Protein AF-A0A9P7A088-F1 (afdb_monomer_lite)

Foldseek 3Di:
DVVVVLVVLLVVLVVLEDQLNVLSVLLVVLVCCVPVVVLVPPPLSVLVSVLSNQLSVLSNVQSVPDPDSYDDDPVSVVVSVVSSVCSSVVVVVVVVVVVPDDDDDDDDDDDDDDDDDDDDDDDDDDDDDDDDDDPPPDDDDDDDDDDDDPPPPPPPQAQKAWEWEADPLKIKIFIDRHPNFCLPVVQVSLVQLPPVCSLVLVRVVVVCVVVVVDDLPPQSDPPVPRPGGNIDDIDSDDPDLPGRWYWYQYSVQQFTDISLHTAFGSVDADDSVVSCVQGPRVDQDAFPLGDRYGDPPPDPNGGRDFADADDFDVVLLVQVVPAAAPAEADDLCVQVVHDPDADPVLVVLLVVLLVVLSVLCNDPVSVSLLNVLRNDRWPVSQDPVSQVSQCCNLLVLQAPDDDDPDPDPDDPPDDDDQWDPSAPQEIEGETADLVDPSSVSSLLSVQQVVCVVPPPDFDWHWYWYTSPQWIKIKIWGDDPPHIYIYMRRTWGQADPSNDPDSDTPRSSSSNVVSPDDGLVSVVVVLVPPVVSVVVVVVVVPPPPPDPDDDDDDPPDDDPDDPVVVVVVVSVVSDDDPDPPPPDDDDDDDDDDDDDDDDDDDDDDDDDDDDDDDDDDDDDDDDDDDDD

Radius of gyration: 34.63 Å; chains: 1; bounding box: 86×74×120 Å

Structure (mmCIF, N/CA/C/O backbone):
data_AF-A0A9P7A088-F1
#
_entry.id   AF-A0A9P7A088-F1
#
loop_
_atom_site.group_PDB
_atom_site.id
_atom_site.type_symbol
_atom_site.label_atom_id
_atom_site.label_alt_id
_atom_site.label_comp_id
_atom_site.label_asym_id
_atom_site.label_entity_id
_atom_site.label_seq_id
_atom_site.pdbx_PDB_ins_code
_atom_site.Cartn_x
_atom_site.Cartn_y
_atom_site.Cartn_z
_atom_site.occupancy
_atom_site.B_iso_or_equiv
_atom_site.auth_seq_id
_atom_site.auth_comp_id
_atom_site.auth_asym_id
_atom_site.auth_atom_id
_atom_site.pdbx_PDB_model_num
ATOM 1 N N . MET A 1 1 ? -45.443 -15.957 -30.577 1.00 56.78 1 MET A N 1
ATOM 2 C CA . MET A 1 1 ? -45.963 -14.846 -29.745 1.00 56.78 1 MET A CA 1
ATOM 3 C C . MET A 1 1 ? -45.220 -13.521 -29.961 1.00 56.78 1 MET A C 1
ATOM 5 O O . MET A 1 1 ? -45.896 -12.504 -29.949 1.00 56.78 1 MET A O 1
ATOM 9 N N . CYS A 1 2 ? -43.904 -13.484 -30.236 1.00 61.12 2 CYS A N 1
ATOM 10 C CA . CYS A 1 2 ? -43.149 -12.223 -30.411 1.00 61.12 2 CYS A CA 1
ATOM 11 C C . CYS A 1 2 ? -43.676 -11.272 -31.507 1.00 61.12 2 CYS A C 1
ATOM 13 O O . CYS A 1 2 ? -43.650 -10.061 -31.317 1.00 61.12 2 CYS A O 1
ATOM 15 N N . TRP A 1 3 ? -44.229 -11.786 -32.611 1.00 81.31 3 TRP A N 1
ATOM 16 C CA . TRP A 1 3 ? -44.709 -10.949 -33.724 1.00 81.31 3 TRP A CA 1
ATOM 17 C C . TRP A 1 3 ? -45.985 -10.147 -33.430 1.00 81.31 3 TRP A C 1
ATOM 19 O O . TRP A 1 3 ? -46.269 -9.184 -34.133 1.00 81.31 3 TRP A O 1
ATOM 29 N N . VAL A 1 4 ? -46.727 -10.489 -32.370 1.00 86.19 4 VAL A N 1
ATOM 30 C CA . VAL A 1 4 ? -47.922 -9.734 -31.946 1.00 86.19 4 VAL A CA 1
ATOM 31 C C . VAL A 1 4 ? -47.539 -8.425 -31.243 1.00 86.19 4 VAL A C 1
ATOM 33 O O . VAL A 1 4 ? -48.301 -7.465 -31.288 1.00 86.19 4 VAL A O 1
ATOM 36 N N . MET A 1 5 ? -46.341 -8.343 -30.653 1.00 85.38 5 MET A N 1
ATOM 37 C CA . MET A 1 5 ? -45.865 -7.116 -29.999 1.00 85.38 5 MET A CA 1
ATOM 38 C C . MET A 1 5 ? -45.452 -6.039 -31.002 1.00 85.38 5 MET A C 1
ATOM 40 O O . MET A 1 5 ? -45.592 -4.859 -30.709 1.00 85.38 5 MET A O 1
ATOM 44 N N . VAL A 1 6 ? -45.006 -6.417 -32.204 1.00 91.06 6 VAL A N 1
ATOM 45 C CA . VAL A 1 6 ? -44.578 -5.464 -33.241 1.00 91.06 6 VAL A CA 1
ATOM 46 C C . VAL A 1 6 ? -45.681 -4.457 -33.611 1.00 91.06 6 VAL A C 1
ATOM 48 O O . VAL A 1 6 ? -45.415 -3.260 -33.521 1.00 91.06 6 VAL A O 1
ATOM 51 N N . PRO A 1 7 ? -46.922 -4.860 -33.959 1.00 92.25 7 PRO A N 1
ATOM 52 C CA . PRO A 1 7 ? -47.980 -3.895 -34.257 1.00 92.25 7 PRO A CA 1
ATOM 53 C C . PRO A 1 7 ? -48.359 -3.034 -33.045 1.00 92.25 7 PRO A C 1
ATOM 55 O O . PRO A 1 7 ? -48.651 -1.856 -33.222 1.00 92.25 7 PRO A O 1
ATOM 58 N N . VAL A 1 8 ? -48.296 -3.568 -31.819 1.00 92.38 8 VAL A N 1
ATOM 59 C CA . VAL A 1 8 ? -48.551 -2.786 -30.594 1.00 92.38 8 VAL A CA 1
ATOM 60 C C . VAL A 1 8 ? -47.473 -1.717 -30.398 1.00 92.38 8 VAL A C 1
ATOM 62 O O . VAL A 1 8 ? -47.804 -0.554 -30.182 1.00 92.38 8 VAL A O 1
ATOM 65 N N . CYS A 1 9 ? -46.196 -2.077 -30.548 1.00 90.56 9 CYS A N 1
ATOM 66 C CA . CYS A 1 9 ? -45.081 -1.135 -30.473 1.00 90.56 9 CYS A CA 1
ATOM 67 C C . CYS A 1 9 ? -45.175 -0.061 -31.562 1.00 90.56 9 CYS A C 1
ATOM 69 O O . CYS A 1 9 ? -44.954 1.105 -31.269 1.00 90.56 9 CYS A O 1
ATOM 71 N N . LEU A 1 10 ? -45.561 -0.410 -32.794 1.00 94.94 10 LEU A N 1
ATOM 72 C CA . LEU A 1 10 ? -45.740 0.574 -33.867 1.00 94.94 10 LEU A CA 1
ATOM 73 C C . LEU A 1 10 ? -46.889 1.552 -33.578 1.00 94.94 10 LEU A C 1
ATOM 75 O O . LEU A 1 10 ? -46.742 2.747 -33.825 1.00 94.94 10 LEU A O 1
ATOM 79 N N . ILE A 1 11 ? -48.006 1.072 -33.021 1.00 95.00 11 ILE A N 1
ATOM 80 C CA . ILE A 1 11 ? -49.130 1.933 -32.616 1.00 95.00 11 ILE A CA 1
ATOM 81 C C . ILE A 1 11 ? -48.712 2.870 -31.476 1.00 95.00 11 ILE A C 1
ATOM 83 O O . ILE A 1 11 ? -49.025 4.058 -31.524 1.00 95.00 11 ILE A O 1
ATOM 87 N N . LEU A 1 12 ? -47.975 2.367 -30.481 1.00 91.19 12 LEU A N 1
ATOM 88 C CA . LEU A 1 12 ? -47.452 3.193 -29.390 1.00 91.19 12 LEU A CA 1
ATOM 89 C C . LEU A 1 12 ? -46.452 4.229 -29.909 1.00 91.19 12 LEU A C 1
ATOM 91 O O . LEU A 1 12 ? -46.572 5.407 -29.594 1.00 91.19 12 LEU A O 1
ATOM 95 N N . SER A 1 13 ? -45.518 3.837 -30.771 1.00 92.12 13 SER A N 1
ATOM 96 C CA . SER A 1 13 ? -44.541 4.759 -31.355 1.00 92.12 13 SER A CA 1
ATOM 97 C C . SER A 1 13 ? -45.186 5.825 -32.239 1.00 92.12 13 SER A C 1
ATOM 99 O O . SER A 1 13 ? -44.699 6.951 -32.274 1.00 92.12 13 SER A O 1
ATOM 101 N N . LEU A 1 14 ? -46.313 5.522 -32.894 1.00 93.31 14 LEU A N 1
ATOM 102 C CA . LEU A 1 14 ? -47.113 6.519 -33.608 1.00 93.31 14 LEU A CA 1
ATOM 103 C C . LEU A 1 14 ? -47.654 7.608 -32.660 1.00 93.31 14 LEU A C 1
ATOM 105 O O . LEU A 1 14 ? -47.726 8.767 -33.064 1.00 93.31 14 LEU A O 1
ATOM 109 N N . TRP A 1 15 ? -47.989 7.274 -31.408 1.00 92.69 15 TRP A N 1
ATOM 110 C CA . TRP A 1 15 ? -48.436 8.258 -30.407 1.00 92.69 15 TRP A CA 1
ATOM 111 C C . TRP A 1 15 ? -47.310 9.181 -29.928 1.00 92.69 15 TRP A C 1
ATOM 113 O O . TRP A 1 15 ? -47.574 10.329 -29.579 1.00 92.69 15 TRP A O 1
ATOM 123 N N . TYR A 1 16 ? -46.063 8.704 -29.949 1.00 87.75 16 TYR A N 1
ATOM 124 C CA . TYR A 1 16 ? -44.874 9.476 -29.568 1.00 87.75 16 TYR A CA 1
ATOM 125 C C . TYR A 1 16 ? -44.254 10.279 -30.725 1.00 87.75 16 TYR A C 1
ATOM 127 O O . TYR A 1 16 ? -43.236 10.939 -30.533 1.00 87.75 16 TYR A O 1
ATOM 135 N N . GLY A 1 17 ? -44.860 10.250 -31.917 1.00 92.06 17 GLY A N 1
ATOM 136 C CA . GLY A 1 17 ? -44.466 11.069 -33.064 1.00 92.06 17 GLY A CA 1
ATOM 137 C C . GLY A 1 17 ? -43.837 10.288 -34.223 1.00 92.06 17 GLY A C 1
ATOM 138 O O . GLY A 1 17 ? -43.480 9.113 -34.127 1.00 92.06 17 GLY A O 1
ATOM 139 N N . THR A 1 18 ? -43.691 10.958 -35.369 1.00 90.50 18 THR A N 1
ATOM 140 C CA . THR A 1 18 ? -43.230 10.334 -36.624 1.00 90.50 18 THR A CA 1
ATOM 141 C C . THR A 1 18 ? -41.802 9.795 -36.538 1.00 90.50 18 THR A C 1
ATOM 143 O O . THR A 1 18 ? -41.515 8.757 -37.129 1.00 90.50 18 THR A O 1
ATOM 146 N N . GLN A 1 19 ? -40.915 10.444 -35.775 1.00 90.19 19 GLN A N 1
ATOM 147 C CA . GLN A 1 19 ? -39.539 9.973 -35.578 1.00 90.19 19 GLN A CA 1
ATOM 148 C C . GLN A 1 19 ? -39.477 8.658 -34.785 1.00 90.19 19 GLN A C 1
ATOM 150 O O . GLN A 1 19 ? -38.784 7.732 -35.205 1.00 90.19 19 GLN A O 1
ATOM 155 N N . ALA A 1 20 ? -40.247 8.534 -33.696 1.00 90.94 20 ALA A N 1
ATOM 156 C CA . ALA A 1 20 ? -40.333 7.295 -32.919 1.00 90.94 20 ALA A CA 1
ATOM 157 C C . ALA A 1 20 ? -40.929 6.147 -33.749 1.00 90.94 20 ALA A C 1
ATOM 159 O O . ALA A 1 20 ? -40.441 5.012 -33.695 1.00 90.94 20 ALA A O 1
ATOM 160 N N . LEU A 1 21 ? -41.951 6.442 -34.562 1.00 93.88 21 LEU A N 1
ATOM 161 C CA . LEU A 1 21 ? -42.534 5.473 -35.487 1.00 93.88 21 LEU A CA 1
ATOM 162 C C . LEU A 1 21 ? -41.509 4.975 -36.511 1.00 93.88 21 LEU A C 1
ATOM 164 O O . LEU A 1 21 ? -41.361 3.766 -36.675 1.00 93.88 21 LEU A O 1
ATOM 168 N N . LEU A 1 22 ? -40.778 5.880 -37.169 1.00 92.94 22 LEU A N 1
ATOM 169 C CA . LEU A 1 22 ? -39.757 5.510 -38.154 1.00 92.94 22 LEU A CA 1
ATOM 170 C C . LEU A 1 22 ? -38.642 4.666 -37.526 1.00 92.94 22 LEU A C 1
ATOM 172 O O . LEU A 1 22 ? -38.292 3.627 -38.083 1.00 92.94 22 LEU A O 1
ATOM 176 N N . ALA A 1 23 ? -38.146 5.044 -36.345 1.00 92.44 23 ALA A N 1
ATOM 177 C CA . ALA A 1 23 ? -37.145 4.262 -35.618 1.00 92.44 23 ALA A CA 1
ATOM 178 C C . ALA A 1 23 ? -37.652 2.852 -35.274 1.00 92.44 23 ALA A C 1
ATOM 180 O O . ALA A 1 23 ? -36.925 1.871 -35.419 1.00 92.44 23 ALA A O 1
ATOM 181 N N . SER A 1 24 ? -38.926 2.732 -34.894 1.00 93.75 24 SER A N 1
ATOM 182 C CA . SER A 1 24 ? -39.553 1.444 -34.578 1.00 93.75 24 SER A CA 1
ATOM 183 C C . SER A 1 24 ? -39.764 0.572 -35.818 1.00 93.75 24 SER A C 1
ATOM 185 O O . SER A 1 24 ? -39.561 -0.639 -35.748 1.00 93.75 24 SER A O 1
ATOM 187 N N . ILE A 1 25 ? -40.117 1.168 -36.966 1.00 95.00 25 ILE A N 1
ATOM 188 C CA . ILE A 1 25 ? -40.217 0.462 -38.255 1.00 95.00 25 ILE A CA 1
ATOM 189 C C . ILE A 1 25 ? -38.846 -0.071 -38.673 1.00 95.00 25 ILE A C 1
ATOM 191 O O . ILE A 1 25 ? -38.732 -1.241 -39.036 1.00 95.00 25 ILE A O 1
ATOM 195 N N . VAL A 1 26 ? -37.804 0.764 -38.593 1.00 94.12 26 VAL A N 1
ATOM 196 C CA . VAL A 1 26 ? -36.430 0.359 -38.917 1.00 94.12 26 VAL A CA 1
ATOM 197 C C . VAL A 1 26 ? -35.975 -0.753 -37.974 1.00 94.12 26 VAL A C 1
ATOM 199 O O . VAL A 1 26 ? -35.528 -1.794 -38.444 1.00 94.12 26 VAL A O 1
ATOM 202 N N . CYS A 1 27 ? -36.177 -0.602 -36.664 1.00 93.81 27 CYS A N 1
ATOM 203 C CA . CYS A 1 27 ? -35.843 -1.628 -35.678 1.00 93.81 27 CYS A CA 1
ATOM 204 C C . CYS A 1 27 ? -36.554 -2.962 -35.966 1.00 93.81 27 CYS A C 1
ATOM 206 O O . CYS A 1 27 ? -35.915 -4.016 -35.978 1.00 93.81 27 CYS A O 1
ATOM 208 N N . ALA A 1 28 ? -37.853 -2.935 -36.285 1.00 94.19 28 ALA A N 1
ATOM 209 C CA . ALA A 1 28 ? -38.611 -4.132 -36.641 1.00 94.19 28 ALA A CA 1
ATOM 210 C C . ALA A 1 28 ? -38.090 -4.788 -37.932 1.00 94.19 28 ALA A C 1
ATOM 212 O O . ALA A 1 28 ? -37.883 -6.001 -37.959 1.00 94.19 28 ALA A O 1
ATOM 213 N N . ALA A 1 29 ? -37.822 -4.003 -38.981 1.00 93.75 29 ALA A N 1
ATOM 214 C CA . ALA A 1 29 ? -37.285 -4.506 -40.245 1.00 93.75 29 ALA A CA 1
ATOM 215 C C . ALA A 1 29 ? -35.893 -5.137 -40.070 1.00 93.75 29 ALA A C 1
ATOM 217 O O . ALA A 1 29 ? -35.637 -6.228 -40.580 1.00 93.75 29 ALA A O 1
ATOM 218 N N . LEU A 1 30 ? -35.014 -4.493 -39.298 1.00 91.94 30 LEU A N 1
ATOM 219 C CA . LEU A 1 30 ? -33.683 -5.007 -38.974 1.00 91.94 30 LEU A CA 1
ATOM 220 C C . LEU A 1 30 ? -33.750 -6.252 -38.089 1.00 91.94 30 LEU A C 1
ATOM 222 O O . LEU A 1 30 ? -32.954 -7.164 -38.276 1.00 91.94 30 LEU A O 1
ATOM 226 N N . THR A 1 31 ? -34.726 -6.340 -37.186 1.00 90.12 31 THR A N 1
ATOM 227 C CA . THR A 1 31 ? -34.960 -7.533 -36.360 1.00 90.12 31 THR A CA 1
ATOM 228 C C . THR A 1 31 ? -35.456 -8.714 -37.200 1.00 90.12 31 THR A C 1
ATOM 230 O O . THR A 1 31 ? -35.025 -9.845 -36.973 1.00 90.12 31 THR A O 1
ATOM 233 N N . ILE A 1 32 ? -36.319 -8.471 -38.196 1.00 92.06 32 ILE A N 1
ATOM 234 C CA . ILE A 1 32 ? -36.726 -9.486 -39.186 1.00 92.06 32 ILE A CA 1
ATOM 235 C C . ILE A 1 32 ? -35.512 -9.930 -40.005 1.00 92.06 32 ILE A C 1
ATOM 237 O O . ILE A 1 32 ? -35.291 -11.127 -40.175 1.00 92.06 32 ILE A O 1
ATOM 241 N N . TRP A 1 33 ? -34.697 -8.986 -40.486 1.00 91.56 33 TRP A N 1
ATOM 242 C CA . TRP A 1 33 ? -33.489 -9.320 -41.241 1.00 91.56 33 TRP A CA 1
ATOM 243 C C . TRP A 1 33 ? -32.503 -10.136 -40.394 1.00 91.56 33 TRP A C 1
ATOM 245 O O . TRP A 1 33 ? -32.005 -11.165 -40.849 1.00 91.56 33 TRP A O 1
ATOM 255 N N . TYR A 1 34 ? -32.272 -9.725 -39.148 1.00 89.56 34 TYR A N 1
ATOM 256 C CA . TYR A 1 34 ? -31.391 -10.425 -38.220 1.00 89.56 34 TYR A CA 1
ATOM 257 C C . TYR A 1 34 ? -31.869 -11.864 -37.981 1.00 89.56 34 TYR A C 1
ATOM 259 O O . TYR A 1 34 ? -31.115 -12.801 -38.223 1.00 89.56 34 TYR A O 1
ATOM 267 N N . ASN A 1 35 ? -33.127 -12.043 -37.562 1.00 88.12 35 ASN A N 1
ATOM 268 C CA . ASN A 1 35 ? -33.629 -13.334 -37.083 1.00 88.12 35 ASN A CA 1
ATOM 269 C C . ASN A 1 35 ? -34.122 -14.268 -38.197 1.00 88.12 35 ASN A C 1
ATOM 271 O O . ASN A 1 35 ? -33.809 -15.454 -38.184 1.00 88.12 35 ASN A O 1
ATOM 275 N N . GLU A 1 36 ? -34.901 -13.764 -39.155 1.00 91.38 36 GLU A N 1
ATOM 276 C CA . GLU A 1 36 ? -35.586 -14.610 -40.147 1.00 91.38 36 GLU A CA 1
ATOM 277 C C . GLU A 1 36 ? -34.729 -14.799 -41.404 1.00 91.38 36 GLU A C 1
ATOM 279 O O . GLU A 1 36 ? -34.629 -15.891 -41.964 1.00 91.38 36 GLU A O 1
ATOM 284 N N . LEU A 1 37 ? -34.035 -13.742 -41.830 1.00 89.62 37 LEU A N 1
ATOM 285 C CA . LEU A 1 37 ? -33.181 -13.769 -43.021 1.00 89.62 37 LEU A CA 1
ATOM 286 C C . LEU A 1 37 ? -31.713 -14.097 -42.707 1.00 89.62 37 LEU A C 1
ATOM 288 O O . LEU A 1 37 ? -30.884 -14.081 -43.615 1.00 89.62 37 LEU A O 1
ATOM 292 N N . HIS A 1 38 ? -31.401 -14.432 -41.449 1.00 89.94 38 HIS A N 1
ATOM 293 C CA . HIS A 1 38 ? -30.065 -14.833 -40.998 1.00 89.94 38 HIS A CA 1
ATOM 294 C C . HIS A 1 38 ? -28.992 -13.784 -41.337 1.00 89.94 38 HIS A C 1
ATOM 296 O O . HIS A 1 38 ? -27.886 -14.104 -41.791 1.00 89.94 38 HIS A O 1
ATOM 302 N N . GLY A 1 39 ? -29.340 -12.505 -41.160 1.00 84.44 39 GLY A N 1
ATOM 303 C CA . GLY A 1 39 ? -28.444 -11.374 -41.397 1.00 84.44 39 GLY A CA 1
ATOM 304 C C . GLY A 1 39 ? -27.209 -11.366 -40.490 1.00 84.44 39 GLY A C 1
ATOM 305 O O . GLY A 1 39 ? -26.284 -10.599 -40.733 1.00 84.44 39 GLY A O 1
ATOM 306 N N . ASP A 1 40 ? -27.162 -12.224 -39.474 1.00 83.00 40 ASP A N 1
ATOM 307 C CA . ASP A 1 40 ? -26.033 -12.450 -38.572 1.00 83.00 40 ASP A CA 1
ATOM 308 C C . ASP A 1 40 ? -24.896 -13.285 -39.195 1.00 83.00 40 ASP A C 1
ATOM 310 O O . ASP A 1 40 ? -23.766 -13.241 -38.709 1.00 83.00 40 ASP A O 1
ATOM 314 N N . LYS A 1 41 ? -25.154 -14.016 -40.290 1.00 85.56 41 LYS A N 1
ATOM 315 C CA . LYS A 1 41 ? -24.167 -14.917 -40.919 1.00 85.56 41 LYS A CA 1
ATOM 316 C C . LYS A 1 41 ? -23.074 -14.218 -41.731 1.00 85.56 41 LYS A C 1
ATOM 318 O O . LYS A 1 41 ? -22.067 -14.845 -42.056 1.00 85.56 41 LYS A O 1
ATOM 323 N N . LEU A 1 42 ? -23.243 -12.943 -42.076 1.00 77.81 42 LEU A N 1
ATOM 324 C CA . LEU A 1 42 ? -22.207 -12.144 -42.733 1.00 77.81 42 LEU A CA 1
ATOM 325 C C . LEU A 1 42 ? -21.452 -11.373 -41.632 1.00 77.81 42 LEU A C 1
ATOM 327 O O . LEU A 1 42 ? -22.007 -10.499 -40.980 1.00 77.81 42 LEU A O 1
ATOM 331 N N . GLY A 1 43 ? -20.181 -11.702 -41.375 1.00 74.12 43 GLY A N 1
ATOM 332 C CA . GLY A 1 43 ? -19.472 -11.230 -40.167 1.00 74.12 43 GLY A CA 1
ATOM 333 C C . GLY A 1 43 ? -19.467 -9.705 -39.957 1.00 74.12 43 GLY A C 1
ATOM 334 O O . GLY A 1 43 ? -19.572 -9.234 -38.828 1.00 74.12 43 GLY A O 1
ATOM 335 N N . VAL A 1 44 ? -19.428 -8.918 -41.038 1.00 72.06 44 VAL A N 1
ATOM 336 C CA . VAL A 1 44 ? -19.492 -7.445 -40.962 1.00 72.06 44 VAL A CA 1
ATOM 337 C C . VAL A 1 44 ? -20.918 -6.942 -40.699 1.00 72.06 44 VAL A C 1
ATOM 339 O O . VAL A 1 44 ? -21.091 -5.948 -39.993 1.00 72.06 44 VAL A O 1
ATOM 342 N N . SER A 1 45 ? -21.955 -7.620 -41.207 1.00 78.44 45 SER A N 1
ATOM 343 C CA . SER A 1 45 ? -23.337 -7.166 -41.015 1.00 78.44 45 SER A CA 1
ATOM 344 C C . SER A 1 45 ? -23.800 -7.348 -39.579 1.00 78.44 45 SER A C 1
ATOM 346 O O . SER A 1 45 ? -24.544 -6.501 -39.114 1.00 78.44 45 SER A O 1
ATOM 348 N N . LYS A 1 46 ? -23.334 -8.361 -38.838 1.00 81.81 46 LYS A N 1
ATOM 349 C CA . LYS A 1 46 ? -23.738 -8.574 -37.435 1.00 81.81 46 LYS A CA 1
ATOM 350 C C . LYS A 1 46 ? -23.448 -7.355 -36.549 1.00 81.81 46 LYS A C 1
ATOM 352 O O . LYS A 1 46 ? -24.335 -6.896 -35.827 1.00 81.81 46 LYS A O 1
ATOM 357 N N . ASN A 1 47 ? -22.239 -6.800 -36.630 1.00 81.44 47 ASN A N 1
ATOM 358 C CA . ASN A 1 47 ? -21.827 -5.664 -35.797 1.00 81.44 47 ASN A CA 1
ATOM 359 C C . ASN A 1 47 ? -22.515 -4.363 -36.218 1.00 81.44 47 ASN A C 1
ATOM 361 O O . ASN A 1 47 ? -22.999 -3.615 -35.370 1.00 81.44 47 ASN A O 1
ATOM 365 N N . VAL A 1 48 ? -22.632 -4.135 -37.527 1.00 83.56 48 VAL A N 1
ATOM 366 C CA . VAL A 1 48 ? -23.341 -2.973 -38.080 1.00 83.56 48 VAL A CA 1
ATOM 367 C C . VAL A 1 48 ? -24.828 -3.024 -37.720 1.00 83.56 48 VAL A C 1
ATOM 369 O O . VAL A 1 48 ? -25.388 -2.043 -37.245 1.00 83.56 48 VAL A O 1
ATOM 372 N N . LEU A 1 49 ? -25.461 -4.185 -37.874 1.00 86.31 49 LEU A N 1
ATOM 373 C CA . LEU A 1 49 ? -26.877 -4.401 -37.588 1.00 86.31 49 LEU A CA 1
ATOM 374 C C . LEU A 1 49 ? -27.179 -4.228 -36.097 1.00 86.31 49 LEU A C 1
ATOM 376 O O . LEU A 1 49 ? -28.164 -3.585 -35.744 1.00 86.31 49 LEU A O 1
ATOM 380 N N . THR A 1 50 ? -26.294 -4.721 -35.227 1.00 85.81 50 THR A N 1
ATOM 381 C CA . THR A 1 50 ? -26.413 -4.542 -33.774 1.00 85.81 50 THR A CA 1
ATOM 382 C C . THR A 1 50 ? -26.286 -3.068 -33.385 1.00 85.81 50 THR A C 1
ATOM 384 O O . THR A 1 50 ? -27.125 -2.563 -32.644 1.00 85.81 50 THR A O 1
ATOM 387 N N . ALA A 1 51 ? -25.300 -2.346 -33.926 1.00 88.50 51 ALA A N 1
ATOM 388 C CA . ALA A 1 51 ? -25.133 -0.919 -33.652 1.00 88.50 51 ALA A CA 1
ATOM 389 C C . ALA A 1 51 ? -26.346 -0.090 -34.105 1.00 88.50 51 ALA A C 1
ATOM 391 O O . ALA A 1 51 ? -26.813 0.771 -33.363 1.00 88.50 51 ALA A O 1
ATOM 392 N N . ILE A 1 52 ? -26.907 -0.386 -35.284 1.00 89.88 52 ILE A N 1
ATOM 393 C CA . ILE A 1 52 ? -28.102 0.311 -35.782 1.00 89.88 52 ILE A CA 1
ATOM 394 C C . ILE A 1 52 ? -29.331 -0.013 -34.918 1.00 89.88 52 ILE A C 1
ATOM 396 O O . ILE A 1 52 ? -30.128 0.884 -34.645 1.00 89.88 52 ILE A O 1
ATOM 400 N N . LEU A 1 53 ? -29.487 -1.257 -34.450 1.00 91.44 53 LEU A N 1
ATOM 401 C CA . LEU A 1 53 ? -30.578 -1.641 -33.545 1.00 91.44 53 LEU A CA 1
ATOM 402 C C . LEU A 1 53 ? -30.508 -0.883 -32.210 1.00 91.44 53 LEU A C 1
ATOM 404 O O . LEU A 1 53 ? -31.531 -0.365 -31.760 1.00 91.44 53 LEU A O 1
ATOM 408 N N . TYR A 1 54 ? -29.316 -0.754 -31.616 1.00 90.25 54 TYR A N 1
ATOM 409 C CA . TYR A 1 54 ? -29.118 0.059 -30.410 1.00 90.25 54 TYR A CA 1
ATOM 410 C C . TYR A 1 54 ? -29.397 1.541 -30.664 1.00 90.25 54 TYR A C 1
ATOM 412 O O . TYR A 1 54 ? -30.123 2.157 -29.887 1.00 90.25 54 TYR A O 1
ATOM 420 N N . GLY A 1 55 ? -28.924 2.090 -31.786 1.00 92.94 55 GLY A N 1
ATOM 421 C CA . GLY A 1 55 ? -29.231 3.468 -32.172 1.00 92.94 55 GLY A CA 1
ATOM 422 C C . GLY A 1 55 ? -30.735 3.717 -32.321 1.00 92.94 55 GLY A C 1
ATOM 423 O O . GLY A 1 55 ? -31.247 4.717 -31.829 1.00 92.94 55 GLY A O 1
ATOM 424 N N . CYS A 1 56 ? -31.483 2.782 -32.919 1.00 92.88 56 CYS A N 1
ATOM 425 C CA . CYS A 1 56 ? -32.943 2.888 -33.023 1.00 92.88 56 CYS A CA 1
ATOM 426 C C . CYS A 1 56 ? -33.635 2.851 -31.650 1.00 92.88 56 CYS A C 1
ATOM 428 O O . CYS A 1 56 ? -34.622 3.561 -31.447 1.00 92.88 56 CYS A O 1
ATOM 430 N N . LEU A 1 57 ? -33.130 2.037 -30.716 1.00 90.50 57 LEU A N 1
ATOM 431 C CA . LEU A 1 57 ? -33.655 1.956 -29.352 1.00 90.50 57 LEU A CA 1
ATOM 432 C C . LEU A 1 57 ? -33.425 3.267 -28.590 1.00 90.50 57 LEU A C 1
ATOM 434 O O . LEU A 1 57 ? -34.351 3.775 -27.959 1.00 90.50 57 LEU A O 1
ATOM 438 N N . GLU A 1 58 ? -32.222 3.834 -28.685 1.00 92.44 58 GLU A N 1
ATOM 439 C CA . GLU A 1 58 ? -31.901 5.112 -28.049 1.00 92.44 58 GLU A CA 1
ATOM 440 C C . GLU A 1 58 ? -32.711 6.262 -28.648 1.00 92.44 58 GLU A C 1
ATOM 442 O O . GLU A 1 58 ? -33.293 7.030 -27.892 1.00 92.44 58 GLU A O 1
ATOM 447 N N . ILE A 1 59 ? -32.864 6.324 -29.978 1.00 93.50 59 ILE A N 1
ATOM 448 C CA . ILE A 1 59 ? -33.752 7.293 -30.646 1.00 93.50 59 ILE A CA 1
ATOM 449 C C . ILE A 1 59 ? -35.168 7.214 -30.068 1.00 93.50 59 ILE A C 1
ATOM 451 O O . ILE A 1 59 ? -35.760 8.242 -29.741 1.00 93.50 59 ILE A O 1
ATOM 455 N N . GLY A 1 60 ? -35.707 6.001 -29.906 1.00 90.25 60 GLY A N 1
ATOM 456 C CA . GLY A 1 60 ? -37.023 5.794 -29.302 1.00 90.25 60 GLY A CA 1
ATOM 457 C C . GLY A 1 60 ? -37.100 6.303 -27.860 1.00 90.25 60 GLY A C 1
ATOM 458 O O . GLY A 1 60 ? -38.043 7.015 -27.513 1.00 90.25 60 GLY A O 1
ATOM 459 N N . GLY A 1 61 ? -36.096 5.989 -27.037 1.00 88.44 61 GLY A N 1
ATOM 460 C CA . GLY A 1 61 ? -36.012 6.440 -25.645 1.00 88.44 61 GLY A CA 1
ATOM 461 C C . GLY A 1 61 ? -35.882 7.959 -25.511 1.00 88.44 61 GLY A C 1
ATOM 462 O O . GLY A 1 61 ? -36.593 8.569 -24.713 1.00 88.44 61 GLY A O 1
ATOM 463 N N . THR A 1 62 ? -35.037 8.586 -26.330 1.00 90.44 62 THR A N 1
ATOM 464 C CA . THR A 1 62 ? -34.819 10.038 -26.334 1.00 90.44 62 THR A CA 1
ATOM 465 C C . THR A 1 62 ? -36.067 10.794 -26.786 1.00 90.44 62 THR A C 1
ATOM 467 O O . THR A 1 62 ? -36.428 11.789 -26.160 1.00 90.44 62 THR A O 1
ATOM 470 N N . VAL A 1 63 ? -36.779 10.311 -27.815 1.00 90.69 63 VAL A N 1
ATOM 471 C CA . VAL A 1 63 ? -38.057 10.916 -28.240 1.00 90.69 63 VAL A CA 1
ATOM 472 C C . VAL A 1 63 ? -39.123 10.771 -27.153 1.00 90.69 63 VAL A C 1
ATOM 474 O O . VAL A 1 63 ? -39.851 11.725 -26.894 1.00 90.69 63 VAL A O 1
ATOM 477 N N . ALA A 1 64 ? -39.205 9.610 -26.496 1.00 87.56 64 ALA A N 1
ATOM 478 C CA . ALA A 1 64 ? -40.189 9.366 -25.441 1.00 87.56 64 ALA A CA 1
ATOM 479 C C . ALA A 1 64 ? -39.931 10.191 -24.166 1.00 87.56 64 ALA A C 1
ATOM 481 O O . ALA A 1 64 ? -40.879 10.528 -23.459 1.00 87.56 64 ALA A O 1
ATOM 482 N N . ALA A 1 65 ? -38.668 10.514 -23.871 1.00 87.50 65 ALA A N 1
ATOM 483 C CA . ALA A 1 65 ? -38.274 11.320 -22.715 1.00 87.50 65 ALA A CA 1
ATOM 484 C C . ALA A 1 65 ? -38.324 12.842 -22.970 1.00 87.50 65 ALA A C 1
ATOM 486 O O . ALA A 1 65 ? -38.319 13.626 -22.019 1.00 87.50 65 ALA A O 1
ATOM 487 N N . GLY A 1 66 ? -38.349 13.275 -24.234 1.00 85.12 66 GLY A N 1
ATOM 488 C CA . GLY A 1 66 ? -38.343 14.686 -24.611 1.00 85.12 66 GLY A CA 1
ATOM 489 C C . GLY A 1 66 ? -39.652 15.409 -24.273 1.00 85.12 66 GLY A C 1
ATOM 490 O O . GLY A 1 66 ? -40.742 14.891 -24.479 1.00 85.12 66 GLY A O 1
ATOM 491 N N . SER A 1 67 ? -39.560 16.663 -23.818 1.00 74.81 67 SER A N 1
ATOM 492 C CA . SER A 1 67 ? -40.730 17.504 -23.492 1.00 74.81 67 SER A CA 1
ATOM 493 C C . SER A 1 67 ? -41.544 17.944 -24.719 1.00 74.81 67 SER A C 1
ATOM 495 O O . SER A 1 67 ? -42.670 18.427 -24.586 1.00 74.81 67 SER A O 1
ATOM 497 N N . ARG A 1 68 ? -40.982 17.784 -25.924 1.00 69.06 68 ARG A N 1
ATOM 498 C CA . ARG A 1 68 ? -41.643 18.001 -27.213 1.00 69.06 68 ARG A CA 1
ATOM 499 C C . ARG A 1 68 ? -41.654 16.675 -27.972 1.00 69.06 68 ARG A C 1
ATOM 501 O O . ARG A 1 68 ? -40.671 16.344 -28.624 1.00 69.06 68 ARG A O 1
ATOM 508 N N . ASN A 1 69 ? -42.776 15.957 -27.906 1.00 67.81 69 ASN A N 1
ATOM 509 C CA . ASN A 1 69 ? -43.032 14.617 -28.475 1.00 67.81 69 ASN A CA 1
ATOM 510 C C . ASN A 1 69 ? -42.924 14.515 -30.022 1.00 67.81 69 ASN A C 1
ATOM 512 O O . ASN A 1 69 ? -43.757 13.877 -30.661 1.00 67.81 69 ASN A O 1
ATOM 516 N N . SER A 1 70 ? -42.004 15.218 -30.687 1.00 73.44 70 SER A N 1
ATOM 517 C CA . SER A 1 70 ? -41.961 15.250 -32.158 1.00 73.44 70 SER A CA 1
ATOM 518 C C . SER A 1 70 ? -40.584 15.439 -32.789 1.00 73.44 70 SER A C 1
ATOM 520 O O . SER A 1 70 ? -40.447 15.134 -33.974 1.00 73.44 70 SER A O 1
ATOM 522 N N . CYS A 1 71 ? -39.562 15.878 -32.050 1.00 84.06 71 CYS A N 1
ATOM 523 C CA . CYS A 1 71 ? -38.212 15.994 -32.598 1.00 84.06 71 CYS A CA 1
ATOM 524 C C . CYS A 1 71 ? -37.132 15.752 -31.542 1.00 84.06 71 CYS A C 1
ATOM 526 O O . CYS A 1 71 ? -37.181 16.336 -30.460 1.00 84.06 71 CYS A O 1
ATOM 528 N N . ILE A 1 72 ? -36.134 14.945 -31.894 1.00 89.56 72 ILE A N 1
ATOM 529 C CA . ILE A 1 72 ? -34.848 14.924 -31.196 1.00 89.56 72 ILE A CA 1
ATOM 530 C C . ILE A 1 72 ? -34.145 16.260 -31.456 1.00 89.56 72 ILE A C 1
ATOM 532 O O . ILE A 1 72 ? -34.082 16.721 -32.598 1.00 89.56 72 ILE A O 1
ATOM 536 N N . ASP A 1 73 ? -33.654 16.896 -30.397 1.00 89.50 73 ASP A N 1
ATOM 537 C CA . ASP A 1 73 ? -32.818 18.086 -30.496 1.00 89.50 73 ASP A CA 1
ATOM 538 C C . ASP A 1 73 ? -31.385 17.726 -30.924 1.00 89.50 73 ASP A C 1
ATOM 540 O O . ASP A 1 73 ? -30.977 16.567 -30.946 1.00 89.50 73 ASP A O 1
ATOM 544 N N . GLU A 1 74 ? -30.591 18.726 -31.297 1.00 88.50 74 GLU A N 1
ATOM 545 C CA . GLU A 1 74 ? -29.225 18.501 -31.786 1.00 88.50 74 GLU A CA 1
ATOM 546 C C . GLU A 1 74 ? -28.350 17.760 -30.757 1.00 88.50 74 GLU A C 1
ATOM 548 O O . GLU A 1 74 ? -27.551 16.896 -31.122 1.00 88.50 74 GLU A O 1
ATOM 553 N N . ALA A 1 75 ? -28.567 18.024 -29.464 1.00 86.81 75 ALA A N 1
ATOM 554 C CA . ALA A 1 75 ? -27.878 17.347 -28.371 1.00 86.81 75 ALA A CA 1
ATOM 555 C C . ALA A 1 75 ? -28.254 15.859 -28.275 1.00 86.81 75 ALA A C 1
ATOM 557 O O . ALA A 1 75 ? -27.367 15.009 -28.190 1.00 86.81 75 ALA A O 1
ATOM 558 N N . GLY A 1 76 ? -29.546 15.523 -28.337 1.00 88.62 76 GLY A N 1
ATOM 559 C CA . GLY A 1 76 ? -30.006 14.138 -28.352 1.00 88.62 76 GLY A CA 1
ATOM 560 C C . GLY A 1 76 ? -29.535 13.378 -29.593 1.00 88.62 76 GLY A C 1
ATOM 561 O O . GLY A 1 76 ? -29.151 12.215 -29.490 1.00 88.62 76 GLY A O 1
ATOM 562 N N . ALA A 1 77 ? -29.477 14.038 -30.754 1.00 90.06 77 ALA A N 1
ATOM 563 C CA . ALA A 1 77 ? -28.974 13.431 -31.985 1.00 90.06 77 ALA A CA 1
ATOM 564 C C . ALA A 1 77 ? -27.474 13.110 -31.882 1.00 90.06 77 ALA A C 1
ATOM 566 O O . ALA A 1 77 ? -27.045 12.021 -32.272 1.00 90.06 77 ALA A O 1
ATOM 567 N N . LEU A 1 78 ? -26.687 14.027 -31.309 1.00 87.12 78 LEU A N 1
ATOM 568 C CA . LEU A 1 78 ? -25.264 13.813 -31.049 1.00 87.12 78 LEU A CA 1
ATOM 569 C C . LEU A 1 78 ? -25.040 12.672 -30.043 1.00 87.12 78 LEU A C 1
ATOM 571 O O . LEU A 1 78 ? -24.169 11.832 -30.261 1.00 87.12 78 LEU A O 1
ATOM 575 N N . ALA A 1 79 ? -25.839 12.613 -28.973 1.00 88.12 79 ALA A N 1
ATOM 576 C CA . ALA A 1 79 ? -25.744 11.570 -27.952 1.00 88.12 79 ALA A CA 1
ATOM 577 C C . ALA A 1 79 ? -25.983 10.171 -28.542 1.00 88.12 79 ALA A C 1
ATOM 579 O O . ALA A 1 79 ? -25.142 9.288 -28.382 1.00 88.12 79 ALA A O 1
ATOM 580 N N . VAL A 1 80 ? -27.064 10.003 -29.312 1.00 90.69 80 VAL A N 1
ATOM 581 C CA . VAL A 1 80 ? -27.376 8.750 -30.021 1.00 90.69 80 VAL A CA 1
ATOM 582 C C . VAL A 1 80 ? -26.245 8.352 -30.975 1.00 90.69 80 VAL A C 1
ATOM 584 O O . VAL A 1 80 ? -25.863 7.180 -31.051 1.00 90.69 80 VAL A O 1
ATOM 587 N N . ALA A 1 81 ? -25.693 9.313 -31.725 1.00 88.19 81 ALA A N 1
ATOM 588 C CA . ALA A 1 81 ? -24.619 9.050 -32.679 1.00 88.19 81 ALA A CA 1
ATOM 589 C C . ALA A 1 81 ? -23.330 8.580 -31.982 1.00 88.19 81 ALA A C 1
ATOM 591 O O . ALA A 1 81 ? -22.690 7.627 -32.441 1.00 88.19 81 ALA A O 1
ATOM 592 N N . LEU A 1 82 ? -22.967 9.206 -30.859 1.00 85.69 82 LEU A N 1
ATOM 593 C CA . LEU A 1 82 ? -21.802 8.826 -30.061 1.00 85.69 82 LEU A CA 1
ATOM 594 C C . LEU A 1 82 ? -21.975 7.435 -29.447 1.00 85.69 82 LEU A C 1
ATOM 596 O O . LEU A 1 82 ? -21.105 6.585 -29.642 1.00 85.69 82 LEU A O 1
ATOM 600 N N . SER A 1 83 ? -23.106 7.165 -28.793 1.00 86.38 83 SER A N 1
ATOM 601 C CA . SER A 1 83 ? -23.413 5.846 -28.229 1.00 86.38 83 SER A CA 1
ATOM 602 C C . SER A 1 83 ? -23.381 4.745 -29.290 1.00 86.38 83 SER A C 1
ATOM 604 O O . SER A 1 83 ? -22.697 3.734 -29.119 1.00 86.38 83 SER A O 1
ATOM 606 N N . SER A 1 84 ? -24.032 4.960 -30.437 1.00 86.62 84 SER A N 1
ATOM 607 C CA . SER A 1 84 ? -24.044 3.997 -31.549 1.00 86.62 84 SER A CA 1
ATOM 608 C C . SER A 1 84 ? -22.634 3.718 -32.086 1.00 86.62 84 SER A C 1
ATOM 610 O O . SER A 1 84 ? -22.296 2.572 -32.393 1.00 86.62 84 SER A O 1
ATOM 612 N N . THR A 1 85 ? -21.783 4.748 -32.158 1.00 81.94 85 THR A N 1
ATOM 613 C CA . THR A 1 85 ? -20.381 4.627 -32.595 1.00 81.94 85 THR A CA 1
ATOM 614 C C . THR A 1 85 ? -19.542 3.838 -31.588 1.00 81.94 85 THR A C 1
ATOM 616 O O . THR A 1 85 ? -18.744 2.980 -31.978 1.00 81.94 85 THR A O 1
ATOM 619 N N . VAL A 1 86 ? -19.743 4.074 -30.288 1.00 81.00 86 VAL A N 1
ATOM 620 C CA . VAL A 1 86 ? -19.091 3.299 -29.224 1.00 81.00 86 VAL A CA 1
ATOM 621 C C . VAL A 1 86 ? -19.497 1.830 -29.327 1.00 81.00 86 VAL A C 1
ATOM 623 O O . VAL A 1 86 ? -18.625 0.970 -29.407 1.00 81.00 86 VAL A O 1
ATOM 626 N N . PHE A 1 87 ? -20.789 1.515 -29.445 1.00 80.94 87 PHE A N 1
ATOM 627 C CA . PHE A 1 87 ? -21.228 0.123 -29.584 1.00 80.94 87 PHE A CA 1
ATOM 628 C C . PHE A 1 87 ? -20.676 -0.552 -30.845 1.00 80.94 87 PHE A C 1
ATOM 630 O O . PHE A 1 87 ? -20.189 -1.680 -30.760 1.00 80.94 87 PHE A O 1
ATOM 637 N N . ALA A 1 88 ? -20.674 0.131 -31.994 1.00 78.81 88 ALA A N 1
ATOM 638 C CA . ALA A 1 88 ? -20.110 -0.406 -33.234 1.00 78.81 88 ALA A CA 1
ATOM 639 C C . ALA A 1 88 ? -18.616 -0.751 -33.096 1.00 78.81 88 ALA A C 1
ATOM 641 O O . ALA A 1 88 ? -18.172 -1.822 -33.519 1.00 78.81 88 ALA A O 1
ATOM 642 N N . THR A 1 89 ? -17.837 0.144 -32.484 1.00 78.44 89 THR A N 1
ATOM 643 C CA . THR A 1 89 ? -16.381 -0.015 -32.349 1.00 78.44 89 THR A CA 1
ATOM 644 C C . THR A 1 89 ? -15.995 -1.006 -31.248 1.00 78.44 89 THR A C 1
ATOM 646 O O . THR A 1 89 ? -15.059 -1.790 -31.427 1.00 78.44 89 THR A O 1
ATOM 649 N N . THR A 1 90 ? -16.734 -1.036 -30.138 1.00 78.44 90 THR A N 1
ATOM 650 C CA . THR A 1 90 ? -16.503 -1.969 -29.030 1.00 78.44 90 THR A CA 1
ATOM 651 C C . THR A 1 90 ? -16.894 -3.397 -29.406 1.00 78.44 90 THR A C 1
ATOM 653 O O . THR A 1 90 ? -16.116 -4.315 -29.146 1.00 78.44 90 THR A O 1
ATOM 656 N N . LEU A 1 91 ? -18.030 -3.605 -30.084 1.00 75.75 91 LEU A N 1
ATOM 657 C CA . LEU A 1 91 ? -18.436 -4.939 -30.543 1.00 75.75 91 LEU A CA 1
ATOM 658 C C . LEU A 1 91 ? -17.466 -5.510 -31.578 1.00 75.75 91 LEU A C 1
ATOM 660 O O . LEU A 1 91 ? -17.117 -6.682 -31.488 1.00 75.75 91 LEU A O 1
ATOM 664 N N . HIS A 1 92 ? -16.950 -4.684 -32.495 1.00 69.50 92 HIS A N 1
ATOM 665 C CA . HIS A 1 92 ? -15.926 -5.122 -33.447 1.00 69.50 92 HIS A CA 1
ATOM 666 C C . HIS A 1 92 ? -14.662 -5.631 -32.738 1.00 69.50 92 HIS A C 1
ATOM 668 O O . HIS A 1 92 ? -14.093 -6.649 -33.131 1.00 69.50 92 HIS A O 1
ATOM 674 N N . LYS A 1 93 ? -14.222 -4.948 -31.672 1.00 65.31 93 LYS A N 1
ATOM 675 C CA . LYS A 1 93 ? -13.073 -5.400 -30.874 1.00 65.31 93 LYS A CA 1
ATOM 676 C C . LYS A 1 93 ? -13.381 -6.699 -30.126 1.00 65.31 93 LYS A C 1
ATOM 678 O O . LYS A 1 93 ? -12.548 -7.598 -30.136 1.00 65.31 93 LYS A O 1
ATOM 683 N N . ILE A 1 94 ? -14.569 -6.827 -29.532 1.00 69.62 94 ILE A N 1
ATOM 684 C CA . ILE A 1 94 ? -14.975 -8.031 -28.790 1.00 69.62 94 ILE A CA 1
ATOM 685 C C . ILE A 1 94 ? -15.114 -9.248 -29.717 1.00 69.62 94 ILE A C 1
ATOM 687 O O . ILE A 1 94 ? -14.603 -10.313 -29.378 1.00 69.62 94 ILE A O 1
ATOM 691 N N . ASP A 1 95 ? -15.739 -9.110 -30.892 1.00 59.03 95 ASP A N 1
ATOM 692 C CA . ASP A 1 95 ? -15.862 -10.221 -31.847 1.00 59.03 95 ASP A CA 1
ATOM 693 C C . ASP A 1 95 ? -14.472 -10.641 -32.369 1.00 59.03 95 ASP A C 1
ATOM 695 O O . ASP A 1 95 ? -14.200 -11.839 -32.434 1.00 59.03 95 ASP A O 1
ATOM 699 N N . ALA A 1 96 ? -13.555 -9.692 -32.618 1.00 57.62 96 ALA A N 1
ATOM 700 C CA . ALA A 1 96 ? -12.167 -9.992 -32.995 1.00 57.62 96 ALA A CA 1
ATOM 701 C C . ALA A 1 96 ? -11.408 -10.774 -31.903 1.00 57.62 96 ALA A C 1
ATOM 703 O O . ALA A 1 96 ? -10.676 -11.713 -32.219 1.00 57.62 96 ALA A O 1
ATOM 704 N N . LEU A 1 97 ? -11.638 -10.436 -30.629 1.00 51.19 97 LEU A N 1
ATOM 705 C CA . LEU A 1 97 ? -11.125 -11.157 -29.456 1.00 51.19 97 LEU A CA 1
ATOM 706 C C . LEU A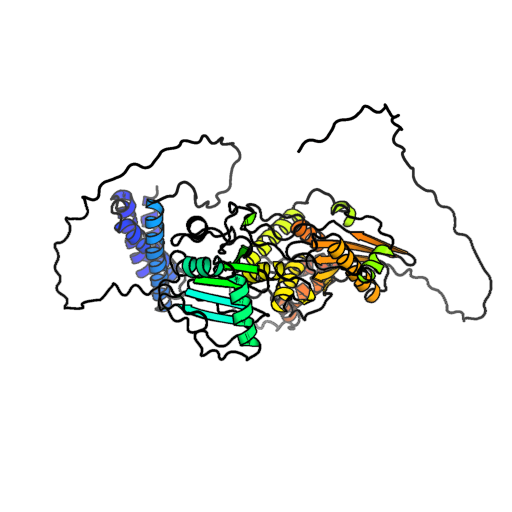 1 97 ? -11.776 -12.547 -29.279 1.00 51.19 97 LEU A C 1
ATOM 708 O O . LEU A 1 97 ? -11.120 -13.491 -28.843 1.00 51.19 97 LEU A O 1
ATOM 712 N N . SER A 1 98 ? -13.053 -12.704 -29.647 1.00 49.44 98 SER A N 1
ATOM 713 C CA . SER A 1 98 ? -13.801 -13.961 -29.481 1.00 49.44 98 SER A CA 1
ATOM 714 C C . SER A 1 98 ? -13.368 -15.073 -30.444 1.00 49.44 98 SER A C 1
ATOM 716 O O . SER A 1 98 ? -13.450 -16.253 -30.102 1.00 49.44 98 SER A O 1
ATOM 718 N N . THR A 1 99 ? -12.853 -14.716 -31.626 1.00 46.31 99 THR A N 1
ATOM 719 C CA . THR A 1 99 ? -12.349 -15.682 -32.617 1.00 46.31 99 THR A CA 1
ATOM 720 C C . THR A 1 99 ? -11.046 -16.373 -32.211 1.00 46.31 99 THR A C 1
ATOM 722 O O . THR A 1 99 ? -10.700 -17.383 -32.822 1.00 46.31 99 THR A O 1
ATOM 725 N N . THR A 1 100 ? -10.328 -15.878 -31.197 1.00 40.56 100 THR A N 1
ATOM 726 C CA . THR A 1 100 ? -9.003 -16.403 -30.825 1.00 40.56 100 THR A CA 1
ATOM 727 C C . THR A 1 100 ? -8.916 -17.075 -29.459 1.00 40.56 100 THR A C 1
ATOM 729 O O . THR A 1 100 ? -8.054 -17.933 -29.313 1.00 40.56 100 THR A O 1
ATOM 732 N N . ALA A 1 101 ? -9.801 -16.812 -28.494 1.00 41.06 101 ALA A N 1
ATOM 733 C CA . ALA A 1 101 ? -9.968 -17.651 -27.299 1.00 41.06 101 ALA A CA 1
ATOM 734 C C . ALA A 1 101 ? -11.055 -17.068 -26.397 1.00 41.06 101 ALA A C 1
ATOM 736 O O . ALA A 1 101 ? -10.822 -16.031 -25.787 1.00 41.06 101 ALA A O 1
ATOM 737 N N . PHE A 1 102 ? -12.193 -17.750 -26.218 1.00 31.27 102 PHE A N 1
ATOM 738 C CA . PHE A 1 102 ? -12.985 -17.567 -24.997 1.00 31.27 102 PHE A CA 1
ATOM 739 C C . PHE A 1 102 ? -13.960 -18.726 -24.743 1.00 31.27 102 PHE A C 1
ATOM 741 O O . PHE A 1 102 ? -15.079 -18.769 -25.252 1.00 31.27 102 PHE A O 1
ATOM 748 N N . VAL A 1 103 ? -13.546 -19.669 -23.893 1.00 35.25 103 VAL A N 1
ATOM 749 C CA . VAL A 1 103 ? -14.481 -20.492 -23.121 1.00 35.25 103 VAL A CA 1
ATOM 750 C C . VAL A 1 103 ? -14.661 -19.801 -21.774 1.00 35.25 103 VAL A C 1
ATOM 752 O O . VAL A 1 103 ? -13.771 -19.837 -20.934 1.00 35.25 103 VAL A O 1
ATOM 755 N N . GLY A 1 104 ? -15.843 -19.221 -21.563 1.00 32.34 104 GLY A N 1
ATOM 756 C CA . GLY A 1 104 ? -16.408 -19.057 -20.224 1.00 32.34 104 GLY A CA 1
ATOM 757 C C . GLY A 1 104 ? -16.263 -17.690 -19.558 1.00 32.34 104 GLY A C 1
ATOM 758 O O . GLY A 1 104 ? -15.614 -17.571 -18.527 1.00 32.34 104 GLY A O 1
ATOM 759 N N . THR A 1 105 ? -17.031 -16.697 -20.004 1.00 26.23 105 THR A N 1
ATOM 760 C CA . THR A 1 105 ? -17.665 -15.755 -19.063 1.00 26.23 105 THR A CA 1
ATOM 761 C C . THR A 1 105 ? -19.032 -15.365 -19.620 1.00 26.23 105 THR A C 1
ATOM 763 O O . THR A 1 105 ? -19.148 -14.603 -20.574 1.00 26.23 105 THR A O 1
ATOM 766 N N . ARG A 1 106 ? -20.088 -15.978 -19.071 1.00 27.38 106 ARG A N 1
ATOM 767 C CA . ARG A 1 106 ? -21.475 -15.562 -19.302 1.00 27.38 106 ARG A CA 1
ATOM 768 C C . ARG A 1 106 ? -21.708 -14.259 -18.540 1.00 27.38 106 ARG A C 1
ATOM 770 O O . ARG A 1 106 ? -21.466 -14.220 -17.338 1.00 27.38 106 ARG A O 1
ATOM 777 N N . PHE A 1 107 ? -22.248 -13.249 -19.217 1.00 24.25 107 PHE A N 1
ATOM 778 C CA . PHE A 1 107 ? -22.991 -12.176 -18.562 1.00 24.25 107 PHE A CA 1
ATOM 779 C C . PHE A 1 107 ? -24.160 -12.806 -17.791 1.00 24.25 107 PHE A C 1
ATOM 781 O O . PHE A 1 107 ? -25.056 -13.402 -18.389 1.00 24.25 107 PHE A O 1
ATOM 788 N N . VAL A 1 108 ? -24.121 -12.726 -16.462 1.00 25.53 108 VAL A N 1
ATOM 789 C CA . VAL A 1 108 ? -25.243 -13.083 -15.590 1.00 25.53 108 VAL A CA 1
ATOM 790 C C . VAL A 1 108 ? -26.062 -11.812 -15.383 1.00 25.53 108 VAL A C 1
ATOM 792 O O . VAL A 1 108 ? -25.701 -10.961 -14.577 1.00 25.53 108 VAL A O 1
ATOM 795 N N . MET A 1 109 ? -27.162 -11.675 -16.128 1.00 23.88 109 MET A N 1
ATOM 796 C CA . MET A 1 109 ? -28.321 -10.942 -15.620 1.00 23.88 109 MET A CA 1
ATOM 797 C C . MET A 1 109 ? -28.942 -11.816 -14.530 1.00 23.88 109 MET A C 1
ATOM 799 O O . MET A 1 109 ? -29.217 -12.993 -14.770 1.00 23.88 109 MET A O 1
ATOM 803 N N . TYR A 1 110 ? -29.115 -11.264 -13.331 1.00 24.83 110 TYR A N 1
ATOM 804 C CA . TYR A 1 110 ? -29.862 -11.932 -12.276 1.00 24.83 110 TYR A CA 1
ATOM 805 C C . TYR A 1 110 ? -31.314 -12.087 -12.719 1.00 24.83 110 TYR A C 1
ATOM 807 O O . TYR A 1 110 ? -32.015 -11.093 -12.888 1.00 24.83 110 TYR A O 1
ATOM 815 N N . ASP A 1 111 ? -31.754 -13.333 -12.845 1.00 23.56 111 ASP A N 1
ATOM 816 C CA . ASP A 1 111 ? -33.142 -13.685 -12.601 1.00 23.56 111 ASP A CA 1
ATOM 817 C C . ASP A 1 111 ? -33.156 -14.602 -11.377 1.00 23.56 111 ASP A C 1
ATOM 819 O O . ASP A 1 111 ? -32.385 -15.563 -11.264 1.00 23.56 111 ASP A O 1
ATOM 823 N N . THR A 1 112 ? -33.952 -14.222 -10.390 1.00 31.48 112 THR A N 1
ATOM 824 C CA . THR A 1 112 ? -34.120 -14.954 -9.138 1.00 31.48 112 THR A CA 1
ATOM 825 C C . THR A 1 112 ? -34.837 -16.277 -9.395 1.00 31.48 112 THR A C 1
ATOM 827 O O . THR A 1 112 ? -35.853 -16.269 -10.079 1.00 31.48 112 THR A O 1
ATOM 830 N N . VAL A 1 113 ? -34.333 -17.365 -8.787 1.00 29.22 113 VAL A N 1
ATOM 831 C CA . VAL A 1 113 ? -35.016 -18.601 -8.318 1.00 29.22 113 VAL A CA 1
ATOM 832 C C . VAL A 1 113 ? -34.131 -19.845 -8.544 1.00 29.22 113 VAL A C 1
ATOM 834 O O . VAL A 1 113 ? -33.838 -20.219 -9.673 1.00 29.22 113 VAL A O 1
ATOM 837 N N . GLY A 1 114 ? -33.811 -20.557 -7.451 1.00 28.27 114 GLY A N 1
ATOM 838 C CA . GLY A 1 114 ? -33.773 -22.031 -7.450 1.00 28.27 114 GLY A CA 1
ATOM 839 C C . GLY A 1 114 ? -32.417 -22.759 -7.444 1.00 28.27 114 GLY A C 1
ATOM 840 O O . GLY A 1 114 ? -31.858 -23.057 -8.489 1.00 28.27 114 GLY A O 1
ATOM 841 N N . ALA A 1 115 ? -31.982 -23.108 -6.229 1.00 31.92 115 ALA A N 1
ATOM 842 C CA . ALA A 1 115 ? -31.195 -24.259 -5.744 1.00 31.92 115 ALA A CA 1
ATOM 843 C C . ALA A 1 115 ? -30.520 -25.299 -6.689 1.00 31.92 115 ALA A C 1
ATOM 845 O O . ALA A 1 115 ? -31.125 -25.860 -7.596 1.00 31.92 115 ALA A O 1
ATOM 846 N N . ASP A 1 116 ? -29.309 -25.683 -6.249 1.00 32.84 116 ASP A N 1
ATOM 847 C CA . ASP A 1 116 ? -28.607 -26.979 -6.353 1.00 32.84 116 ASP A CA 1
ATOM 848 C C . ASP A 1 116 ? -28.253 -27.592 -7.725 1.00 32.84 116 ASP A C 1
ATOM 850 O O . ASP A 1 116 ? -29.094 -28.154 -8.425 1.00 32.84 116 ASP A O 1
ATOM 854 N N . LYS A 1 117 ? -26.936 -27.685 -8.005 1.00 30.56 117 LYS A N 1
ATOM 855 C CA . LYS A 1 117 ? -26.194 -28.966 -8.152 1.00 30.56 117 LYS A CA 1
ATOM 856 C C . LYS A 1 117 ? -24.717 -28.768 -8.536 1.00 30.56 117 LYS A C 1
ATOM 858 O O . LYS A 1 117 ? -24.369 -27.977 -9.407 1.00 30.56 117 LYS A O 1
ATOM 863 N N . GLN A 1 118 ? -23.863 -29.577 -7.904 1.00 33.22 118 GLN A N 1
ATOM 864 C CA . GLN A 1 118 ? -22.421 -29.733 -8.136 1.00 33.22 118 GLN A CA 1
ATOM 865 C C . GLN A 1 118 ? -22.046 -30.024 -9.606 1.00 33.22 118 GLN A C 1
ATOM 867 O O . GLN A 1 118 ? -22.732 -30.791 -10.284 1.00 33.22 118 GLN A O 1
ATOM 872 N N . ARG A 1 119 ? -20.874 -29.545 -10.061 1.00 26.83 119 ARG A N 1
ATOM 873 C CA . ARG A 1 119 ? -20.173 -30.080 -11.247 1.00 26.83 119 ARG A CA 1
ATOM 874 C C . ARG A 1 119 ? -18.698 -30.372 -10.955 1.00 26.83 119 ARG A C 1
ATOM 876 O O . ARG A 1 119 ? -17.936 -29.479 -10.605 1.00 26.83 119 ARG A O 1
ATOM 883 N N . LYS A 1 120 ? -18.320 -31.642 -11.147 1.00 26.00 120 LYS A N 1
ATOM 884 C CA . LYS A 1 120 ? -16.939 -32.127 -11.295 1.00 26.00 120 LYS A CA 1
ATOM 885 C C . LYS A 1 120 ? -16.394 -31.710 -12.667 1.00 26.00 120 LYS A C 1
ATOM 887 O O . LYS A 1 120 ? -17.114 -31.820 -13.657 1.00 26.00 120 LYS A O 1
ATOM 892 N N . PHE A 1 121 ? -15.130 -31.297 -12.724 1.00 24.03 121 PHE A N 1
ATOM 893 C CA . PHE A 1 121 ? -14.394 -31.056 -13.968 1.00 24.03 121 PHE A CA 1
ATOM 894 C C . PHE A 1 121 ? -13.570 -32.294 -14.354 1.00 24.03 121 PHE A C 1
ATOM 896 O O . PHE A 1 121 ? -12.863 -32.847 -13.515 1.00 24.03 121 PHE A O 1
ATOM 903 N N . TYR A 1 122 ? -13.638 -32.690 -15.627 1.00 23.09 122 TYR A N 1
ATOM 904 C CA . TYR A 1 122 ? -12.626 -33.517 -16.288 1.00 23.09 122 TYR A CA 1
ATOM 905 C C . TYR A 1 122 ? -11.902 -32.642 -17.314 1.00 23.09 122 TYR A C 1
ATOM 907 O O . TYR A 1 122 ? -12.547 -31.908 -18.064 1.00 23.09 122 TYR A O 1
ATOM 915 N N . SER A 1 123 ? -10.572 -32.704 -17.324 1.00 21.56 123 SER A N 1
ATOM 916 C CA . SER A 1 123 ? -9.708 -32.041 -18.299 1.00 21.56 123 SER A CA 1
ATOM 917 C C . SER A 1 123 ? -9.611 -32.871 -19.583 1.00 21.56 123 SER A C 1
ATOM 919 O O . SER A 1 123 ? -9.443 -34.088 -19.534 1.00 21.56 123 SER A O 1
ATOM 921 N N . LEU A 1 124 ? -9.688 -32.211 -20.740 1.00 22.05 124 LEU A N 1
ATOM 922 C CA . LEU A 1 124 ? -9.335 -32.800 -22.031 1.00 22.05 124 LEU A CA 1
ATOM 923 C C . LEU A 1 124 ? -8.371 -31.846 -22.750 1.00 22.05 124 LEU A C 1
ATOM 925 O O . LEU A 1 124 ? -8.726 -30.707 -23.040 1.00 22.05 124 LEU A O 1
ATOM 929 N N . ASN A 1 125 ? -7.146 -32.315 -22.997 1.00 25.77 125 ASN A N 1
ATOM 930 C CA . ASN A 1 125 ? -6.118 -31.621 -23.775 1.00 25.77 125 ASN A CA 1
ATOM 931 C C . ASN A 1 125 ? -6.356 -31.842 -25.272 1.00 25.77 125 ASN A C 1
ATOM 933 O O . ASN A 1 125 ? -6.463 -32.992 -25.696 1.00 25.77 125 ASN A O 1
ATOM 937 N N . ILE A 1 126 ? -6.343 -30.775 -26.077 1.00 25.16 126 ILE A N 1
ATOM 938 C CA . ILE A 1 126 ? -6.187 -30.870 -27.536 1.00 25.16 126 ILE A CA 1
ATOM 939 C C . ILE A 1 126 ? -5.211 -29.779 -28.008 1.00 25.16 126 ILE A C 1
ATOM 941 O O . ILE A 1 126 ? -5.376 -28.605 -27.689 1.00 25.16 126 ILE A O 1
ATOM 945 N N . ALA A 1 127 ? -4.182 -30.203 -28.748 1.00 27.20 127 ALA A N 1
ATOM 946 C CA . ALA A 1 127 ? -3.130 -29.381 -29.352 1.00 27.20 127 ALA A CA 1
ATOM 947 C C . ALA A 1 127 ? -3.603 -28.671 -30.645 1.00 27.20 127 ALA A C 1
ATOM 949 O O . ALA A 1 127 ? -4.537 -29.156 -31.289 1.00 27.20 127 ALA A O 1
ATOM 950 N N . PRO A 1 128 ? -2.967 -27.563 -31.080 1.00 31.72 128 PRO A N 1
ATOM 951 C CA . PRO A 1 128 ? -3.451 -26.793 -32.220 1.00 31.72 128 PRO A CA 1
ATOM 952 C C . PRO A 1 128 ? -2.991 -27.363 -33.570 1.00 31.72 128 PRO A C 1
ATOM 954 O O . PRO A 1 128 ? -1.819 -27.673 -33.788 1.00 31.72 128 PRO A O 1
ATOM 957 N N . HIS A 1 129 ? -3.945 -27.445 -34.499 1.00 27.64 129 HIS A N 1
ATOM 958 C CA . HIS A 1 129 ? -3.758 -27.821 -35.898 1.00 27.64 129 HIS A CA 1
ATOM 959 C C . HIS A 1 129 ? -3.508 -26.564 -36.752 1.00 27.64 129 HIS A C 1
ATOM 961 O O . HIS A 1 129 ? -4.269 -25.602 -36.689 1.00 27.64 129 HIS A O 1
ATOM 967 N N . LYS A 1 130 ? -2.453 -26.580 -37.579 1.00 38.78 130 LYS A N 1
ATOM 968 C CA . LYS A 1 130 ? -2.142 -25.545 -38.585 1.00 38.78 130 LYS A CA 1
ATOM 969 C C . LYS A 1 130 ? -3.242 -25.461 -39.652 1.00 38.78 130 LYS A C 1
ATOM 971 O O . LYS A 1 130 ? -3.651 -26.499 -40.177 1.00 38.78 130 LYS A O 1
ATOM 976 N N . THR A 1 131 ? -3.613 -24.248 -40.068 1.00 31.81 131 THR A N 1
ATOM 977 C CA . THR A 1 131 ? -4.396 -24.004 -41.296 1.00 31.81 131 THR A CA 1
ATOM 978 C C . THR A 1 131 ? -3.738 -22.975 -42.213 1.00 31.81 131 THR A C 1
ATOM 980 O O . THR A 1 131 ? -3.163 -21.985 -41.773 1.00 31.81 131 THR A O 1
ATOM 983 N N . ASN A 1 132 ? -3.809 -23.289 -43.510 1.00 30.28 132 ASN A N 1
ATOM 984 C CA . ASN A 1 132 ? -3.094 -22.705 -44.643 1.00 30.28 132 ASN A CA 1
ATOM 985 C C . ASN A 1 132 ? -3.664 -21.360 -45.137 1.00 30.28 132 ASN A C 1
ATOM 987 O O . ASN A 1 132 ? -4.871 -21.194 -45.302 1.00 30.28 132 ASN A O 1
ATOM 991 N N . SER A 1 133 ? -2.757 -20.458 -45.513 1.00 33.56 133 SER A N 1
ATOM 992 C CA . SER A 1 133 ? -2.970 -19.108 -46.051 1.00 33.56 133 SER A CA 1
ATOM 993 C C . SER A 1 133 ? -3.205 -19.070 -47.574 1.00 33.56 133 SER A C 1
ATOM 995 O O . SER A 1 133 ? -2.369 -18.588 -48.338 1.00 33.56 133 SER A O 1
ATOM 997 N N . LYS A 1 134 ? -4.354 -19.556 -48.065 1.00 31.84 134 LYS A N 1
ATOM 998 C CA . LYS A 1 134 ? -4.659 -19.496 -49.518 1.00 31.84 134 LYS A CA 1
ATOM 999 C C . LYS A 1 134 ? -5.997 -18.883 -49.938 1.00 31.84 134 LYS A C 1
ATOM 1001 O O . LYS A 1 134 ? -6.301 -18.911 -51.125 1.00 31.84 134 LYS A O 1
ATOM 1006 N N . LEU A 1 135 ? -6.748 -18.245 -49.038 1.00 30.80 135 LEU A N 1
ATOM 1007 C CA . LEU A 1 135 ? -8.096 -17.744 -49.358 1.00 30.80 135 LEU A CA 1
ATOM 1008 C C . LEU A 1 135 ? -8.321 -16.234 -49.137 1.00 30.80 135 LEU A C 1
ATOM 1010 O O . LEU A 1 135 ? -9.422 -15.822 -48.805 1.00 30.80 135 LEU A O 1
ATOM 1014 N N . VAL A 1 136 ? -7.295 -15.398 -49.351 1.00 30.20 136 VAL A N 1
ATOM 1015 C CA . VAL A 1 136 ? -7.415 -13.917 -49.266 1.00 30.20 136 VAL A CA 1
ATOM 1016 C C . VAL A 1 136 ? -7.090 -13.213 -50.602 1.00 30.20 136 VAL A C 1
ATOM 1018 O O . VAL A 1 136 ? -6.996 -11.998 -50.675 1.00 30.20 136 VAL A O 1
ATOM 1021 N N . LYS A 1 137 ? -6.956 -13.946 -51.718 1.00 30.88 137 LYS A N 1
ATOM 1022 C CA . LYS A 1 137 ? -6.508 -13.373 -53.009 1.00 30.88 137 LYS A CA 1
ATOM 1023 C C . LYS A 1 137 ? -7.577 -13.136 -54.088 1.00 30.88 137 LYS A C 1
ATOM 1025 O O . LYS A 1 137 ? -7.199 -12.904 -55.230 1.00 30.88 137 LYS A O 1
ATOM 1030 N N . GLN A 1 138 ? -8.878 -13.145 -53.787 1.00 32.09 138 GLN A N 1
ATOM 1031 C CA . GLN A 1 138 ? -9.899 -12.901 -54.825 1.00 32.09 138 GLN A CA 1
ATOM 1032 C C . GLN A 1 138 ? -11.108 -12.068 -54.382 1.00 32.09 138 GLN A C 1
ATOM 1034 O O . GLN A 1 138 ? -12.236 -12.533 -54.455 1.00 32.09 138 GLN A O 1
ATOM 1039 N N . LEU A 1 139 ? -10.895 -10.808 -54.002 1.00 29.58 139 LEU A N 1
ATOM 1040 C CA . LEU A 1 139 ? -11.951 -9.788 -54.068 1.00 29.58 139 LEU A CA 1
ATOM 1041 C C . LEU A 1 139 ? -11.311 -8.402 -54.200 1.00 29.58 139 LEU A C 1
ATOM 1043 O O . LEU A 1 139 ? -11.151 -7.653 -53.243 1.00 29.58 139 LEU A O 1
ATOM 1047 N N . THR A 1 140 ? -10.897 -8.080 -55.423 1.00 31.00 140 THR A N 1
ATOM 1048 C CA . THR A 1 140 ? -10.529 -6.717 -55.820 1.00 31.00 140 THR A CA 1
ATOM 1049 C C . THR A 1 140 ? -11.089 -6.478 -57.215 1.00 31.00 140 THR A C 1
ATOM 1051 O O . THR A 1 140 ? -10.445 -6.793 -58.208 1.00 31.00 140 THR A O 1
ATOM 1054 N N . LEU A 1 141 ? -12.318 -5.966 -57.300 1.00 31.12 141 LEU A N 1
ATOM 1055 C CA . LEU A 1 141 ? -12.804 -5.292 -58.501 1.00 31.12 141 LEU A CA 1
ATOM 1056 C C . LEU A 1 141 ? -13.838 -4.240 -58.086 1.00 31.12 141 LEU A C 1
ATOM 1058 O O . LEU A 1 141 ? -14.926 -4.571 -57.625 1.00 31.12 141 LEU A O 1
ATOM 1062 N N . GLY A 1 142 ? -13.451 -2.972 -58.203 1.00 25.80 142 GLY A N 1
ATOM 1063 C CA . GLY A 1 142 ? -14.251 -1.820 -57.793 1.00 25.80 142 GLY A CA 1
ATOM 1064 C C . GLY A 1 142 ? -13.382 -0.577 -57.634 1.00 25.80 142 GLY A C 1
ATOM 1065 O O . GLY A 1 142 ? -13.271 -0.026 -56.546 1.00 25.80 142 GLY A O 1
ATOM 1066 N N . THR A 1 143 ? -12.693 -0.192 -58.705 1.00 27.66 143 THR A N 1
ATOM 1067 C CA . THR A 1 143 ? -11.801 0.968 -58.763 1.00 27.66 143 THR A CA 1
ATOM 1068 C C . THR A 1 143 ? -12.632 2.252 -58.759 1.00 27.66 143 THR A C 1
ATOM 1070 O O . THR A 1 143 ? -13.255 2.585 -59.765 1.00 27.66 143 THR A O 1
ATOM 1073 N N . LEU A 1 144 ? -12.629 2.987 -57.645 1.00 24.45 144 LEU A N 1
ATOM 1074 C CA . LEU A 1 144 ? -12.985 4.405 -57.619 1.00 24.45 144 LEU A CA 1
ATOM 1075 C C . LEU A 1 144 ? -11.680 5.187 -57.454 1.00 24.45 144 LEU A C 1
ATOM 1077 O O . LEU A 1 144 ? -11.058 5.183 -56.395 1.00 24.45 144 LEU A O 1
ATOM 1081 N N . THR A 1 145 ? -11.216 5.791 -58.543 1.00 31.47 145 THR A N 1
ATOM 1082 C CA . THR A 1 145 ? -10.042 6.665 -58.572 1.00 31.47 145 THR A CA 1
ATOM 1083 C C . THR A 1 145 ? -10.344 7.966 -57.834 1.00 31.47 145 THR A C 1
ATOM 1085 O O . THR A 1 145 ? -11.016 8.842 -58.375 1.00 31.47 145 THR A O 1
ATOM 1088 N N . VAL A 1 146 ? -9.805 8.104 -56.623 1.00 30.55 146 VAL A N 1
ATOM 1089 C CA . VAL A 1 146 ? -9.544 9.395 -55.973 1.00 30.55 146 VAL A CA 1
ATOM 1090 C C . VAL A 1 146 ? -8.031 9.491 -55.784 1.00 30.55 146 VAL A C 1
ATOM 1092 O O . VAL A 1 146 ? -7.382 8.521 -55.397 1.00 30.55 146 VAL A O 1
ATOM 1095 N N . GLY A 1 147 ? -7.470 10.626 -56.195 1.00 29.20 147 GLY A N 1
ATOM 1096 C CA . GLY A 1 147 ? -6.053 10.801 -56.489 1.00 29.20 147 GLY A CA 1
ATOM 1097 C C . GLY A 1 147 ? -5.095 10.514 -55.333 1.00 29.20 147 GLY A C 1
ATOM 1098 O O . GLY A 1 147 ? -5.331 10.892 -54.194 1.00 29.20 147 GLY A O 1
ATOM 1099 N N . GLN A 1 148 ? -3.985 9.867 -55.691 1.00 35.44 148 GLN A N 1
ATOM 1100 C CA . GLN A 1 148 ? -2.611 10.222 -55.319 1.00 35.44 148 GLN A CA 1
ATOM 1101 C C . GLN A 1 148 ? -2.415 10.923 -53.958 1.00 35.44 148 GLN A C 1
ATOM 1103 O O . GLN A 1 148 ? -1.886 12.026 -53.869 1.00 35.44 148 GLN A O 1
ATOM 1108 N N . LEU A 1 149 ? -2.778 10.226 -52.886 1.00 29.27 149 LEU A N 1
ATOM 1109 C CA . LEU A 1 149 ? -2.187 10.391 -51.563 1.00 29.27 149 LEU A CA 1
ATOM 1110 C C . LEU A 1 149 ? -1.368 9.128 -51.309 1.00 29.27 149 LEU A C 1
ATOM 1112 O O . LEU A 1 149 ? -1.906 8.084 -50.947 1.00 29.27 149 LEU A O 1
ATOM 1116 N N . SER A 1 150 ? -0.061 9.214 -51.557 1.00 32.59 150 SER A N 1
ATOM 1117 C CA . SER A 1 150 ? 0.890 8.250 -51.010 1.00 32.59 150 SER A CA 1
ATOM 1118 C C . SER A 1 150 ? 0.947 8.515 -49.507 1.00 32.59 150 SER A C 1
ATOM 1120 O O . SER A 1 150 ? 1.742 9.322 -49.039 1.00 32.59 150 SER A O 1
ATOM 1122 N N . LEU A 1 151 ? 0.009 7.934 -48.760 1.00 34.78 151 LEU A N 1
ATOM 1123 C CA . LEU A 1 151 ? 0.113 7.840 -47.313 1.00 34.78 151 LEU A CA 1
ATOM 1124 C C . LEU A 1 151 ? 1.247 6.855 -47.026 1.00 34.78 151 LEU A C 1
ATOM 1126 O O . LEU A 1 151 ? 1.067 5.646 -47.179 1.00 34.78 151 LEU A O 1
ATOM 1130 N N . ASP A 1 152 ? 2.404 7.379 -46.620 1.00 35.06 152 ASP A N 1
ATOM 1131 C CA . ASP A 1 152 ? 3.412 6.630 -45.867 1.00 35.06 152 ASP A CA 1
ATOM 1132 C C . ASP A 1 152 ? 2.768 6.149 -44.555 1.00 35.06 152 ASP A C 1
ATOM 1134 O O . ASP A 1 152 ? 2.873 6.764 -43.497 1.00 35.06 152 ASP A O 1
ATOM 1138 N N . LEU A 1 153 ? 2.028 5.044 -44.635 1.00 38.94 153 LEU A N 1
ATOM 1139 C CA . LEU A 1 153 ? 1.315 4.403 -43.526 1.00 38.94 153 LEU A CA 1
ATOM 1140 C C . LEU A 1 153 ? 2.225 3.482 -42.693 1.00 38.94 153 LEU A C 1
ATOM 1142 O O . LEU A 1 153 ? 1.737 2.661 -41.922 1.00 38.94 153 LEU A O 1
ATOM 1146 N N . THR A 1 154 ? 3.548 3.620 -42.820 1.00 41.91 154 THR A N 1
ATOM 1147 C CA . THR A 1 154 ? 4.543 2.869 -42.036 1.00 41.91 154 THR A CA 1
ATOM 1148 C C . THR A 1 154 ? 5.492 3.766 -41.250 1.00 41.91 154 THR A C 1
ATOM 1150 O O . THR A 1 154 ? 6.556 3.313 -40.837 1.00 41.91 154 THR A O 1
ATOM 1153 N N . ALA A 1 155 ? 5.110 5.012 -40.960 1.00 44.56 155 ALA A N 1
ATOM 1154 C CA . ALA A 1 155 ? 5.601 5.647 -39.743 1.00 44.56 155 ALA A CA 1
ATOM 1155 C C . ALA A 1 155 ? 4.903 4.952 -38.564 1.00 44.56 155 ALA A C 1
ATOM 1157 O O . ALA A 1 155 ? 3.921 5.452 -38.018 1.00 44.56 155 ALA A O 1
ATOM 1158 N N . SER A 1 156 ? 5.365 3.741 -38.232 1.00 48.69 156 SER A N 1
ATOM 1159 C CA . SER A 1 156 ? 5.101 3.130 -36.934 1.00 48.69 156 SER A CA 1
ATOM 1160 C C . SER A 1 156 ? 5.555 4.156 -35.910 1.00 48.69 156 SER A C 1
ATOM 1162 O O . SER A 1 156 ? 6.757 4.331 -35.722 1.00 48.69 156 SER A O 1
ATOM 1164 N N . MET A 1 157 ? 4.614 4.904 -35.330 1.00 59.12 157 MET A N 1
ATOM 1165 C CA . MET A 1 157 ? 4.900 5.777 -34.201 1.00 59.12 157 MET A CA 1
ATOM 1166 C C . MET A 1 157 ? 5.491 4.870 -33.132 1.00 59.12 157 MET A C 1
ATOM 1168 O O . MET A 1 157 ? 4.771 4.063 -32.546 1.00 59.12 157 MET A O 1
ATOM 1172 N N . GLY A 1 158 ? 6.816 4.913 -32.993 1.00 76.69 158 GLY A N 1
ATOM 1173 C CA . GLY A 1 158 ? 7.528 4.059 -32.062 1.00 76.69 158 GLY A CA 1
ATOM 1174 C C . GLY A 1 158 ? 6.919 4.236 -30.681 1.00 76.69 158 GLY A C 1
ATOM 1175 O O . GLY A 1 158 ? 6.585 5.350 -30.278 1.00 76.69 158 GLY A O 1
ATOM 1176 N N . THR A 1 159 ? 6.723 3.135 -29.966 1.00 89.56 159 THR A N 1
ATOM 1177 C CA . THR A 1 159 ? 6.289 3.223 -28.576 1.00 89.56 159 THR A CA 1
ATOM 1178 C C . THR A 1 159 ? 7.381 3.933 -27.790 1.00 89.56 159 THR A C 1
ATOM 1180 O O . THR A 1 159 ? 8.531 3.508 -27.814 1.00 89.56 159 THR A O 1
ATOM 1183 N N . TYR A 1 160 ? 7.037 5.030 -27.125 1.00 92.31 160 TYR A N 1
ATOM 1184 C CA . TYR A 1 160 ? 7.983 5.785 -26.308 1.00 92.31 160 TYR A CA 1
ATOM 1185 C C . TYR A 1 160 ? 8.395 4.984 -25.072 1.00 92.31 160 TYR A C 1
ATOM 1187 O O . TYR A 1 160 ? 7.567 4.301 -24.458 1.00 92.31 160 TYR A O 1
ATOM 1195 N N . GLY A 1 161 ? 9.663 5.108 -24.691 1.00 93.94 161 GLY A N 1
ATOM 1196 C CA . GLY A 1 161 ? 10.231 4.447 -23.524 1.00 93.94 161 GLY A CA 1
ATOM 1197 C C . GLY A 1 161 ? 11.095 5.390 -22.691 1.00 93.94 161 GLY A C 1
ATOM 1198 O O . GLY A 1 161 ? 11.692 6.326 -23.217 1.00 93.94 161 GLY A O 1
ATOM 1199 N N . TYR A 1 162 ? 11.171 5.143 -21.388 1.00 94.75 162 TYR A N 1
ATOM 1200 C CA . TYR A 1 162 ? 12.042 5.863 -20.467 1.00 94.75 162 TYR A CA 1
ATOM 1201 C C . TYR A 1 162 ? 13.010 4.896 -19.807 1.00 94.75 162 TYR A C 1
ATOM 1203 O O . TYR A 1 162 ? 12.610 3.840 -19.315 1.00 94.75 162 TYR A O 1
ATOM 1211 N N . HIS A 1 163 ? 14.271 5.307 -19.754 1.00 95.25 163 HIS A N 1
ATOM 1212 C CA . HIS A 1 163 ? 15.261 4.749 -18.851 1.00 95.25 163 HIS A CA 1
ATOM 1213 C C . HIS A 1 163 ? 15.414 5.717 -17.681 1.00 95.25 163 HIS A C 1
ATOM 1215 O O . HIS A 1 163 ? 15.746 6.889 -17.870 1.00 95.25 163 HIS A O 1
ATOM 1221 N N . VAL A 1 164 ? 15.125 5.239 -16.477 1.00 96.12 164 VAL A N 1
ATOM 1222 C CA . VAL A 1 164 ? 15.163 6.042 -15.257 1.00 96.12 164 VAL A CA 1
ATOM 1223 C C . VAL A 1 164 ? 16.150 5.415 -14.287 1.00 96.12 164 VAL A C 1
ATOM 1225 O O . VAL A 1 164 ? 16.160 4.205 -14.094 1.00 96.12 164 VAL A O 1
ATOM 1228 N N . VAL A 1 165 ? 16.964 6.234 -13.638 1.00 96.75 165 VAL A N 1
ATOM 1229 C CA . VAL A 1 165 ? 17.807 5.804 -12.523 1.00 96.75 165 VAL A CA 1
ATOM 1230 C C . VAL A 1 165 ? 17.440 6.630 -11.308 1.00 96.75 165 VAL A C 1
ATOM 1232 O O . VAL A 1 165 ? 17.429 7.859 -11.379 1.00 96.75 165 VAL A O 1
ATOM 1235 N N . ARG A 1 166 ? 17.144 5.971 -10.189 1.00 97.00 166 ARG A N 1
ATOM 1236 C CA . ARG A 1 166 ? 16.932 6.626 -8.900 1.00 97.00 166 ARG A CA 1
ATOM 1237 C C . ARG A 1 166 ? 18.153 6.403 -8.016 1.00 97.00 166 ARG A C 1
ATOM 1239 O O . ARG A 1 166 ? 18.555 5.264 -7.795 1.00 97.00 166 ARG A O 1
ATOM 1246 N N . TYR A 1 167 ? 18.746 7.492 -7.533 1.00 96.81 167 TYR A N 1
ATOM 1247 C CA . TYR A 1 167 ? 19.900 7.461 -6.637 1.00 96.81 167 TYR A CA 1
ATOM 1248 C C . TYR A 1 167 ? 19.920 8.676 -5.705 1.00 96.81 167 TYR A C 1
ATOM 1250 O O . TYR A 1 167 ? 19.764 9.813 -6.155 1.00 96.81 167 TYR A O 1
ATOM 1258 N N . ARG A 1 168 ? 20.125 8.445 -4.405 1.00 95.25 168 ARG A N 1
ATOM 1259 C CA . ARG A 1 168 ? 20.061 9.446 -3.327 1.00 95.25 168 ARG A CA 1
ATOM 1260 C C . ARG A 1 168 ? 18.787 10.298 -3.402 1.00 95.25 168 ARG A C 1
ATOM 1262 O O . ARG A 1 168 ? 18.835 11.520 -3.248 1.00 95.25 168 ARG A O 1
ATOM 1269 N N . ASN A 1 169 ? 17.644 9.652 -3.647 1.00 93.69 169 ASN A N 1
ATOM 1270 C CA . ASN A 1 169 ? 16.329 10.281 -3.800 1.00 93.69 169 ASN A CA 1
ATOM 1271 C C . ASN A 1 169 ? 16.241 11.325 -4.939 1.00 93.69 169 ASN A C 1
ATOM 1273 O O . ASN A 1 169 ? 15.426 12.251 -4.894 1.00 93.69 169 ASN A O 1
ATOM 1277 N N . MET A 1 170 ? 17.090 11.182 -5.957 1.00 95.12 170 MET A N 1
ATOM 1278 C CA . MET A 1 170 ? 17.054 11.945 -7.203 1.00 95.12 170 MET A CA 1
ATOM 1279 C C . MET A 1 170 ? 16.804 10.990 -8.370 1.00 95.12 170 MET A C 1
ATOM 1281 O O . MET A 1 170 ? 17.323 9.877 -8.382 1.00 95.12 170 MET A O 1
ATOM 1285 N N . TYR A 1 171 ? 16.029 11.438 -9.351 1.00 95.69 171 TYR A N 1
ATOM 1286 C CA . TYR A 1 171 ? 15.715 10.720 -10.579 1.00 95.69 171 TYR A CA 1
ATOM 1287 C C . TYR A 1 171 ? 16.507 11.316 -11.738 1.00 95.69 171 TYR A C 1
ATOM 1289 O O . TYR A 1 171 ? 16.479 12.529 -11.958 1.00 95.69 171 TYR A O 1
ATOM 1297 N N . PHE A 1 172 ? 17.180 10.448 -12.482 1.00 94.69 172 PHE A N 1
ATOM 1298 C CA . PHE A 1 172 ? 17.860 10.742 -13.734 1.00 94.69 172 PHE A CA 1
ATOM 1299 C C . PHE A 1 172 ? 17.079 10.049 -14.838 1.00 94.69 172 PHE A C 1
ATOM 1301 O O . PHE A 1 172 ? 16.933 8.830 -14.810 1.00 94.69 172 PHE A O 1
ATOM 1308 N N . GLU A 1 173 ? 16.540 10.815 -15.777 1.00 93.88 173 GLU A N 1
ATOM 1309 C CA . GLU A 1 173 ? 15.701 10.282 -16.847 1.00 93.88 173 GLU A CA 1
ATOM 1310 C C . GLU A 1 173 ? 16.381 10.456 -18.202 1.00 93.88 173 GLU A C 1
ATOM 1312 O O . GLU A 1 173 ? 17.012 11.477 -18.480 1.00 93.88 173 GLU A O 1
ATOM 1317 N N . SER A 1 174 ? 16.221 9.452 -19.055 1.00 92.31 174 SER A N 1
ATOM 1318 C CA . SER A 1 174 ? 16.540 9.536 -20.469 1.00 92.31 174 SER A CA 1
ATOM 1319 C C . SER A 1 174 ? 15.371 9.009 -21.290 1.00 92.31 174 SER A C 1
ATOM 1321 O O . SER A 1 174 ? 14.764 7.983 -20.967 1.00 92.31 174 SER A O 1
ATOM 1323 N N . HIS A 1 175 ? 15.033 9.759 -22.334 1.00 91.88 175 HIS A N 1
ATOM 1324 C CA . HIS A 1 175 ? 13.867 9.516 -23.166 1.00 91.88 175 HIS A CA 1
ATOM 1325 C C . HIS A 1 175 ? 14.256 8.814 -24.469 1.00 91.88 175 HIS A C 1
ATOM 1327 O O . HIS A 1 175 ? 15.102 9.301 -25.218 1.00 91.88 175 HIS A O 1
ATOM 1333 N N . HIS A 1 176 ? 13.555 7.726 -24.783 1.00 91.19 176 HIS A N 1
ATOM 1334 C CA . HIS A 1 176 ? 13.659 7.003 -26.044 1.00 91.19 176 HIS A CA 1
ATOM 1335 C C . HIS A 1 176 ? 12.417 7.250 -26.886 1.00 91.19 176 HIS A C 1
ATOM 1337 O O . HIS A 1 176 ? 11.302 6.865 -26.530 1.00 91.19 176 HIS A O 1
ATOM 1343 N N . SER A 1 177 ? 12.629 7.887 -28.036 1.00 89.69 177 SER A N 1
ATOM 1344 C CA . SER A 1 177 ? 11.570 8.206 -28.994 1.00 89.69 177 SER A CA 1
ATOM 1345 C C . SER A 1 177 ? 11.066 7.000 -29.787 1.00 89.69 177 SER A C 1
ATOM 1347 O O . SER A 1 177 ? 10.021 7.100 -30.425 1.00 89.69 177 SER A O 1
ATOM 1349 N N . HIS A 1 178 ? 11.782 5.874 -29.753 1.00 88.81 178 HIS A N 1
ATOM 1350 C CA . HIS A 1 178 ? 11.463 4.684 -30.533 1.00 88.81 178 HIS A CA 1
ATOM 1351 C C . HIS A 1 178 ? 11.701 3.414 -29.709 1.00 88.81 178 HIS A C 1
ATOM 1353 O O . HIS A 1 178 ? 12.606 3.374 -28.878 1.00 88.81 178 HIS A O 1
ATOM 1359 N N . ASP A 1 179 ? 10.882 2.399 -29.981 1.00 90.44 179 ASP A N 1
ATOM 1360 C CA . ASP A 1 179 ? 11.024 1.018 -29.504 1.00 90.44 179 ASP A CA 1
ATOM 1361 C C . ASP A 1 179 ? 11.157 0.826 -27.979 1.00 90.44 179 ASP A C 1
ATOM 1363 O O . ASP A 1 179 ? 11.952 0.044 -27.474 1.00 90.44 179 ASP A O 1
ATOM 1367 N N . GLY A 1 180 ? 10.332 1.517 -27.194 1.00 92.88 180 GLY A N 1
ATOM 1368 C CA . GLY A 1 180 ? 10.289 1.379 -25.734 1.00 92.88 180 GLY A CA 1
ATOM 1369 C C . GLY A 1 180 ? 9.868 -0.005 -25.216 1.00 92.88 180 GLY A C 1
ATOM 1370 O O . GLY A 1 180 ? 9.747 -0.181 -24.006 1.00 92.88 180 GLY A O 1
ATOM 1371 N N . TYR A 1 181 ? 9.609 -0.981 -26.084 1.00 94.75 181 TYR A N 1
ATOM 1372 C CA . TYR A 1 181 ? 9.137 -2.306 -25.697 1.00 94.75 181 TYR A CA 1
ATOM 1373 C C . TYR A 1 181 ? 10.173 -3.102 -24.878 1.00 94.75 181 TYR A C 1
ATOM 1375 O O . TYR A 1 181 ? 11.375 -2.813 -24.934 1.00 94.75 181 TYR A O 1
ATOM 1383 N N . PRO A 1 182 ? 9.723 -4.108 -24.105 1.00 95.62 182 PRO A N 1
ATOM 1384 C CA . PRO A 1 182 ? 10.602 -4.984 -23.336 1.00 95.62 182 PRO A CA 1
ATOM 1385 C C . PRO A 1 182 ? 11.681 -5.666 -24.174 1.00 95.62 182 PRO A C 1
ATOM 1387 O O . PRO A 1 182 ? 12.825 -5.728 -23.727 1.00 95.62 182 PRO A O 1
ATOM 1390 N N . THR A 1 183 ? 11.348 -6.125 -25.386 1.00 95.38 183 THR A N 1
ATOM 1391 C CA . THR A 1 183 ? 12.296 -6.776 -26.312 1.00 95.38 183 THR A CA 1
ATOM 1392 C C . THR A 1 183 ? 13.468 -5.911 -26.740 1.00 95.38 183 THR A C 1
ATOM 1394 O O . THR A 1 183 ? 14.509 -6.466 -27.087 1.00 95.38 183 THR A O 1
ATOM 1397 N N . TRP A 1 184 ? 13.338 -4.585 -26.700 1.00 94.62 184 TRP A N 1
ATOM 1398 C CA . TRP A 1 184 ? 14.416 -3.685 -27.087 1.00 94.62 184 TRP A CA 1
ATOM 1399 C C . TRP A 1 184 ? 14.920 -2.868 -25.906 1.00 94.62 184 TRP A C 1
ATOM 1401 O O . TRP A 1 184 ? 15.963 -3.196 -25.337 1.00 94.62 184 TRP A O 1
ATOM 1411 N N . LEU A 1 185 ? 14.186 -1.829 -25.495 1.00 94.94 185 LEU A N 1
ATOM 1412 C CA . LEU A 1 185 ? 14.648 -0.944 -24.428 1.00 94.94 185 LEU A CA 1
ATOM 1413 C C . LEU A 1 185 ? 14.776 -1.701 -23.103 1.00 94.94 185 LEU A C 1
ATOM 1415 O O . LEU A 1 185 ? 15.774 -1.530 -22.407 1.00 94.94 185 LEU A O 1
ATOM 1419 N N . GLY A 1 186 ? 13.808 -2.561 -22.773 1.00 96.00 186 GLY A N 1
ATOM 1420 C CA . GLY A 1 186 ? 13.825 -3.333 -21.528 1.00 96.00 186 GLY A CA 1
ATOM 1421 C C . GLY A 1 186 ? 15.058 -4.228 -21.405 1.00 96.00 186 GLY A C 1
ATOM 1422 O O . GLY A 1 186 ? 15.785 -4.128 -20.416 1.00 96.00 186 GLY A O 1
ATOM 1423 N N . LEU A 1 187 ? 15.340 -5.040 -22.431 1.00 96.56 187 LEU A N 1
ATOM 1424 C CA . LEU A 1 187 ? 16.549 -5.867 -22.493 1.00 96.56 187 LEU A CA 1
ATOM 1425 C C . LEU A 1 187 ? 17.825 -5.034 -22.488 1.00 96.56 187 LEU A C 1
ATOM 1427 O O . LEU A 1 187 ? 18.768 -5.383 -21.783 1.00 96.56 187 LEU A O 1
ATOM 1431 N N . LYS A 1 188 ? 17.851 -3.912 -23.211 1.00 95.31 188 LYS A N 1
ATOM 1432 C CA . LYS A 1 188 ? 19.007 -3.014 -23.229 1.00 95.31 188 LYS A CA 1
ATOM 1433 C C . LYS A 1 188 ? 19.323 -2.500 -21.824 1.00 95.31 188 LYS A C 1
ATOM 1435 O O . LYS A 1 188 ? 20.464 -2.607 -21.382 1.00 95.31 188 LYS A O 1
ATOM 1440 N N . VAL A 1 189 ? 18.322 -2.004 -21.090 1.00 95.81 189 VAL A N 1
ATOM 1441 C CA . VAL A 1 189 ? 18.506 -1.550 -19.700 1.00 95.81 189 VAL A CA 1
ATOM 1442 C C . VAL A 1 189 ? 18.910 -2.718 -18.790 1.00 95.81 189 VAL A C 1
ATOM 1444 O O . VAL A 1 189 ? 19.844 -2.580 -18.003 1.00 95.81 189 VAL A O 1
ATOM 1447 N N . LEU A 1 190 ? 18.272 -3.885 -18.920 1.00 96.94 190 LEU A N 1
ATOM 1448 C CA . LEU A 1 190 ? 18.597 -5.078 -18.132 1.00 96.94 190 LEU A CA 1
ATOM 1449 C C . LEU A 1 190 ? 20.059 -5.521 -18.328 1.00 96.94 190 LEU A C 1
ATOM 1451 O O . LEU A 1 190 ? 20.785 -5.727 -17.354 1.00 96.94 190 LEU A O 1
ATOM 1455 N N . GLN A 1 191 ? 20.505 -5.645 -19.579 1.00 95.94 191 GLN A N 1
ATOM 1456 C CA . GLN A 1 191 ? 21.851 -6.094 -19.939 1.00 95.94 191 GLN A CA 1
ATOM 1457 C C . GLN A 1 191 ? 22.931 -5.142 -19.423 1.00 95.94 191 GLN A C 1
ATOM 1459 O O . GLN A 1 191 ? 23.963 -5.612 -18.947 1.00 95.94 191 GLN A O 1
ATOM 1464 N N . LEU A 1 192 ? 22.690 -3.824 -19.451 1.00 92.56 192 LEU A N 1
ATOM 1465 C CA . LEU A 1 192 ? 23.620 -2.831 -18.899 1.00 92.56 192 LEU A CA 1
ATOM 1466 C C . LEU A 1 192 ? 23.913 -3.074 -17.418 1.00 92.56 192 LEU A C 1
ATOM 1468 O O . LEU A 1 192 ? 25.056 -2.945 -16.983 1.00 92.56 192 LEU A O 1
ATOM 1472 N N . ILE A 1 193 ? 22.891 -3.433 -16.643 1.00 95.44 193 ILE A N 1
ATOM 1473 C CA . ILE A 1 193 ? 23.024 -3.635 -15.196 1.00 95.44 193 ILE A CA 1
ATOM 1474 C C . ILE A 1 193 ? 23.653 -4.994 -14.887 1.00 95.44 193 ILE A C 1
ATOM 1476 O O . ILE A 1 193 ? 24.413 -5.110 -13.927 1.00 95.44 193 ILE A O 1
ATOM 1480 N N . ARG A 1 194 ? 23.359 -6.012 -15.708 1.00 95.75 194 ARG A N 1
ATOM 1481 C CA . ARG A 1 194 ? 23.897 -7.376 -15.566 1.00 95.75 194 ARG A CA 1
ATOM 1482 C C . ARG A 1 194 ? 25.395 -7.481 -15.860 1.00 95.75 194 ARG A C 1
ATOM 1484 O O . ARG A 1 194 ? 25.995 -8.498 -15.511 1.00 95.75 194 ARG A O 1
ATOM 1491 N N . GLN A 1 195 ? 26.007 -6.471 -16.483 1.00 94.56 195 GLN A N 1
ATOM 1492 C CA . GLN A 1 195 ? 27.456 -6.449 -16.690 1.00 94.56 195 GLN A CA 1
ATOM 1493 C C . GLN A 1 195 ? 28.210 -6.565 -15.354 1.00 94.56 195 GLN A C 1
ATOM 1495 O O . GLN A 1 195 ? 27.752 -6.036 -14.335 1.00 94.56 195 GLN A O 1
ATOM 1500 N N . PRO A 1 196 ? 29.395 -7.204 -15.325 1.00 93.31 196 PRO A N 1
ATOM 1501 C CA . PRO A 1 196 ? 30.233 -7.223 -14.134 1.00 93.31 196 PRO A CA 1
ATOM 1502 C C . PRO A 1 196 ? 30.487 -5.799 -13.623 1.00 93.31 196 PRO A C 1
ATOM 1504 O O . PRO A 1 196 ? 30.991 -4.951 -14.355 1.00 93.31 196 PRO A O 1
ATOM 1507 N N . ASN A 1 197 ? 30.153 -5.546 -12.357 1.00 93.56 197 ASN A N 1
ATOM 1508 C CA . ASN A 1 197 ? 30.208 -4.228 -11.710 1.00 93.56 197 ASN A CA 1
ATOM 1509 C C . ASN A 1 197 ? 29.211 -3.176 -12.230 1.00 93.56 197 ASN A C 1
ATOM 1511 O O . ASN A 1 197 ? 29.304 -2.034 -11.789 1.00 93.56 197 ASN A O 1
ATOM 1515 N N . GLY A 1 198 ? 28.231 -3.526 -13.072 1.00 92.44 198 GLY A N 1
ATOM 1516 C CA . GLY A 1 198 ? 27.271 -2.575 -13.651 1.00 92.44 198 GLY A CA 1
ATOM 1517 C C . GLY A 1 198 ? 26.601 -1.683 -12.601 1.00 92.44 198 GLY A C 1
ATOM 1518 O O . GLY A 1 198 ? 26.678 -0.460 -12.678 1.00 92.44 198 GLY A O 1
ATOM 1519 N N . ILE A 1 199 ? 26.054 -2.277 -11.536 1.00 95.19 199 ILE A N 1
ATOM 1520 C CA . ILE A 1 199 ? 25.428 -1.538 -10.421 1.00 95.19 199 ILE A CA 1
ATOM 1521 C C . ILE A 1 199 ? 26.426 -0.602 -9.716 1.00 95.19 199 ILE A C 1
ATOM 1523 O O . ILE A 1 199 ? 26.097 0.544 -9.404 1.00 95.19 199 ILE A O 1
ATOM 1527 N N . ALA A 1 200 ? 27.652 -1.069 -9.461 1.00 95.69 200 ALA A N 1
ATOM 1528 C CA . ALA A 1 200 ? 28.687 -0.269 -8.805 1.00 95.69 200 ALA A CA 1
ATOM 1529 C C . ALA A 1 200 ? 29.125 0.910 -9.688 1.00 95.69 200 ALA A C 1
ATOM 1531 O O . ALA A 1 200 ? 29.262 2.029 -9.193 1.00 95.69 200 ALA A O 1
ATOM 1532 N N . THR A 1 201 ? 29.265 0.682 -10.996 1.00 93.56 201 THR A N 1
ATOM 1533 C CA . THR A 1 201 ? 29.543 1.718 -11.992 1.00 93.56 201 THR A CA 1
ATOM 1534 C C . THR A 1 201 ? 28.424 2.752 -12.032 1.00 93.56 201 THR A C 1
ATOM 1536 O O . THR A 1 201 ? 28.715 3.943 -11.977 1.00 93.56 201 THR A O 1
ATOM 1539 N N . TYR A 1 202 ? 27.155 2.332 -12.044 1.00 93.50 202 TYR A N 1
ATOM 1540 C CA . TYR A 1 202 ? 26.016 3.252 -11.982 1.00 93.50 202 TYR A CA 1
ATOM 1541 C C . TYR A 1 202 ? 26.067 4.118 -10.716 1.00 93.50 202 TYR A C 1
ATOM 1543 O O . TYR A 1 202 ? 26.038 5.345 -10.805 1.00 93.50 202 TYR A O 1
ATOM 1551 N N . ARG A 1 203 ? 26.232 3.507 -9.535 1.00 96.12 203 ARG A N 1
ATOM 1552 C CA . ARG A 1 203 ? 26.365 4.243 -8.264 1.00 96.12 203 ARG A CA 1
ATOM 1553 C C . ARG A 1 203 ? 27.515 5.248 -8.288 1.00 96.12 203 ARG A C 1
ATOM 1555 O O . ARG A 1 203 ? 27.340 6.375 -7.834 1.00 96.12 203 ARG A O 1
ATOM 1562 N N . GLN A 1 204 ? 28.671 4.860 -8.825 1.00 93.88 204 GLN A N 1
ATOM 1563 C CA . GLN A 1 204 ? 29.821 5.751 -8.959 1.00 93.88 204 GLN A CA 1
ATOM 1564 C C . GLN A 1 204 ? 29.512 6.929 -9.891 1.00 93.88 204 GLN A C 1
ATOM 1566 O O . GLN A 1 204 ? 29.720 8.077 -9.508 1.00 93.88 204 GLN A O 1
ATOM 1571 N N . VAL A 1 205 ? 28.987 6.659 -11.089 1.00 91.00 205 VAL A N 1
ATOM 1572 C CA . VAL A 1 205 ? 28.682 7.681 -12.101 1.00 91.00 205 VAL A CA 1
ATOM 1573 C C . VAL A 1 205 ? 27.678 8.699 -11.567 1.00 91.00 205 VAL A C 1
ATOM 1575 O O . VAL A 1 205 ? 27.943 9.901 -11.612 1.00 91.00 205 VAL A O 1
ATOM 1578 N N . PHE A 1 206 ? 26.552 8.239 -11.018 1.00 92.00 206 PHE A N 1
ATOM 1579 C CA . PHE A 1 206 ? 25.525 9.138 -10.492 1.00 92.00 206 PHE A CA 1
ATOM 1580 C C . PHE A 1 206 ? 25.959 9.822 -9.188 1.00 92.00 206 PHE A C 1
ATOM 1582 O O . PHE A 1 206 ? 25.564 10.961 -8.943 1.00 92.00 206 PHE A O 1
ATOM 1589 N N . GLY A 1 207 ? 26.827 9.195 -8.387 1.00 94.19 207 GLY A N 1
ATOM 1590 C CA . GLY A 1 207 ? 27.491 9.842 -7.252 1.00 94.19 207 GLY A CA 1
ATOM 1591 C C . GLY A 1 207 ? 28.364 11.015 -7.682 1.00 94.19 207 GLY A C 1
ATOM 1592 O O . GLY A 1 207 ? 28.170 12.127 -7.202 1.00 94.19 207 GLY A O 1
ATOM 1593 N N . GLU A 1 208 ? 29.248 10.807 -8.656 1.00 91.94 208 GLU A N 1
ATOM 1594 C CA . GLU A 1 208 ? 30.122 11.860 -9.181 1.00 91.94 208 GLU A CA 1
ATOM 1595 C C . GLU A 1 208 ? 29.333 12.998 -9.862 1.00 91.94 208 GLU A C 1
ATOM 1597 O O . GLU A 1 208 ? 29.745 14.158 -9.789 1.00 91.94 208 GLU A O 1
ATOM 1602 N N . MET A 1 209 ? 28.186 12.699 -10.489 1.00 89.50 209 MET A N 1
ATOM 1603 C CA . MET A 1 209 ? 27.269 13.719 -11.020 1.00 89.50 209 MET A CA 1
ATOM 1604 C C . MET A 1 209 ? 26.632 14.563 -9.906 1.00 89.50 209 MET A C 1
ATOM 1606 O O . MET A 1 209 ? 26.597 15.788 -10.016 1.00 89.50 209 MET A O 1
ATOM 1610 N N . LEU A 1 210 ? 26.142 13.937 -8.828 1.00 91.12 210 LEU A N 1
ATOM 1611 C CA . LEU A 1 210 ? 25.539 14.655 -7.695 1.00 91.12 210 LEU A CA 1
ATOM 1612 C C . LEU A 1 210 ? 26.561 15.468 -6.900 1.00 91.12 210 LEU A C 1
ATOM 1614 O O . LEU A 1 210 ? 26.238 16.555 -6.426 1.00 91.12 210 LEU A O 1
ATOM 1618 N N . ASP A 1 211 ? 27.791 14.971 -6.795 1.00 92.19 211 ASP A N 1
ATOM 1619 C CA . ASP A 1 211 ? 28.886 15.657 -6.111 1.00 92.19 211 ASP A CA 1
ATOM 1620 C C . ASP A 1 211 ? 29.467 16.813 -6.964 1.00 92.19 211 ASP A C 1
ATOM 1622 O O . ASP A 1 211 ? 30.395 17.504 -6.542 1.00 92.19 211 ASP A O 1
ATOM 1626 N N . GLY A 1 212 ? 28.923 17.052 -8.168 1.00 86.44 212 GLY A N 1
ATOM 1627 C CA . GLY A 1 212 ? 29.335 18.129 -9.075 1.00 86.44 212 GLY A CA 1
ATOM 1628 C C . GLY A 1 212 ? 30.700 17.904 -9.730 1.00 86.44 212 GLY A C 1
ATOM 1629 O O . GLY A 1 212 ? 31.255 18.819 -10.338 1.00 86.44 212 GLY A O 1
ATOM 1630 N N . LEU A 1 213 ? 31.250 16.693 -9.614 1.00 66.19 213 LEU A N 1
ATOM 1631 C CA . LEU A 1 213 ? 32.560 16.319 -10.148 1.00 66.19 213 LEU A CA 1
ATOM 1632 C C . LEU A 1 213 ? 32.515 16.044 -11.655 1.00 66.19 213 LEU A C 1
ATOM 1634 O O . LEU A 1 213 ? 33.545 16.097 -12.327 1.00 66.19 213 LEU A O 1
ATOM 1638 N N . LYS A 1 214 ? 31.324 15.776 -12.198 1.00 73.44 214 LYS A N 1
ATOM 1639 C CA . LYS A 1 214 ? 31.083 15.550 -13.624 1.00 73.44 214 LYS A CA 1
ATOM 1640 C C . LYS A 1 214 ? 29.952 16.439 -14.121 1.00 73.44 214 LYS A C 1
ATOM 1642 O O . LYS A 1 214 ? 28.872 16.478 -13.539 1.00 73.44 214 LYS A O 1
ATOM 1647 N N . SER A 1 215 ? 30.208 17.156 -15.217 1.00 70.44 215 SER A N 1
ATOM 1648 C CA . SER A 1 215 ? 29.155 17.906 -15.903 1.00 70.44 215 SER A CA 1
ATOM 1649 C C . SER A 1 215 ? 28.193 16.939 -16.605 1.00 70.44 215 SER A C 1
ATOM 1651 O O . SER A 1 215 ? 28.670 15.982 -17.220 1.00 70.44 215 SER A O 1
ATOM 1653 N N . PRO A 1 216 ? 26.872 17.211 -16.594 1.00 66.06 216 PRO A N 1
ATOM 1654 C CA . PRO A 1 216 ? 25.867 16.395 -17.288 1.00 66.06 216 PRO A CA 1
ATOM 1655 C C . PRO A 1 216 ? 26.150 16.203 -18.786 1.00 66.06 216 PRO A C 1
ATOM 1657 O O . PRO A 1 216 ? 25.697 15.242 -19.392 1.00 66.06 216 PRO A O 1
ATOM 1660 N N . SER A 1 217 ? 26.913 17.122 -19.382 1.00 60.84 217 SER A N 1
ATOM 1661 C CA . SER A 1 217 ? 27.246 17.183 -20.805 1.00 60.84 217 SER A CA 1
ATOM 1662 C C . SER A 1 217 ? 28.388 16.260 -21.250 1.00 60.84 217 SER A C 1
ATOM 1664 O O . SER A 1 217 ? 28.646 16.170 -22.449 1.00 60.84 217 SER A O 1
ATOM 1666 N N . HIS A 1 218 ? 29.071 15.561 -20.338 1.00 55.44 218 HIS A N 1
ATOM 1667 C CA . HIS A 1 218 ? 29.998 14.495 -20.723 1.00 55.44 218 HIS A CA 1
ATOM 1668 C C . HIS A 1 218 ? 29.259 13.155 -20.733 1.00 55.44 218 HIS A C 1
ATOM 1670 O O . HIS A 1 218 ? 29.043 12.571 -19.677 1.00 55.44 218 HIS A O 1
ATOM 1676 N N . SER A 1 219 ? 28.878 12.692 -21.930 1.00 54.16 219 SER A N 1
ATOM 1677 C CA . SER A 1 219 ? 28.235 11.403 -22.230 1.00 54.16 219 SER A CA 1
ATOM 1678 C C . SER A 1 219 ? 28.863 10.247 -21.445 1.00 54.16 219 SER A C 1
ATOM 1680 O O . SER A 1 219 ? 29.888 9.694 -21.837 1.00 54.16 219 SER A O 1
ATOM 1682 N N . LEU A 1 220 ? 28.282 9.921 -20.291 1.00 53.31 220 LEU A N 1
ATOM 1683 C CA . LEU A 1 220 ? 28.944 9.095 -19.276 1.00 53.31 220 LEU A CA 1
ATOM 1684 C C . LEU A 1 220 ? 28.629 7.607 -19.367 1.00 53.31 220 LEU A C 1
ATOM 1686 O O . LEU A 1 220 ? 29.278 6.802 -18.707 1.00 53.31 220 LEU A O 1
ATOM 1690 N N . LEU A 1 221 ? 27.707 7.242 -20.248 1.00 56.47 221 LEU A N 1
ATOM 1691 C CA . LEU A 1 221 ? 27.481 5.877 -20.685 1.00 56.47 221 LEU A CA 1
ATOM 1692 C C . LEU A 1 221 ? 27.219 5.940 -22.187 1.00 56.47 221 LEU A C 1
ATOM 1694 O O . LEU A 1 221 ? 26.074 5.939 -22.631 1.00 56.47 221 LEU A O 1
ATOM 1698 N N . VAL A 1 222 ? 28.291 6.050 -22.977 1.00 51.53 222 VAL A N 1
ATOM 1699 C CA . VAL A 1 222 ? 28.211 5.608 -24.370 1.00 51.53 222 VAL A CA 1
ATOM 1700 C C . VAL A 1 222 ? 27.937 4.115 -24.274 1.00 51.53 222 VAL A C 1
ATOM 1702 O O . VAL A 1 222 ? 28.847 3.329 -24.026 1.00 51.53 222 VAL A O 1
ATOM 1705 N N . ILE A 1 223 ? 26.668 3.724 -24.388 1.00 55.34 223 ILE A N 1
ATOM 1706 C CA . ILE A 1 223 ? 26.383 2.369 -24.834 1.00 55.34 223 ILE A CA 1
ATOM 1707 C C . ILE A 1 223 ? 27.072 2.281 -26.188 1.00 55.34 223 ILE A C 1
ATOM 1709 O O . ILE A 1 223 ? 26.843 3.143 -27.039 1.00 55.34 223 ILE A O 1
ATOM 1713 N N . GLU A 1 224 ? 27.976 1.316 -26.340 1.00 54.34 224 GLU A N 1
ATOM 1714 C CA . GLU A 1 224 ? 28.901 1.216 -27.478 1.00 54.34 224 GLU A CA 1
ATOM 1715 C C . GLU A 1 224 ? 28.196 1.263 -28.853 1.00 54.34 224 GLU A C 1
ATOM 1717 O O . GLU A 1 224 ? 28.830 1.582 -29.855 1.00 54.34 224 GLU A O 1
ATOM 1722 N N . ASP A 1 225 ? 26.874 1.071 -28.889 1.00 59.72 225 ASP A N 1
ATOM 1723 C CA . ASP A 1 225 ? 26.009 1.113 -30.071 1.00 59.72 225 ASP A CA 1
ATOM 1724 C C . ASP A 1 225 ? 25.567 2.512 -30.557 1.00 59.72 225 ASP A C 1
ATOM 1726 O O . ASP A 1 225 ? 24.717 2.617 -31.437 1.00 59.72 225 ASP A O 1
ATOM 1730 N N . GLY A 1 226 ? 26.123 3.611 -30.038 1.00 65.25 226 GLY A N 1
ATOM 1731 C CA . GLY A 1 226 ? 25.925 4.948 -30.630 1.00 65.25 226 GLY A CA 1
ATOM 1732 C C . GLY A 1 226 ? 24.577 5.625 -30.341 1.00 65.25 226 GLY A C 1
ATOM 1733 O O . GLY A 1 226 ? 24.352 6.751 -30.789 1.00 65.25 226 GLY A O 1
ATOM 1734 N N . ASP A 1 227 ? 23.715 5.002 -29.537 1.00 68.62 227 ASP A N 1
ATOM 1735 C CA . ASP A 1 227 ? 22.533 5.655 -28.973 1.00 68.62 227 ASP A CA 1
ATOM 1736 C C . ASP A 1 227 ? 22.952 6.529 -27.786 1.00 68.62 227 ASP A C 1
ATOM 1738 O O . ASP A 1 227 ? 23.230 6.035 -26.690 1.00 68.62 227 ASP A O 1
ATOM 1742 N N . ASN A 1 228 ? 23.011 7.841 -28.003 1.00 67.69 228 ASN A N 1
ATOM 1743 C CA . ASN A 1 228 ? 23.314 8.794 -26.943 1.00 67.69 228 ASN A CA 1
ATOM 1744 C C . ASN A 1 228 ? 22.063 8.994 -26.070 1.00 67.69 228 ASN A C 1
ATOM 1746 O O . ASN A 1 228 ? 21.032 9.469 -26.546 1.00 67.69 228 ASN A O 1
ATOM 1750 N N . PHE A 1 229 ? 22.149 8.616 -24.794 1.00 75.12 229 PHE A N 1
ATOM 1751 C CA . PHE A 1 229 ? 21.100 8.873 -23.809 1.00 75.12 229 PHE A CA 1
ATOM 1752 C C . PHE A 1 229 ? 21.187 10.342 -23.411 1.00 75.12 229 PHE A C 1
ATOM 1754 O O . PHE A 1 229 ? 22.044 10.720 -22.610 1.00 75.12 229 PHE A O 1
ATOM 1761 N N . ASP A 1 230 ? 20.304 11.172 -23.962 1.00 80.75 230 ASP A N 1
ATOM 1762 C CA . ASP A 1 230 ? 20.162 12.551 -23.502 1.00 80.75 230 ASP A CA 1
ATOM 1763 C C . ASP A 1 230 ? 19.555 12.520 -22.094 1.00 80.75 230 ASP A C 1
ATOM 1765 O O . ASP A 1 230 ? 18.347 12.339 -21.910 1.00 80.75 230 ASP A O 1
ATOM 1769 N N . LEU A 1 231 ? 20.428 12.609 -21.089 1.00 85.50 231 LEU A N 1
ATOM 1770 C CA . LEU A 1 231 ? 20.050 12.672 -19.684 1.00 85.50 231 LEU A CA 1
ATOM 1771 C C . LEU A 1 231 ? 19.476 14.053 -19.375 1.00 85.50 231 LEU A C 1
ATOM 1773 O O . LEU A 1 231 ? 20.136 15.078 -19.562 1.00 85.50 231 LEU A O 1
ATOM 1777 N N . GLN A 1 232 ? 18.253 14.078 -18.859 1.00 88.19 232 GLN A N 1
ATOM 1778 C CA . GLN A 1 232 ? 17.672 15.298 -18.316 1.00 88.19 232 GLN A CA 1
ATOM 1779 C C . GLN A 1 232 ? 18.336 15.661 -16.978 1.00 88.19 232 GLN A C 1
ATOM 1781 O O . GLN A 1 232 ? 18.894 14.793 -16.294 1.00 88.19 232 GLN A O 1
ATOM 1786 N N . PRO A 1 233 ? 18.273 16.941 -16.564 1.00 88.00 233 PRO A N 1
ATOM 1787 C CA . PRO A 1 233 ? 18.728 17.352 -15.244 1.00 88.00 233 PRO A CA 1
ATOM 1788 C C . PRO A 1 233 ? 18.064 16.525 -14.133 1.00 88.00 233 PRO A C 1
ATOM 1790 O O . PRO A 1 233 ? 16.873 16.219 -14.228 1.00 88.00 233 PRO A O 1
ATOM 1793 N N . PRO A 1 234 ? 18.795 16.198 -13.054 1.00 92.50 234 PRO A N 1
ATOM 1794 C CA . PRO A 1 234 ? 18.256 15.367 -11.993 1.00 92.50 234 PRO A CA 1
ATOM 1795 C C . PRO A 1 234 ? 17.055 16.041 -11.322 1.00 92.50 234 PRO A C 1
ATOM 1797 O O . PRO A 1 234 ? 17.089 17.222 -10.967 1.00 92.50 234 PRO A O 1
ATOM 1800 N N . SER A 1 235 ? 15.997 15.267 -11.105 1.00 93.31 235 SER A N 1
ATOM 1801 C CA . SER A 1 235 ? 14.728 15.730 -10.544 1.00 93.31 235 SER A CA 1
ATOM 1802 C C . SER A 1 235 ? 14.424 15.020 -9.230 1.00 93.31 235 SER A C 1
ATOM 1804 O O . SER A 1 235 ? 14.711 13.843 -9.062 1.00 93.31 235 SER A O 1
ATOM 1806 N N . ARG A 1 236 ? 13.779 15.707 -8.281 1.00 92.25 236 ARG A N 1
ATOM 1807 C CA . ARG A 1 236 ? 13.195 15.050 -7.090 1.00 92.25 236 ARG A CA 1
ATOM 1808 C C . ARG A 1 236 ? 11.845 14.397 -7.371 1.00 92.25 236 ARG A C 1
ATOM 1810 O O . ARG A 1 236 ? 11.314 13.683 -6.527 1.00 92.25 236 ARG A O 1
ATOM 1817 N N . ARG A 1 237 ? 11.245 14.707 -8.518 1.00 90.94 237 ARG A N 1
ATOM 1818 C CA . ARG A 1 237 ? 9.968 14.144 -8.946 1.00 90.94 237 ARG A CA 1
ATOM 1819 C C . ARG A 1 237 ? 10.240 12.985 -9.882 1.00 90.94 237 ARG A C 1
ATOM 1821 O O . ARG A 1 237 ? 11.009 13.146 -10.829 1.00 90.94 237 ARG A O 1
ATOM 1828 N N . ARG A 1 238 ? 9.567 11.868 -9.619 1.00 90.75 238 ARG A N 1
ATOM 1829 C CA . ARG A 1 238 ? 9.527 10.731 -10.532 1.00 90.75 238 ARG A CA 1
ATOM 1830 C C . ARG A 1 238 ? 8.945 11.182 -11.882 1.00 90.75 238 ARG A C 1
ATOM 1832 O O . ARG A 1 238 ? 8.027 12.014 -11.872 1.00 90.75 238 ARG A O 1
ATOM 1839 N N . PRO A 1 239 ? 9.455 10.671 -13.013 1.00 88.75 239 PRO A N 1
ATOM 1840 C CA . PRO A 1 239 ? 8.896 10.968 -14.326 1.00 88.75 239 PRO A CA 1
ATOM 1841 C C . PRO A 1 239 ? 7.403 10.608 -14.391 1.00 88.75 239 PRO A C 1
ATOM 1843 O O . PRO A 1 239 ? 6.967 9.680 -13.708 1.00 88.75 239 PRO A O 1
ATOM 1846 N N . PRO A 1 240 ? 6.588 11.341 -15.165 1.00 86.25 240 PRO A N 1
ATOM 1847 C CA . PRO A 1 240 ? 5.158 11.079 -15.243 1.00 86.25 240 PRO A CA 1
ATOM 1848 C C . PRO A 1 240 ? 4.854 9.745 -15.943 1.00 86.25 240 PRO A C 1
ATOM 1850 O O . PRO A 1 240 ? 5.315 9.489 -17.051 1.00 86.25 240 PRO A O 1
ATOM 1853 N N . SER A 1 241 ? 3.961 8.955 -15.341 1.00 81.44 241 SER A N 1
ATOM 1854 C CA . SER A 1 241 ? 3.482 7.656 -15.852 1.00 81.44 241 SER A CA 1
ATOM 1855 C C . SER A 1 241 ? 2.751 7.655 -17.200 1.00 81.44 241 SER A C 1
ATOM 1857 O O . SER A 1 241 ? 2.268 6.613 -17.633 1.00 81.44 241 SER A O 1
ATOM 1859 N N . SER A 1 242 ? 2.592 8.808 -17.851 1.00 79.38 242 SER A N 1
ATOM 1860 C CA . SER A 1 242 ? 1.828 8.943 -19.101 1.00 79.38 242 SER A CA 1
ATOM 1861 C C . SER A 1 242 ? 2.500 8.291 -20.313 1.00 79.38 242 SER A C 1
ATOM 1863 O O . SER A 1 242 ? 1.942 8.313 -21.409 1.00 79.38 242 SER A O 1
ATOM 1865 N N . CYS A 1 243 ? 3.702 7.756 -20.134 1.00 70.12 243 CYS A N 1
ATOM 1866 C CA . CYS A 1 243 ? 4.560 7.275 -21.200 1.00 70.12 243 CYS A CA 1
ATOM 1867 C C . CYS A 1 243 ? 4.504 5.748 -21.305 1.00 70.12 243 CYS A C 1
ATOM 1869 O O . CYS A 1 243 ? 4.302 5.072 -20.302 1.00 70.12 243 CYS A O 1
ATOM 1871 N N . GLY A 1 244 ? 4.655 5.216 -22.524 1.00 88.75 244 GLY A N 1
ATOM 1872 C CA . GLY A 1 244 ? 4.399 3.805 -22.839 1.00 88.75 244 GLY A CA 1
ATOM 1873 C C . GLY A 1 244 ? 5.101 2.828 -21.895 1.00 88.75 244 GLY A C 1
ATOM 1874 O O . GLY A 1 244 ? 4.429 2.065 -21.204 1.00 88.75 244 GLY A O 1
ATOM 1875 N N . TRP A 1 245 ? 6.433 2.887 -21.842 1.00 94.12 245 TRP A N 1
ATOM 1876 C CA . TRP A 1 245 ? 7.239 2.023 -20.980 1.00 94.12 245 TRP A CA 1
ATOM 1877 C C . TRP A 1 245 ? 8.235 2.809 -20.137 1.00 94.12 245 TRP A C 1
ATOM 1879 O O . TRP A 1 245 ? 8.889 3.725 -20.630 1.00 94.12 245 TRP A O 1
ATOM 1889 N N . ILE A 1 246 ? 8.378 2.431 -18.871 1.00 95.56 246 ILE A N 1
ATOM 1890 C CA . ILE A 1 246 ? 9.355 3.011 -17.946 1.00 95.56 246 ILE A CA 1
ATOM 1891 C C . ILE A 1 246 ? 10.150 1.867 -17.323 1.00 95.56 246 ILE A C 1
ATOM 1893 O O . ILE A 1 246 ? 9.581 1.055 -16.593 1.00 95.56 246 ILE A O 1
ATOM 1897 N N . TYR A 1 247 ? 11.453 1.823 -17.587 1.00 97.19 247 TYR A N 1
ATOM 1898 C CA . TYR A 1 247 ? 12.393 0.916 -16.931 1.00 97.19 247 TYR A CA 1
ATOM 1899 C C . TYR A 1 247 ? 13.211 1.729 -15.944 1.00 97.19 247 TYR A C 1
ATOM 1901 O O . TYR A 1 247 ? 13.967 2.618 -16.340 1.00 97.19 247 TYR A O 1
ATOM 1909 N N . GLU A 1 248 ? 13.019 1.457 -14.660 1.00 97.56 248 GLU A N 1
ATOM 1910 C CA . GLU A 1 248 ? 13.658 2.217 -13.595 1.00 97.56 248 GLU A CA 1
ATOM 1911 C C . GLU A 1 248 ? 14.614 1.346 -12.780 1.00 97.56 248 GLU A C 1
ATOM 1913 O O . GLU A 1 248 ? 14.255 0.272 -12.302 1.00 97.56 248 GLU A O 1
ATOM 1918 N N . ILE A 1 249 ? 15.834 1.843 -12.602 1.00 97.81 249 ILE A N 1
ATOM 1919 C CA . ILE A 1 249 ? 16.874 1.261 -11.761 1.00 97.81 249 ILE A CA 1
ATOM 1920 C C . ILE A 1 249 ? 16.873 2.029 -10.442 1.00 97.81 249 ILE A C 1
ATOM 1922 O O . ILE A 1 249 ? 17.430 3.125 -10.354 1.00 97.81 249 ILE A O 1
ATOM 1926 N N . ASP A 1 250 ? 16.239 1.469 -9.418 1.00 97.75 250 ASP A N 1
ATOM 1927 C CA . ASP A 1 250 ? 16.228 2.041 -8.076 1.00 97.75 250 ASP A CA 1
ATOM 1928 C C . ASP A 1 250 ? 17.458 1.553 -7.301 1.00 97.75 250 ASP A C 1
ATOM 1930 O O . ASP A 1 250 ? 17.466 0.473 -6.706 1.00 97.75 250 ASP A O 1
ATOM 1934 N N . LEU A 1 251 ? 18.528 2.353 -7.341 1.00 97.19 251 LEU A N 1
ATOM 1935 C CA . LEU A 1 251 ? 19.796 2.065 -6.663 1.00 97.19 251 LEU A CA 1
ATOM 1936 C C . LEU A 1 251 ? 19.736 2.328 -5.153 1.00 97.19 251 LEU A C 1
ATOM 1938 O O . LEU A 1 251 ? 20.664 1.920 -4.445 1.00 97.19 251 LEU A O 1
ATOM 1942 N N . ASP A 1 252 ? 18.696 3.022 -4.682 1.00 95.75 252 ASP A N 1
ATOM 1943 C CA . ASP A 1 252 ? 18.471 3.294 -3.261 1.00 95.75 252 ASP A CA 1
ATOM 1944 C C . ASP A 1 252 ? 17.882 2.060 -2.563 1.00 95.75 252 ASP A C 1
ATOM 1946 O O . ASP A 1 252 ? 18.231 1.786 -1.416 1.00 95.75 252 ASP A O 1
ATOM 1950 N N . HIS A 1 253 ? 17.045 1.291 -3.270 1.00 95.62 253 HIS A N 1
ATOM 1951 C CA . HIS A 1 253 ? 16.395 0.084 -2.739 1.00 95.62 253 HIS A CA 1
ATOM 1952 C C . HIS A 1 253 ? 16.919 -1.232 -3.335 1.00 95.62 253 HIS A C 1
ATOM 1954 O O . HIS A 1 253 ? 16.471 -2.301 -2.926 1.00 95.62 253 HIS A O 1
ATOM 1960 N N . ASP A 1 254 ? 17.841 -1.172 -4.300 1.00 97.19 254 ASP A N 1
ATOM 1961 C CA . ASP A 1 254 ? 18.313 -2.325 -5.077 1.00 97.19 254 ASP A CA 1
ATOM 1962 C C . ASP A 1 254 ? 17.173 -3.053 -5.821 1.00 97.19 254 ASP A C 1
ATOM 1964 O O . ASP A 1 254 ? 17.073 -4.288 -5.818 1.00 97.19 254 ASP A O 1
ATOM 1968 N N . ILE A 1 255 ? 16.312 -2.278 -6.498 1.00 97.75 255 ILE A N 1
ATOM 1969 C CA . ILE A 1 255 ? 15.133 -2.782 -7.223 1.00 97.75 255 ILE A CA 1
ATOM 1970 C C . ILE A 1 255 ? 15.132 -2.348 -8.693 1.00 97.75 255 ILE A C 1
ATOM 1972 O O . ILE A 1 255 ? 15.377 -1.194 -9.029 1.00 97.75 255 ILE A O 1
ATOM 1976 N N . PHE A 1 256 ? 14.781 -3.277 -9.579 1.00 97.81 256 PHE A N 1
ATOM 1977 C CA . PHE A 1 256 ? 14.406 -3.000 -10.960 1.00 97.81 256 PHE A CA 1
ATOM 1978 C C . PHE A 1 256 ? 12.887 -2.849 -11.069 1.00 97.81 256 PHE A C 1
ATOM 1980 O O . PHE A 1 256 ? 12.127 -3.778 -10.763 1.00 97.81 256 PHE A O 1
ATOM 1987 N N . HIS A 1 257 ? 12.446 -1.683 -11.518 1.00 97.19 257 HIS A N 1
ATOM 1988 C CA . HIS A 1 257 ? 11.050 -1.318 -11.696 1.00 97.19 257 HIS A CA 1
ATOM 1989 C C . HIS A 1 257 ? 10.651 -1.345 -13.173 1.00 97.19 257 HIS A C 1
ATOM 1991 O O . HIS A 1 257 ? 11.419 -0.953 -14.051 1.00 97.19 257 HIS A O 1
ATOM 1997 N N . VAL A 1 258 ? 9.404 -1.739 -13.430 1.00 95.75 258 VAL A N 1
ATOM 1998 C CA . VAL A 1 258 ? 8.773 -1.681 -14.754 1.00 95.75 258 VAL A CA 1
ATOM 1999 C C . VAL A 1 258 ? 7.429 -0.990 -14.619 1.00 95.75 258 VAL A C 1
ATOM 2001 O O . VAL A 1 258 ? 6.583 -1.414 -13.832 1.00 95.75 258 VAL A O 1
ATOM 2004 N N . ASN A 1 259 ? 7.236 0.093 -15.369 1.00 94.31 259 ASN A N 1
ATOM 2005 C CA . ASN A 1 259 ? 6.046 0.944 -15.304 1.00 94.31 259 ASN A CA 1
ATOM 2006 C C . ASN A 1 259 ? 5.714 1.354 -13.866 1.00 94.31 259 ASN A C 1
ATOM 2008 O O . ASN A 1 259 ? 4.572 1.257 -13.423 1.00 94.31 259 ASN A O 1
ATOM 2012 N N . GLU A 1 260 ? 6.752 1.793 -13.149 1.00 94.06 260 GLU A N 1
ATOM 2013 C CA . GLU A 1 260 ? 6.723 2.273 -11.762 1.00 94.06 260 GLU A CA 1
ATOM 2014 C C . GLU A 1 260 ? 6.532 1.201 -10.679 1.00 94.06 260 GLU A C 1
ATOM 2016 O O . GLU A 1 260 ? 6.647 1.494 -9.483 1.00 94.06 260 GLU A O 1
ATOM 2021 N N . MET A 1 261 ? 6.315 -0.046 -11.087 1.00 94.94 261 MET A N 1
ATOM 2022 C CA . MET A 1 261 ? 6.025 -1.177 -10.212 1.00 94.94 261 MET A CA 1
ATOM 2023 C C . MET A 1 261 ? 7.308 -1.974 -9.948 1.00 94.94 261 MET A C 1
ATOM 2025 O O . MET A 1 261 ? 8.098 -2.147 -10.875 1.00 94.94 261 MET A O 1
ATOM 2029 N N . PRO A 1 262 ? 7.567 -2.436 -8.714 1.00 96.00 262 PRO A N 1
ATOM 2030 C CA . PRO A 1 262 ? 8.780 -3.187 -8.397 1.00 96.00 262 PRO A CA 1
ATOM 2031 C C . PRO A 1 262 ? 8.698 -4.615 -8.958 1.00 96.00 262 PRO A C 1
ATOM 2033 O O . PRO A 1 262 ? 7.727 -5.333 -8.708 1.00 96.00 262 PRO A O 1
ATOM 2036 N N . PHE A 1 263 ? 9.712 -5.041 -9.717 1.00 95.75 263 PHE A N 1
ATOM 2037 C CA . PHE A 1 263 ? 9.752 -6.372 -10.335 1.00 95.75 263 PHE A CA 1
ATOM 2038 C C . PHE A 1 263 ? 10.870 -7.231 -9.756 1.00 95.75 263 PHE A C 1
ATOM 2040 O O . PHE A 1 263 ? 10.584 -8.255 -9.123 1.00 95.75 263 PHE A O 1
ATOM 2047 N N . PHE A 1 264 ? 12.122 -6.811 -9.955 1.00 97.12 264 PHE A N 1
ATOM 2048 C CA . PHE A 1 264 ? 13.285 -7.652 -9.682 1.00 97.12 264 PHE A CA 1
ATOM 2049 C C . PHE A 1 264 ? 14.226 -7.042 -8.650 1.00 97.12 264 PHE A C 1
ATOM 2051 O O . PHE A 1 264 ? 14.324 -5.825 -8.541 1.00 97.12 264 PHE A O 1
ATOM 2058 N N . SER A 1 265 ? 14.935 -7.881 -7.899 1.00 97.00 265 SER A N 1
ATOM 2059 C CA . SER A 1 265 ? 16.086 -7.432 -7.114 1.00 97.00 265 SER A CA 1
ATOM 2060 C C . SER A 1 265 ? 17.278 -7.203 -8.043 1.00 97.00 265 SER A C 1
ATOM 2062 O O . SER A 1 265 ? 17.565 -8.052 -8.889 1.00 97.00 265 SER A O 1
ATOM 2064 N N . LEU A 1 266 ? 18.002 -6.094 -7.867 1.00 97.12 266 LEU A N 1
ATOM 2065 C CA . LEU A 1 266 ? 19.234 -5.849 -8.625 1.00 97.12 266 LEU A CA 1
ATOM 2066 C C . LEU A 1 266 ? 20.331 -6.881 -8.298 1.00 97.12 266 LEU A C 1
ATOM 2068 O O . LEU A 1 266 ? 21.178 -7.147 -9.145 1.00 97.12 266 LEU A O 1
ATOM 2072 N N . ASP A 1 267 ? 20.268 -7.537 -7.133 1.00 96.00 267 ASP A N 1
ATOM 2073 C CA . ASP A 1 267 ? 21.187 -8.621 -6.752 1.00 96.00 267 ASP A CA 1
ATOM 2074 C C . ASP A 1 267 ? 21.052 -9.872 -7.637 1.00 96.00 267 ASP A C 1
ATOM 2076 O O . ASP A 1 267 ? 21.981 -10.674 -7.733 1.00 96.00 267 ASP A O 1
ATOM 2080 N N . CYS A 1 268 ? 19.872 -10.094 -8.222 1.00 96.50 268 CYS A N 1
ATOM 2081 C CA . CYS A 1 268 ? 19.541 -11.326 -8.932 1.00 96.50 268 CYS A CA 1
ATOM 2082 C C . CYS A 1 268 ? 18.584 -11.039 -10.093 1.00 96.50 268 CYS A C 1
ATOM 2084 O O . CYS A 1 268 ? 17.424 -11.452 -10.100 1.00 96.50 268 CYS A O 1
ATOM 2086 N N . LEU A 1 269 ? 19.075 -10.309 -11.091 1.00 97.06 269 LEU A N 1
ATOM 2087 C CA . LEU A 1 269 ? 18.315 -10.033 -12.307 1.00 97.06 269 LEU A CA 1
ATOM 2088 C C . LEU A 1 269 ? 18.096 -11.316 -13.135 1.00 97.06 269 LEU A C 1
ATOM 2090 O O . LEU A 1 269 ? 19.005 -12.152 -13.206 1.00 97.06 269 LEU A O 1
ATOM 2094 N N . PRO A 1 270 ? 16.921 -11.483 -13.771 1.00 97.12 270 PRO A N 1
ATOM 2095 C CA . PRO A 1 270 ? 16.679 -12.589 -14.695 1.00 97.12 270 PRO A CA 1
ATOM 2096 C C . PRO A 1 270 ? 17.596 -12.505 -15.925 1.00 97.12 270 PRO A C 1
ATOM 2098 O O . PRO A 1 270 ? 18.148 -11.446 -16.234 1.00 97.12 270 PRO A O 1
ATOM 2101 N N . ASP A 1 271 ? 17.755 -13.625 -16.634 1.00 97.38 271 ASP A N 1
ATOM 2102 C CA . ASP A 1 271 ? 18.320 -13.594 -17.982 1.00 97.38 271 ASP A CA 1
ATOM 2103 C C . ASP A 1 271 ? 17.333 -13.009 -19.007 1.00 97.38 271 ASP A C 1
ATOM 2105 O O . ASP A 1 271 ? 16.200 -12.665 -18.670 1.00 97.38 271 ASP A O 1
ATOM 2109 N N . ASP A 1 272 ? 17.790 -12.831 -20.245 1.00 97.31 272 ASP A N 1
ATOM 2110 C CA . ASP A 1 272 ? 17.039 -12.114 -21.277 1.00 97.31 272 ASP A CA 1
ATOM 2111 C C . ASP A 1 272 ? 15.741 -12.856 -21.642 1.00 97.31 272 ASP A C 1
ATOM 2113 O O . ASP A 1 272 ? 14.672 -12.248 -21.715 1.00 97.31 272 ASP A O 1
ATOM 2117 N N . ASP A 1 273 ? 15.811 -14.183 -21.788 1.00 96.19 273 ASP A N 1
ATOM 2118 C CA . ASP A 1 273 ? 14.652 -15.024 -22.100 1.00 96.19 273 ASP A CA 1
ATOM 2119 C C . ASP A 1 273 ? 13.638 -15.023 -20.947 1.00 96.19 273 ASP A C 1
ATOM 2121 O O . ASP A 1 273 ? 12.434 -14.871 -21.171 1.00 96.19 273 ASP A O 1
ATOM 2125 N N . ALA A 1 274 ? 14.107 -15.143 -19.700 1.00 95.06 274 ALA A N 1
ATOM 2126 C CA . ALA A 1 274 ? 13.252 -15.083 -18.521 1.00 95.06 274 ALA A CA 1
ATOM 2127 C C . ALA A 1 274 ? 12.623 -13.691 -18.351 1.00 95.06 274 ALA A C 1
ATOM 2129 O O . ALA A 1 274 ? 11.4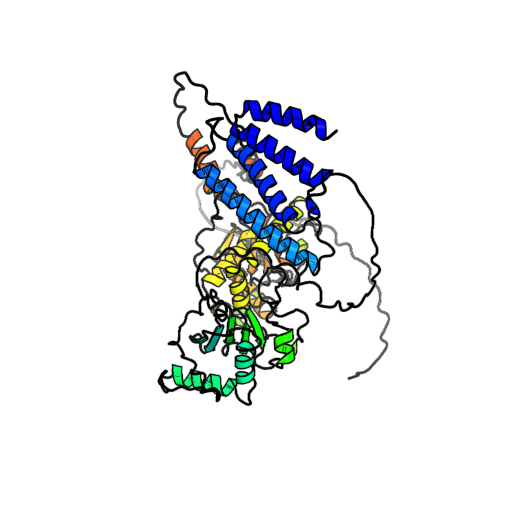34 -13.588 -18.055 1.00 95.06 274 ALA A O 1
ATOM 2130 N N . PHE A 1 275 ? 13.375 -12.611 -18.587 1.00 96.12 275 PHE A N 1
ATOM 2131 C CA . PHE A 1 275 ? 12.850 -11.246 -18.549 1.00 96.12 275 PHE A CA 1
ATOM 2132 C C . PHE A 1 275 ? 11.688 -11.061 -19.530 1.00 96.12 275 PHE A C 1
ATOM 2134 O O . PHE A 1 275 ? 10.619 -10.599 -19.126 1.00 96.12 275 PHE A O 1
ATOM 2141 N N . LEU A 1 276 ? 11.860 -11.489 -20.785 1.00 95.06 276 LEU A N 1
ATOM 2142 C CA . LEU A 1 276 ? 10.809 -11.416 -21.803 1.00 95.06 276 LEU A CA 1
ATOM 2143 C C . LEU A 1 276 ? 9.644 -12.364 -21.530 1.00 95.06 276 LEU A C 1
ATOM 2145 O O . LEU A 1 276 ? 8.504 -12.049 -21.865 1.00 95.06 276 LEU A O 1
ATOM 2149 N N . GLN A 1 277 ? 9.893 -13.501 -20.883 1.00 93.19 277 GLN A N 1
ATOM 2150 C CA . GLN A 1 277 ? 8.819 -14.371 -20.419 1.00 93.19 277 GLN A CA 1
ATOM 2151 C C . GLN A 1 277 ? 7.970 -13.690 -19.337 1.00 93.19 277 GLN A C 1
ATOM 2153 O O . GLN A 1 277 ? 6.751 -13.868 -19.308 1.00 93.19 277 GLN A O 1
ATOM 2158 N N . TYR A 1 278 ? 8.594 -12.926 -18.441 1.00 92.31 278 TYR A N 1
ATOM 2159 C CA . TYR A 1 278 ? 7.898 -12.235 -17.357 1.00 92.31 278 TYR A CA 1
ATOM 2160 C C . TYR A 1 278 ? 7.230 -10.935 -17.808 1.00 92.31 278 TYR A C 1
ATOM 2162 O O . TYR A 1 278 ? 6.243 -10.518 -17.197 1.00 92.31 278 TYR A O 1
ATOM 2170 N N . ILE A 1 279 ? 7.757 -10.294 -18.853 1.00 92.62 279 ILE A N 1
ATOM 2171 C CA . ILE A 1 279 ? 7.287 -9.011 -19.380 1.00 92.62 279 ILE A CA 1
ATOM 2172 C C . ILE A 1 279 ? 7.243 -9.087 -20.921 1.00 92.62 279 ILE A C 1
ATOM 2174 O O . ILE A 1 279 ? 8.080 -8.482 -21.589 1.00 92.62 279 ILE A O 1
ATOM 2178 N N . PRO A 1 280 ? 6.302 -9.842 -21.516 1.00 89.94 280 PRO A N 1
ATOM 2179 C CA . PRO A 1 280 ? 6.240 -9.976 -22.968 1.00 89.94 280 PRO A CA 1
ATOM 2180 C C . PRO A 1 280 ? 5.630 -8.723 -23.613 1.00 89.94 280 PRO A C 1
ATOM 2182 O O . PRO A 1 280 ? 4.698 -8.129 -23.065 1.00 89.94 280 PRO A O 1
ATOM 2185 N N . ASP A 1 281 ? 6.099 -8.360 -24.812 1.00 84.69 281 ASP A N 1
ATOM 2186 C CA . ASP A 1 281 ? 5.655 -7.152 -25.531 1.00 84.69 281 ASP A CA 1
ATOM 2187 C C . ASP A 1 281 ? 4.140 -7.107 -25.774 1.00 84.69 281 ASP A C 1
ATOM 2189 O O . ASP A 1 281 ? 3.520 -6.044 -25.708 1.00 84.69 281 ASP A O 1
ATOM 2193 N N . GLU A 1 282 ? 3.540 -8.265 -26.064 1.00 82.81 282 GLU A N 1
ATOM 2194 C CA . GLU A 1 282 ? 2.130 -8.373 -26.450 1.00 82.81 282 GLU A CA 1
ATOM 2195 C C . GLU A 1 282 ? 1.172 -8.391 -25.248 1.00 82.81 282 GLU A C 1
ATOM 2197 O O . GLU A 1 282 ? -0.008 -8.059 -25.397 1.00 82.81 282 GLU A O 1
ATOM 2202 N N . TYR A 1 283 ? 1.643 -8.788 -24.057 1.00 81.62 283 TYR A N 1
ATOM 2203 C CA . TYR A 1 283 ? 0.773 -8.999 -22.898 1.00 81.62 283 TYR A CA 1
ATOM 2204 C C . TYR A 1 283 ? 1.474 -8.724 -21.566 1.00 81.62 283 TYR A C 1
ATOM 2206 O O . TYR A 1 283 ? 1.967 -9.627 -20.891 1.00 81.62 283 TYR A O 1
ATOM 2214 N N . ILE A 1 284 ? 1.439 -7.467 -21.125 1.00 83.88 284 ILE A N 1
ATOM 2215 C CA . ILE A 1 284 ? 1.866 -7.127 -19.767 1.00 83.88 284 ILE A CA 1
ATOM 2216 C C . ILE A 1 284 ? 1.002 -7.893 -18.770 1.00 83.88 284 ILE A C 1
ATOM 2218 O O . ILE A 1 284 ? -0.219 -7.714 -18.719 1.00 83.88 284 ILE A O 1
ATOM 2222 N N . HIS A 1 285 ? 1.649 -8.713 -17.944 1.00 90.00 285 HIS A N 1
ATOM 2223 C CA . HIS A 1 285 ? 0.980 -9.371 -16.840 1.00 90.00 285 HIS A CA 1
ATOM 2224 C C . HIS A 1 285 ? 0.389 -8.328 -15.894 1.00 90.00 285 HIS A C 1
ATOM 2226 O O . HIS A 1 285 ? 1.094 -7.502 -15.310 1.00 90.00 285 HIS A O 1
ATOM 2232 N N . LYS A 1 286 ? -0.936 -8.386 -15.757 1.00 94.00 286 LYS A N 1
ATOM 2233 C CA . LYS A 1 286 ? -1.681 -7.590 -14.793 1.00 94.00 286 LYS A CA 1
ATOM 2234 C C . LYS A 1 286 ? -2.016 -8.425 -13.569 1.00 94.00 286 LYS A C 1
ATOM 2236 O O . LYS A 1 286 ? -2.329 -9.612 -13.687 1.00 94.00 286 LYS A O 1
ATOM 2241 N N . ASP A 1 287 ? -1.950 -7.806 -12.401 1.00 94.50 287 ASP A N 1
ATOM 2242 C CA . ASP A 1 287 ? -2.506 -8.373 -11.180 1.00 94.50 287 ASP A CA 1
ATOM 2243 C C . ASP A 1 287 ? -4.051 -8.379 -11.210 1.00 94.50 287 ASP A C 1
ATOM 2245 O O . ASP A 1 287 ? -4.679 -7.972 -12.193 1.00 94.50 287 ASP A O 1
ATOM 2249 N N . HIS A 1 288 ? -4.695 -8.858 -10.141 1.00 95.56 288 HIS A N 1
ATOM 2250 C CA . HIS A 1 288 ? -6.163 -8.907 -10.078 1.00 95.56 288 HIS A CA 1
ATOM 2251 C C . HIS A 1 288 ? -6.824 -7.523 -9.947 1.00 95.56 288 HIS A C 1
ATOM 2253 O O . HIS A 1 288 ? -8.049 -7.431 -10.012 1.00 95.56 288 HIS A O 1
ATOM 2259 N N . TYR A 1 289 ? -6.035 -6.460 -9.789 1.00 95.50 289 TYR A N 1
ATOM 2260 C CA . TYR A 1 289 ? -6.485 -5.074 -9.673 1.00 95.50 289 TYR A CA 1
ATOM 2261 C C . TYR A 1 289 ? -6.138 -4.237 -10.915 1.00 95.50 289 TYR A C 1
ATOM 2263 O O . TYR A 1 289 ? -6.502 -3.065 -10.987 1.00 95.50 289 TYR A O 1
ATOM 2271 N N . GLY A 1 290 ? -5.514 -4.847 -11.928 1.00 94.31 290 GLY A N 1
ATOM 2272 C CA . GLY A 1 290 ? -5.229 -4.236 -13.221 1.00 94.31 290 GLY A CA 1
ATOM 2273 C C . GLY A 1 290 ? -3.868 -3.548 -13.333 1.00 94.31 290 GLY A C 1
ATOM 2274 O O . GLY A 1 290 ? -3.608 -2.956 -14.387 1.00 94.31 290 GLY A O 1
ATOM 2275 N N . HIS A 1 291 ? -2.997 -3.636 -12.321 1.00 93.62 291 HIS A N 1
ATOM 2276 C CA . HIS A 1 291 ? -1.646 -3.065 -12.393 1.00 93.62 291 HIS A CA 1
ATOM 2277 C C . HIS A 1 291 ? -0.663 -4.021 -13.033 1.00 93.62 291 HIS A C 1
ATOM 2279 O O . HIS A 1 291 ? -0.754 -5.233 -12.856 1.00 93.62 291 HIS A O 1
ATOM 2285 N N . THR A 1 292 ? 0.323 -3.457 -13.722 1.00 92.69 292 THR A N 1
ATOM 2286 C CA . THR A 1 292 ? 1.510 -4.179 -14.181 1.00 92.69 292 THR A CA 1
ATOM 2287 C C . THR A 1 292 ? 2.213 -4.814 -12.987 1.00 92.69 292 THR A C 1
ATOM 2289 O O . THR A 1 292 ? 2.652 -4.105 -12.088 1.00 92.69 292 THR A O 1
ATOM 2292 N N . ALA A 1 293 ? 2.329 -6.137 -12.959 1.00 92.81 293 ALA A N 1
ATOM 2293 C CA . ALA A 1 293 ? 2.896 -6.829 -11.811 1.00 92.81 293 ALA A CA 1
ATOM 2294 C C . ALA A 1 293 ? 3.762 -8.013 -12.225 1.00 92.81 293 ALA A C 1
ATOM 2296 O O . ALA A 1 293 ? 3.496 -8.708 -13.206 1.00 92.81 293 ALA A O 1
ATOM 2297 N N . CYS A 1 294 ? 4.782 -8.255 -11.408 1.00 90.62 294 CYS A N 1
ATOM 2298 C CA . CYS A 1 294 ? 5.637 -9.426 -11.484 1.00 90.62 294 CYS A CA 1
ATOM 2299 C C . CYS A 1 294 ? 4.775 -10.698 -11.326 1.00 90.62 294 CYS A C 1
ATOM 2301 O O . CYS A 1 294 ? 4.068 -10.820 -10.318 1.00 90.62 294 CYS A O 1
ATOM 2303 N N . PRO A 1 295 ? 4.775 -11.636 -12.293 1.00 89.44 295 PRO A N 1
ATOM 2304 C CA . PRO A 1 295 ? 3.962 -12.843 -12.205 1.00 89.44 295 PRO A CA 1
ATOM 2305 C C . PRO A 1 295 ? 4.238 -13.634 -10.921 1.00 89.44 295 PRO A C 1
ATOM 2307 O O . PRO A 1 295 ? 5.378 -13.797 -10.494 1.00 89.44 295 PRO A O 1
ATOM 2310 N N . SER A 1 296 ? 3.195 -14.221 -10.330 1.00 86.50 296 SER A N 1
ATOM 2311 C CA . SER A 1 296 ? 3.321 -15.032 -9.105 1.00 86.50 296 SER A CA 1
ATOM 2312 C C . SER A 1 296 ? 4.190 -16.286 -9.264 1.00 86.50 296 SER A C 1
ATOM 2314 O O . SER A 1 296 ? 4.583 -16.884 -8.266 1.00 86.50 296 SER A O 1
ATOM 2316 N N . ARG A 1 297 ? 4.477 -16.686 -10.509 1.00 87.31 297 ARG A N 1
ATOM 2317 C CA . ARG A 1 297 ? 5.353 -17.813 -10.856 1.00 87.31 297 ARG A CA 1
ATOM 2318 C C . ARG A 1 297 ? 6.832 -17.438 -10.910 1.00 87.31 297 ARG A C 1
ATOM 2320 O O . ARG A 1 297 ? 7.642 -18.339 -11.106 1.00 87.31 297 ARG A O 1
ATOM 2327 N N . ASN A 1 298 ? 7.175 -16.158 -10.763 1.00 88.00 298 ASN A N 1
ATOM 2328 C CA . ASN A 1 298 ? 8.566 -15.739 -10.806 1.00 88.00 298 ASN A CA 1
ATOM 2329 C C . ASN A 1 298 ? 9.344 -16.411 -9.670 1.00 88.00 298 ASN A C 1
ATOM 2331 O O . ASN A 1 298 ? 8.864 -16.407 -8.528 1.00 88.00 298 ASN A O 1
ATOM 2335 N N . PRO A 1 299 ? 10.522 -16.985 -9.969 1.00 91.81 299 PRO A N 1
ATOM 2336 C CA . PRO A 1 299 ? 11.380 -17.574 -8.961 1.00 91.81 299 PRO A CA 1
ATOM 2337 C C . PRO A 1 299 ? 11.628 -16.575 -7.818 1.00 91.81 299 PRO A C 1
ATOM 2339 O O . PRO A 1 299 ? 11.914 -15.400 -8.092 1.00 91.81 299 PRO A O 1
ATOM 2342 N N . PRO A 1 300 ? 11.473 -16.989 -6.546 1.00 91.38 300 PRO A N 1
ATOM 2343 C CA . PRO A 1 300 ? 11.617 -16.100 -5.395 1.00 91.38 300 PRO A CA 1
ATOM 2344 C C . PRO A 1 300 ? 12.945 -15.339 -5.354 1.00 91.38 300 PRO A C 1
ATOM 2346 O O . PRO A 1 300 ? 12.981 -14.234 -4.822 1.00 91.38 300 PRO A O 1
ATOM 2349 N N . GLU A 1 301 ? 14.010 -15.904 -5.923 1.00 93.56 301 GLU A N 1
ATOM 2350 C CA . GLU A 1 301 ? 15.338 -15.302 -6.020 1.00 93.56 301 GLU A CA 1
ATOM 2351 C C . GLU A 1 301 ? 15.369 -14.016 -6.854 1.00 93.56 301 GLU A C 1
ATOM 2353 O O . GLU A 1 301 ? 16.071 -13.078 -6.483 1.00 93.56 301 GLU A O 1
ATOM 2358 N N . HIS A 1 302 ? 14.575 -13.935 -7.926 1.00 94.25 302 HIS A N 1
ATOM 2359 C CA . HIS A 1 302 ? 14.517 -12.744 -8.771 1.00 94.25 302 HIS A CA 1
ATOM 2360 C C . HIS A 1 302 ? 13.640 -11.657 -8.175 1.00 94.25 302 HIS A C 1
ATOM 2362 O O . HIS A 1 302 ? 13.800 -10.487 -8.511 1.00 94.25 302 HIS A O 1
ATOM 2368 N N . LYS A 1 303 ? 12.682 -12.024 -7.321 1.00 94.25 303 LYS A N 1
ATOM 2369 C CA . LYS A 1 303 ? 11.716 -11.080 -6.768 1.00 94.25 303 LYS A CA 1
ATOM 2370 C C . LYS A 1 303 ? 12.427 -10.028 -5.920 1.00 94.25 303 LYS A C 1
ATOM 2372 O O . LYS A 1 303 ? 13.324 -10.346 -5.141 1.00 94.25 303 LYS A O 1
ATOM 2377 N N . TYR A 1 304 ? 11.998 -8.772 -6.045 1.00 95.25 304 TYR A N 1
ATOM 2378 C CA . TYR A 1 304 ? 12.507 -7.713 -5.178 1.00 95.25 304 TYR A CA 1
ATOM 2379 C C . TYR A 1 304 ? 12.349 -8.090 -3.698 1.00 95.25 304 TYR A C 1
ATOM 2381 O O . TYR A 1 304 ? 11.352 -8.691 -3.274 1.00 95.25 304 TYR A O 1
ATOM 2389 N N . LYS A 1 305 ? 13.359 -7.738 -2.907 1.00 94.50 305 LYS A N 1
ATOM 2390 C CA . LYS A 1 305 ? 13.356 -7.957 -1.464 1.00 94.50 305 LYS A CA 1
ATOM 2391 C C . LYS A 1 305 ? 12.691 -6.756 -0.810 1.00 94.50 305 LYS A C 1
ATOM 2393 O O . LYS A 1 305 ? 12.949 -5.616 -1.182 1.00 94.50 305 LYS A O 1
ATOM 2398 N N . LYS A 1 306 ? 11.827 -7.015 0.168 1.00 94.12 306 LYS A N 1
ATOM 2399 C CA . LYS A 1 306 ? 11.299 -5.937 1.007 1.00 94.12 306 LYS A CA 1
ATOM 2400 C C . LYS A 1 306 ? 12.429 -5.384 1.881 1.00 94.12 306 LYS A C 1
ATOM 2402 O O . LYS A 1 306 ? 13.306 -6.172 2.257 1.00 94.12 306 LYS A O 1
ATOM 2407 N N . PRO A 1 307 ? 12.390 -4.092 2.243 1.00 94.38 307 PRO A N 1
ATOM 2408 C CA . PRO A 1 307 ? 13.305 -3.532 3.222 1.00 94.38 307 PRO A CA 1
ATOM 2409 C C . PRO A 1 307 ? 13.369 -4.375 4.494 1.00 94.38 307 PRO A C 1
ATOM 2411 O O . PRO A 1 307 ? 12.382 -4.980 4.932 1.00 94.38 307 PRO A O 1
ATOM 2414 N N . THR A 1 308 ? 14.555 -4.422 5.095 1.00 95.56 308 THR A N 1
ATOM 2415 C CA . THR A 1 308 ? 14.689 -5.027 6.420 1.00 95.56 308 THR A CA 1
ATOM 2416 C C . THR A 1 308 ? 13.954 -4.132 7.419 1.00 95.56 308 THR A C 1
ATOM 2418 O O . THR A 1 308 ? 14.131 -2.915 7.355 1.00 95.56 308 THR A O 1
ATOM 2421 N N . PRO A 1 309 ? 13.154 -4.692 8.347 1.00 96.50 309 PRO A N 1
ATOM 2422 C CA . PRO A 1 309 ? 12.510 -3.895 9.382 1.00 96.50 309 PRO A CA 1
ATOM 2423 C C . PRO A 1 309 ? 13.519 -3.009 10.133 1.00 96.50 309 PRO A C 1
ATOM 2425 O O . PRO A 1 309 ? 14.640 -3.459 10.399 1.00 96.50 309 PRO A O 1
ATOM 2428 N N . PRO A 1 310 ? 13.139 -1.775 10.506 1.00 96.50 310 PRO A N 1
ATOM 2429 C CA . PRO A 1 310 ? 14.041 -0.857 11.183 1.00 96.50 310 PRO A CA 1
ATOM 2430 C C . PRO A 1 310 ? 14.434 -1.390 12.565 1.00 96.50 310 PRO A C 1
ATOM 2432 O O . PRO A 1 310 ? 13.662 -2.072 13.246 1.00 96.50 310 PRO A O 1
ATOM 2435 N N . ILE A 1 311 ? 15.647 -1.053 13.008 1.00 96.81 311 ILE A N 1
ATOM 2436 C CA . ILE A 1 311 ? 16.116 -1.401 14.351 1.00 96.81 311 ILE A CA 1
ATOM 2437 C C . ILE A 1 311 ? 15.321 -0.579 15.370 1.00 96.81 311 ILE A C 1
ATOM 2439 O O . ILE A 1 311 ? 15.399 0.644 15.391 1.00 96.81 311 ILE A O 1
ATOM 2443 N N . VAL A 1 312 ? 14.576 -1.268 16.233 1.00 97.19 312 VAL A N 1
ATOM 2444 C CA . VAL A 1 312 ? 13.761 -0.648 17.286 1.00 97.19 312 VAL A CA 1
ATOM 2445 C C . VAL A 1 312 ? 14.554 -0.538 18.585 1.00 97.19 312 VAL A C 1
ATOM 2447 O O . VAL A 1 312 ? 14.938 -1.567 19.167 1.00 97.19 312 VAL A O 1
ATOM 2450 N N . ASP A 1 313 ? 14.740 0.692 19.066 1.00 97.50 313 ASP A N 1
ATOM 2451 C CA . ASP A 1 313 ? 15.440 0.974 20.318 1.00 97.50 313 ASP A CA 1
ATOM 2452 C C . ASP A 1 313 ? 14.675 0.413 21.531 1.00 97.50 313 ASP A C 1
ATOM 2454 O O . ASP A 1 313 ? 13.453 0.255 21.526 1.00 97.50 313 ASP A O 1
ATOM 2458 N N . ASN A 1 314 ? 15.392 0.069 22.603 1.00 97.75 314 ASN A N 1
ATOM 2459 C CA . ASN A 1 314 ? 14.747 -0.453 23.809 1.00 97.75 314 ASN A CA 1
ATOM 2460 C C . ASN A 1 314 ? 13.889 0.609 24.520 1.00 97.75 314 ASN A C 1
ATOM 2462 O O . ASN A 1 314 ? 12.926 0.247 25.195 1.00 97.75 314 ASN A O 1
ATOM 2466 N N . SER A 1 315 ? 14.203 1.898 24.363 1.00 97.38 315 SER A N 1
ATOM 2467 C CA . SER A 1 315 ? 13.398 3.001 24.895 1.00 97.38 315 SER A CA 1
ATOM 2468 C C . SER A 1 315 ? 12.002 3.053 24.269 1.00 97.38 315 SER A C 1
ATOM 2470 O O . SER A 1 315 ? 11.025 3.232 24.997 1.00 97.38 315 SER A O 1
ATOM 2472 N N . ASP A 1 316 ? 11.870 2.746 22.975 1.00 96.44 316 ASP A N 1
ATOM 2473 C CA . ASP A 1 316 ? 10.570 2.651 22.295 1.00 96.44 316 ASP A CA 1
ATOM 2474 C C . ASP A 1 316 ? 9.703 1.508 22.844 1.00 96.44 316 ASP A C 1
ATOM 2476 O O . ASP A 1 316 ? 8.476 1.525 22.731 1.00 96.44 316 ASP A O 1
ATOM 2480 N N . LEU A 1 317 ? 10.323 0.513 23.484 1.00 97.75 317 LEU A N 1
ATOM 2481 C CA . LEU A 1 317 ? 9.652 -0.632 24.103 1.00 97.75 317 LEU A CA 1
ATOM 2482 C C . LEU A 1 317 ? 9.350 -0.423 25.594 1.00 97.75 317 LEU A C 1
ATOM 2484 O O . LEU A 1 317 ? 8.682 -1.270 26.195 1.00 97.75 317 LEU A O 1
ATOM 2488 N N . ALA A 1 318 ? 9.808 0.677 26.199 1.00 97.69 318 ALA A N 1
ATOM 2489 C CA . ALA A 1 318 ? 9.759 0.878 27.646 1.00 97.69 318 ALA A CA 1
ATOM 2490 C C . ALA A 1 318 ? 8.329 0.815 28.209 1.00 97.69 318 ALA A C 1
ATOM 2492 O O . ALA A 1 318 ? 8.086 0.148 29.219 1.00 97.69 318 ALA A O 1
ATOM 2493 N N . THR A 1 319 ? 7.351 1.439 27.543 1.00 97.44 319 THR A N 1
ATOM 2494 C CA . THR A 1 319 ? 5.948 1.393 27.987 1.00 97.44 319 THR A CA 1
ATOM 2495 C C . THR A 1 319 ? 5.364 -0.009 27.846 1.00 97.44 319 THR A C 1
ATOM 2497 O O . THR A 1 319 ? 4.725 -0.510 28.770 1.00 97.44 319 THR A O 1
ATOM 2500 N N . TYR A 1 320 ? 5.624 -0.682 26.723 1.00 97.56 320 TYR A N 1
ATOM 2501 C CA . TYR A 1 320 ? 5.166 -2.056 26.509 1.00 97.56 320 TYR A CA 1
ATOM 2502 C C . TYR A 1 320 ? 5.694 -3.016 27.589 1.00 97.56 320 TYR A C 1
ATOM 2504 O O . TYR A 1 320 ? 4.962 -3.889 28.048 1.00 97.56 320 TYR A O 1
ATOM 2512 N N . GLN A 1 321 ? 6.958 -2.858 27.997 1.00 97.38 321 GLN A N 1
ATOM 2513 C CA . GLN A 1 321 ? 7.617 -3.720 28.984 1.00 97.38 321 GLN A CA 1
ATOM 2514 C C . GLN A 1 321 ? 7.231 -3.392 30.433 1.00 97.38 321 GLN A C 1
ATOM 2516 O O . GLN A 1 321 ? 7.160 -4.296 31.263 1.00 97.38 321 GLN A O 1
ATOM 2521 N N . SER A 1 322 ? 6.997 -2.116 30.749 1.00 96.44 322 SER A N 1
ATOM 2522 C CA . SER A 1 322 ? 6.657 -1.670 32.108 1.00 96.44 322 SER A CA 1
ATOM 2523 C C . SER A 1 322 ? 5.185 -1.875 32.467 1.00 96.44 322 SER A C 1
ATOM 2525 O O . SER A 1 322 ? 4.857 -2.025 33.645 1.00 96.44 322 SER A O 1
ATOM 2527 N N . MET A 1 323 ? 4.286 -1.895 31.479 1.00 94.38 323 MET A N 1
ATOM 2528 C CA . MET A 1 323 ? 2.856 -2.070 31.718 1.00 94.38 323 MET A CA 1
ATOM 2529 C C . MET A 1 323 ? 2.426 -3.534 31.770 1.00 94.38 323 MET A C 1
ATOM 2531 O O . MET A 1 323 ? 2.959 -4.407 31.088 1.00 94.38 323 MET A O 1
ATOM 2535 N N . MET A 1 324 ? 1.379 -3.800 32.553 1.00 95.19 324 MET A N 1
ATOM 2536 C CA . MET A 1 324 ? 0.805 -5.135 32.675 1.00 95.19 324 MET A CA 1
ATOM 2537 C C . MET A 1 324 ? 0.057 -5.525 31.390 1.00 95.19 324 MET A C 1
ATOM 2539 O O . MET A 1 324 ? -1.096 -5.135 31.166 1.00 95.19 324 MET A O 1
ATOM 2543 N N . CYS A 1 325 ? 0.712 -6.334 30.558 1.00 95.94 325 CYS A N 1
ATOM 2544 C CA . CYS A 1 325 ? 0.086 -6.987 29.417 1.00 95.94 325 CYS A CA 1
ATOM 2545 C C . CYS A 1 325 ? -0.803 -8.140 29.908 1.00 95.94 325 CYS A C 1
ATOM 2547 O O . CYS A 1 325 ? -0.321 -9.149 30.419 1.00 95.94 325 CYS A O 1
ATOM 2549 N N . THR A 1 326 ? -2.117 -7.993 29.755 1.00 94.00 326 THR A N 1
ATOM 2550 C CA . THR A 1 326 ? -3.110 -9.025 30.119 1.00 94.00 326 THR A CA 1
ATOM 2551 C C . THR A 1 326 ? -3.241 -10.122 29.065 1.00 94.00 326 THR A C 1
ATOM 2553 O O . THR A 1 326 ? -3.777 -11.190 29.347 1.00 94.00 326 THR A O 1
ATOM 2556 N N . GLY A 1 327 ? -2.727 -9.876 27.860 1.00 90.94 327 GLY A N 1
ATOM 2557 C CA . GLY A 1 327 ? -2.677 -10.850 26.784 1.00 90.94 327 GLY A CA 1
ATOM 2558 C C . GLY A 1 327 ? -1.977 -10.279 25.557 1.00 90.94 327 GLY A C 1
ATOM 2559 O O . GLY A 1 327 ? -2.351 -9.215 25.056 1.00 90.94 327 GLY A O 1
ATOM 2560 N N . SER A 1 328 ? -0.980 -11.009 25.065 1.00 92.50 328 SER A N 1
ATOM 2561 C CA . SER A 1 328 ? -0.357 -10.755 23.765 1.00 92.50 328 SER A CA 1
ATOM 2562 C C . SER A 1 328 ? -0.946 -11.717 22.740 1.00 92.50 328 SER A C 1
ATOM 2564 O O . SER A 1 328 ? -1.149 -12.886 23.061 1.00 92.50 328 SER A O 1
ATOM 2566 N N . GLN A 1 329 ? -1.228 -11.227 21.531 1.00 94.00 329 GLN A N 1
ATOM 2567 C CA . GLN A 1 329 ? -1.834 -12.018 20.450 1.00 94.00 329 GLN A CA 1
ATOM 2568 C C . GLN A 1 329 ? -3.214 -12.596 20.807 1.00 94.00 329 GLN A C 1
ATOM 2570 O O . GLN A 1 329 ? -3.553 -13.724 20.458 1.00 94.00 329 GLN A O 1
ATOM 2575 N N . VAL A 1 330 ? -4.031 -11.807 21.507 1.00 96.00 330 VAL A N 1
ATOM 2576 C CA . VAL A 1 330 ? -5.399 -12.203 21.859 1.00 96.00 330 VAL A CA 1
ATOM 2577 C C . VAL A 1 330 ? -6.246 -12.285 20.589 1.00 96.00 330 VAL A C 1
ATOM 2579 O O . VAL A 1 330 ? -6.156 -11.414 19.720 1.00 96.00 330 VAL A O 1
ATOM 2582 N N . ALA A 1 331 ? -7.090 -13.314 20.489 1.00 96.88 331 ALA A N 1
ATOM 2583 C CA . ALA A 1 331 ? -8.080 -13.410 19.422 1.00 96.88 331 ALA A CA 1
ATOM 2584 C C . ALA A 1 331 ? -8.992 -12.171 19.415 1.00 96.88 331 ALA A C 1
ATOM 2586 O O . ALA A 1 331 ? -9.347 -11.634 20.468 1.00 96.88 331 ALA A O 1
ATOM 2587 N N . LEU A 1 332 ? -9.401 -11.729 18.225 1.00 97.19 332 LEU A N 1
ATOM 2588 C CA . LEU A 1 332 ? -10.229 -10.532 18.057 1.00 97.19 332 LEU A CA 1
ATOM 2589 C C . LEU A 1 332 ? -11.518 -10.587 18.896 1.00 97.19 332 LEU A C 1
ATOM 2591 O O . LEU A 1 332 ? -11.894 -9.593 19.517 1.00 97.19 332 LEU A O 1
ATOM 2595 N N . SER A 1 333 ? -12.164 -11.753 18.940 1.00 96.56 333 SER A N 1
ATOM 2596 C CA . SER A 1 333 ? -13.366 -12.027 19.733 1.00 96.56 333 SER A CA 1
ATOM 2597 C C . SER A 1 333 ? -13.152 -11.784 21.221 1.00 96.56 333 SER A C 1
ATOM 2599 O O . SER A 1 333 ? -13.916 -11.047 21.841 1.00 96.56 333 SER A O 1
ATOM 2601 N N . GLY A 1 334 ? -12.066 -12.318 21.783 1.00 96.69 334 GLY A N 1
ATOM 2602 C CA . GLY A 1 334 ? -11.682 -12.091 23.176 1.00 96.69 334 GLY A CA 1
ATOM 2603 C C . GLY A 1 334 ? -11.342 -10.627 23.465 1.00 96.69 334 GLY A C 1
ATOM 2604 O O . GLY A 1 334 ? -11.732 -10.091 24.502 1.00 96.69 334 GLY A O 1
ATOM 2605 N N . LEU A 1 335 ? -10.669 -9.949 22.530 1.00 97.06 335 LEU A N 1
ATOM 2606 C CA . LEU A 1 335 ? -10.294 -8.544 22.685 1.00 97.06 335 LEU A CA 1
ATOM 2607 C C . LEU A 1 335 ? -11.530 -7.627 22.718 1.00 97.06 335 LEU A C 1
ATOM 2609 O O . LEU A 1 335 ? -11.674 -6.789 23.617 1.00 97.06 335 LEU A O 1
ATOM 2613 N N . LEU A 1 336 ? -12.439 -7.800 21.756 1.00 96.44 336 LEU A N 1
ATOM 2614 C CA . LEU A 1 336 ? -13.635 -6.968 21.591 1.00 96.44 336 LEU A CA 1
ATOM 2615 C C . LEU A 1 336 ? -14.849 -7.462 22.396 1.00 96.44 336 LEU A C 1
ATOM 2617 O O . LEU A 1 336 ? -15.845 -6.748 22.455 1.00 96.44 336 LEU A O 1
ATOM 2621 N N . ALA A 1 337 ? -14.753 -8.628 23.046 1.00 96.25 337 ALA A N 1
ATOM 2622 C CA . ALA A 1 337 ? -15.862 -9.323 23.704 1.00 96.25 337 ALA A CA 1
ATOM 2623 C C . ALA A 1 337 ? -17.052 -9.582 22.754 1.00 96.25 337 ALA A C 1
ATOM 2625 O O . ALA A 1 337 ? -18.204 -9.311 23.090 1.00 96.25 337 ALA A O 1
ATOM 2626 N N . ILE A 1 338 ? -16.754 -10.094 21.555 1.00 95.81 338 ILE A N 1
ATOM 2627 C CA . ILE A 1 338 ? -17.727 -10.422 20.497 1.00 95.81 338 ILE A CA 1
ATOM 2628 C C . ILE A 1 338 ? -17.645 -11.904 20.111 1.00 95.81 338 ILE A C 1
ATOM 2630 O O . ILE A 1 338 ? -16.664 -12.576 20.419 1.00 95.81 338 ILE A O 1
ATOM 2634 N N . ASN A 1 339 ? -18.663 -12.410 19.411 1.00 96.31 339 ASN A N 1
ATOM 2635 C CA . ASN A 1 339 ? -18.685 -13.792 18.922 1.00 96.31 339 ASN A CA 1
ATOM 2636 C C . ASN A 1 339 ? -17.663 -14.014 17.798 1.00 96.31 339 ASN A C 1
ATOM 2638 O O . ASN A 1 339 ? -17.452 -13.135 16.968 1.00 96.31 339 ASN A O 1
ATOM 2642 N N . ASP A 1 340 ? -17.074 -15.208 17.708 1.00 95.56 340 ASP A N 1
ATOM 2643 C CA . ASP A 1 340 ? -16.179 -15.555 16.591 1.00 95.56 340 ASP A CA 1
ATOM 2644 C C . ASP A 1 340 ? -16.912 -15.558 15.243 1.00 95.56 340 ASP A C 1
ATOM 2646 O O . ASP A 1 340 ? -16.362 -15.125 14.233 1.00 95.56 340 ASP A O 1
ATOM 2650 N N . ILE A 1 341 ? -18.179 -15.975 15.244 1.00 96.94 341 ILE A N 1
ATOM 2651 C CA . ILE A 1 341 ? -19.040 -15.999 14.060 1.00 96.94 341 ILE A CA 1
ATOM 2652 C C . ILE A 1 341 ? -19.539 -14.580 13.772 1.00 96.94 341 ILE A C 1
ATOM 2654 O O . ILE A 1 341 ? -20.019 -13.894 14.679 1.00 96.94 341 ILE A O 1
ATOM 2658 N N . LEU A 1 342 ? -19.419 -14.155 12.514 1.00 96.75 342 LEU A N 1
ATOM 2659 C CA . LEU A 1 342 ? -19.957 -12.886 12.033 1.00 96.75 342 LEU A CA 1
ATOM 2660 C C . LEU A 1 342 ? -21.487 -12.946 12.004 1.00 96.75 342 LEU A C 1
ATOM 2662 O O . LEU A 1 342 ? -22.073 -13.897 11.485 1.00 96.75 342 LEU A O 1
ATOM 2666 N N . SER A 1 343 ? -22.141 -11.920 12.540 1.00 95.81 343 SER A N 1
ATOM 2667 C CA . SER A 1 343 ? -23.566 -11.712 12.286 1.00 95.81 343 SER A CA 1
ATOM 2668 C C . SER A 1 343 ? -23.804 -11.339 10.816 1.00 95.81 343 SER A C 1
ATOM 2670 O O . SER A 1 343 ? -22.875 -10.979 10.089 1.00 95.81 343 SER A O 1
ATOM 2672 N N . GLN A 1 344 ? -25.062 -11.386 10.370 1.00 95.38 344 GLN A N 1
ATOM 2673 C CA . GLN A 1 344 ? -25.421 -10.984 9.007 1.00 95.38 344 GLN A CA 1
ATOM 2674 C C . GLN A 1 344 ? -25.016 -9.527 8.712 1.00 95.38 344 GLN A C 1
ATOM 2676 O O . GLN A 1 344 ? -24.456 -9.243 7.656 1.00 95.38 344 GLN A O 1
ATOM 2681 N N . ASP A 1 345 ? -25.242 -8.618 9.662 1.00 92.38 345 ASP A N 1
ATOM 2682 C CA . ASP A 1 345 ? -24.898 -7.200 9.508 1.00 92.38 345 ASP A CA 1
ATOM 2683 C C . ASP A 1 345 ? -23.379 -6.980 9.496 1.00 92.38 345 ASP A C 1
ATOM 2685 O O . ASP A 1 345 ? -22.863 -6.163 8.729 1.00 92.38 345 ASP A O 1
ATOM 2689 N N . GLU A 1 346 ? -22.642 -7.739 10.315 1.00 94.69 346 GLU A N 1
ATOM 2690 C CA . GLU A 1 346 ? -21.180 -7.719 10.295 1.00 94.69 346 GLU A CA 1
ATOM 2691 C C . GLU A 1 346 ? -20.647 -8.224 8.954 1.00 94.69 346 GLU A C 1
ATOM 2693 O O . GLU A 1 346 ? -19.746 -7.600 8.401 1.00 94.69 346 GLU A O 1
ATOM 2698 N N . HIS A 1 347 ? -21.231 -9.288 8.394 1.00 96.12 347 HIS A N 1
ATOM 2699 C CA . HIS A 1 347 ? -20.890 -9.777 7.058 1.00 96.12 347 HIS A CA 1
ATOM 2700 C C . HIS A 1 347 ? -21.078 -8.698 5.991 1.00 96.12 347 HIS A C 1
ATOM 2702 O O . HIS A 1 347 ? -20.152 -8.443 5.225 1.00 96.12 347 HIS A O 1
ATOM 2708 N N . VAL A 1 348 ? -22.228 -8.015 5.975 1.00 94.38 348 VAL A N 1
ATOM 2709 C CA . VAL A 1 348 ? -22.486 -6.918 5.027 1.00 94.38 348 VAL A CA 1
ATOM 2710 C C . VAL A 1 348 ? -21.437 -5.816 5.169 1.00 94.38 348 VAL A C 1
ATOM 2712 O O . VAL A 1 348 ? -20.907 -5.334 4.169 1.00 94.38 348 VAL A O 1
ATOM 2715 N N . ARG A 1 349 ? -21.089 -5.436 6.403 1.00 93.50 349 ARG A N 1
ATOM 2716 C CA . ARG A 1 349 ? -20.070 -4.408 6.648 1.00 93.50 349 ARG A CA 1
ATOM 2717 C C . ARG A 1 349 ? -18.674 -4.842 6.209 1.00 93.50 349 ARG A C 1
ATOM 2719 O O . ARG A 1 349 ? -17.950 -4.024 5.646 1.00 93.50 349 ARG A O 1
ATOM 2726 N N . VAL A 1 350 ? -18.291 -6.090 6.477 1.00 96.25 350 VAL A N 1
ATOM 2727 C CA . VAL A 1 350 ? -17.005 -6.654 6.043 1.00 96.25 350 VAL A CA 1
ATOM 2728 C C . VAL A 1 350 ? -16.929 -6.641 4.522 1.00 96.25 350 VAL A C 1
ATOM 2730 O O . VAL A 1 350 ? -15.997 -6.057 3.982 1.00 96.25 350 VAL A O 1
ATOM 2733 N N . THR A 1 351 ? -17.942 -7.172 3.835 1.00 96.31 351 THR A N 1
ATOM 2734 C CA . THR A 1 351 ? -17.988 -7.195 2.368 1.00 96.31 351 THR A CA 1
ATOM 2735 C C . THR A 1 351 ? -17.987 -5.793 1.767 1.00 96.31 351 THR A C 1
ATOM 2737 O O . THR A 1 351 ? -17.313 -5.552 0.769 1.00 96.31 351 THR A O 1
ATOM 2740 N N . LEU A 1 352 ? -18.679 -4.832 2.385 1.00 94.31 352 LEU A N 1
ATOM 2741 C CA . LEU A 1 352 ? -18.609 -3.447 1.932 1.00 94.31 352 LEU A CA 1
ATOM 2742 C C . LEU A 1 352 ? -17.179 -2.899 2.041 1.00 94.31 352 LEU A C 1
ATOM 2744 O O . LEU A 1 352 ? -16.677 -2.300 1.093 1.00 94.31 352 LEU A O 1
ATOM 2748 N N . LEU A 1 353 ? -16.512 -3.130 3.174 1.00 95.44 353 LEU A N 1
ATOM 2749 C CA . LEU A 1 353 ? -15.141 -2.676 3.385 1.00 95.44 353 LEU A CA 1
ATOM 2750 C C . LEU A 1 353 ? -14.163 -3.344 2.403 1.00 95.44 353 LEU A C 1
ATOM 2752 O O . LEU A 1 353 ? -13.297 -2.663 1.863 1.00 95.44 353 LEU A O 1
ATOM 2756 N N . GLU A 1 354 ? -14.336 -4.636 2.115 1.00 96.50 354 GLU A N 1
ATOM 2757 C CA . GLU A 1 354 ? -13.584 -5.364 1.084 1.00 96.50 354 GLU A CA 1
ATOM 2758 C C . GLU A 1 354 ? -13.721 -4.707 -0.294 1.00 96.50 354 GLU A C 1
ATOM 2760 O O . GLU A 1 354 ? -12.714 -4.463 -0.956 1.00 96.50 354 GLU A O 1
ATOM 2765 N N . VAL A 1 355 ? -14.947 -4.363 -0.710 1.00 95.12 355 VAL A N 1
ATOM 2766 C CA . VAL A 1 355 ? -15.199 -3.680 -1.990 1.00 95.12 355 VAL A CA 1
ATOM 2767 C C . VAL A 1 355 ? -14.502 -2.326 -2.026 1.00 95.12 355 VAL A C 1
ATOM 2769 O O . VAL A 1 355 ? -13.832 -2.012 -3.007 1.00 95.12 355 VAL A O 1
ATOM 2772 N N . MET A 1 356 ? -14.619 -1.529 -0.964 1.00 93.31 356 MET A N 1
ATOM 2773 C CA . MET A 1 356 ? -14.006 -0.201 -0.915 1.00 93.31 356 MET A CA 1
ATOM 2774 C C . MET A 1 356 ? -12.478 -0.266 -0.959 1.00 93.31 356 MET A C 1
ATOM 2776 O O . MET A 1 356 ? -11.858 0.480 -1.712 1.00 93.31 356 MET A O 1
ATOM 2780 N N . ILE A 1 357 ? -11.867 -1.185 -0.207 1.00 95.81 357 ILE A N 1
ATOM 2781 C CA . ILE A 1 357 ? -10.420 -1.416 -0.264 1.00 95.81 357 ILE A CA 1
ATOM 2782 C C . ILE A 1 357 ? -10.006 -1.927 -1.644 1.00 95.81 357 ILE A C 1
ATOM 2784 O O . ILE A 1 357 ? -9.009 -1.454 -2.184 1.00 95.81 357 ILE A O 1
ATOM 2788 N N . GLY A 1 358 ? -10.797 -2.807 -2.260 1.00 95.81 358 GLY A N 1
ATOM 2789 C CA . GLY A 1 358 ? -10.582 -3.234 -3.639 1.00 95.81 358 GLY A CA 1
ATOM 2790 C C . GLY A 1 358 ? -10.596 -2.062 -4.624 1.00 95.81 358 GLY A C 1
ATOM 2791 O O . GLY A 1 358 ? -9.713 -1.978 -5.469 1.00 95.81 358 GLY A O 1
ATOM 2792 N N . GLN A 1 359 ? -11.519 -1.105 -4.482 1.00 93.25 359 GLN A N 1
ATOM 2793 C CA . GLN A 1 359 ? -11.543 0.108 -5.314 1.00 93.25 359 GLN A CA 1
ATOM 2794 C C . GLN A 1 359 ? -10.301 0.984 -5.111 1.00 93.25 359 GLN A C 1
ATOM 2796 O O . GLN A 1 359 ? -9.733 1.477 -6.087 1.00 93.25 359 GLN A O 1
ATOM 2801 N N . CYS A 1 360 ? -9.828 1.133 -3.867 1.00 93.88 360 CYS A N 1
ATOM 2802 C CA . CYS A 1 360 ? -8.549 1.794 -3.595 1.00 93.88 360 CYS A CA 1
ATOM 2803 C C . CYS A 1 360 ? -7.408 1.088 -4.327 1.00 93.88 360 CYS A C 1
ATOM 2805 O O . CYS A 1 360 ? -6.573 1.742 -4.941 1.00 93.88 360 CYS A O 1
ATOM 2807 N N . MET A 1 361 ? -7.397 -0.245 -4.286 1.00 95.88 361 MET A N 1
ATOM 2808 C CA . MET A 1 361 ? -6.380 -1.041 -4.953 1.00 95.88 361 MET A CA 1
ATOM 2809 C C . MET A 1 361 ? -6.480 -0.964 -6.473 1.00 95.88 361 MET A C 1
ATOM 2811 O O . MET A 1 361 ? -5.434 -0.991 -7.080 1.00 95.88 361 MET A O 1
ATOM 2815 N N . VAL A 1 362 ? -7.650 -0.822 -7.106 1.00 95.44 362 VAL A N 1
ATOM 2816 C CA . VAL A 1 362 ? -7.766 -0.664 -8.578 1.00 95.44 362 VAL A CA 1
ATOM 2817 C C . VAL A 1 362 ? -7.218 0.684 -9.066 1.00 95.44 362 VAL A C 1
ATOM 2819 O O . VAL A 1 362 ? -6.724 0.798 -10.188 1.00 95.44 362 VAL A O 1
ATOM 2822 N N . SER A 1 363 ? -7.288 1.729 -8.239 1.00 94.38 363 SER A N 1
ATOM 2823 C CA . SER A 1 363 ? -6.789 3.055 -8.610 1.00 94.38 363 SER A CA 1
ATOM 2824 C C . SER A 1 363 ? -5.282 3.023 -8.869 1.00 94.38 363 SER A C 1
ATOM 2826 O O . SER A 1 363 ? -4.500 2.754 -7.963 1.00 94.38 363 SER A O 1
ATOM 2828 N N . SER A 1 364 ? -4.858 3.354 -10.094 1.00 90.94 364 SER A N 1
ATOM 2829 C CA . SER A 1 364 ? -3.434 3.378 -10.469 1.00 90.94 364 SER A CA 1
ATOM 2830 C C . SER A 1 364 ? -2.606 4.291 -9.561 1.00 90.94 364 SER A C 1
ATOM 2832 O O . SER A 1 364 ? -1.522 3.907 -9.131 1.00 90.94 364 SER A O 1
ATOM 2834 N N . ALA A 1 365 ? -3.136 5.464 -9.200 1.00 91.12 365 ALA A N 1
ATOM 2835 C CA . ALA A 1 365 ? -2.445 6.401 -8.317 1.00 91.12 365 ALA A CA 1
ATOM 2836 C C . ALA A 1 365 ? -2.243 5.828 -6.904 1.00 91.12 365 ALA A C 1
ATOM 2838 O O . ALA A 1 365 ? -1.157 5.936 -6.345 1.00 91.12 365 ALA A O 1
ATOM 2839 N N . ILE A 1 366 ? -3.269 5.185 -6.337 1.00 94.19 366 ILE A N 1
ATOM 2840 C CA . ILE A 1 366 ? -3.196 4.615 -4.984 1.00 94.19 366 ILE A CA 1
ATOM 2841 C C . ILE A 1 366 ? -2.374 3.323 -4.982 1.00 94.19 366 ILE A C 1
ATOM 2843 O O . ILE A 1 366 ? -1.544 3.139 -4.098 1.00 94.19 366 ILE A O 1
ATOM 2847 N N . GLY A 1 367 ? -2.566 2.450 -5.974 1.00 93.88 367 GLY A N 1
ATOM 2848 C CA . GLY A 1 367 ? -1.830 1.196 -6.123 1.00 93.88 367 GLY A CA 1
ATOM 2849 C C . GLY A 1 367 ? -0.321 1.419 -6.106 1.00 93.88 367 GLY A C 1
ATOM 2850 O O . GLY A 1 367 ? 0.379 0.799 -5.312 1.00 93.88 367 GLY A O 1
ATOM 2851 N N . LYS A 1 368 ? 0.172 2.386 -6.888 1.00 93.06 368 LYS A N 1
ATOM 2852 C CA . LYS A 1 368 ? 1.594 2.768 -6.909 1.00 93.06 368 LYS A CA 1
ATOM 2853 C C . LYS A 1 368 ? 2.107 3.196 -5.539 1.00 93.06 368 LYS A C 1
ATOM 2855 O O . LYS A 1 368 ? 3.158 2.735 -5.103 1.00 93.06 368 LYS A O 1
ATOM 2860 N N . GLU A 1 369 ? 1.357 4.043 -4.842 1.00 95.25 369 GLU A N 1
ATOM 2861 C CA . GLU A 1 369 ? 1.739 4.518 -3.511 1.00 95.25 369 GLU A CA 1
ATOM 2862 C C . GLU A 1 369 ? 1.710 3.401 -2.463 1.00 95.25 369 GLU A C 1
ATOM 2864 O O . GLU A 1 369 ? 2.562 3.384 -1.581 1.00 95.25 369 GLU A O 1
ATOM 2869 N N . ILE A 1 370 ? 0.805 2.421 -2.581 1.00 96.00 370 ILE A N 1
ATOM 2870 C CA . ILE A 1 370 ? 0.806 1.222 -1.725 1.00 96.00 370 ILE A CA 1
ATOM 2871 C C . ILE A 1 370 ? 2.137 0.467 -1.856 1.00 96.00 370 ILE A C 1
ATOM 2873 O O . ILE A 1 370 ? 2.712 0.078 -0.839 1.00 96.00 370 ILE A O 1
ATOM 2877 N N . TYR A 1 371 ? 2.655 0.293 -3.077 1.00 94.62 371 TYR A N 1
ATOM 2878 C CA . TYR A 1 371 ? 3.973 -0.319 -3.277 1.00 94.62 371 TYR A CA 1
ATOM 2879 C C . TYR A 1 371 ? 5.095 0.541 -2.695 1.00 94.62 371 TYR A C 1
ATOM 2881 O O . TYR A 1 371 ? 5.980 0.012 -2.036 1.00 94.62 371 TYR A O 1
ATOM 2889 N N . GLN A 1 372 ? 5.050 1.864 -2.861 1.00 94.56 372 GLN A N 1
ATOM 2890 C CA . GLN A 1 372 ? 6.072 2.748 -2.284 1.00 94.56 372 GLN A CA 1
ATOM 2891 C C . GLN A 1 372 ? 6.065 2.743 -0.744 1.00 94.56 372 GLN A C 1
ATOM 2893 O O . GLN A 1 372 ? 7.125 2.806 -0.123 1.00 94.56 372 GLN A O 1
ATOM 2898 N N . ILE A 1 373 ? 4.895 2.590 -0.112 1.00 95.50 373 ILE A N 1
ATOM 2899 C CA . ILE A 1 373 ? 4.783 2.381 1.341 1.00 95.50 373 ILE A CA 1
ATOM 2900 C C . ILE A 1 373 ? 5.462 1.072 1.761 1.00 95.50 373 ILE A C 1
ATOM 2902 O O . ILE A 1 373 ? 6.077 1.019 2.823 1.00 95.50 373 ILE A O 1
ATOM 2906 N N . GLU A 1 374 ? 5.377 0.018 0.942 1.00 95.00 374 GLU A N 1
ATOM 2907 C CA . GLU A 1 374 ? 6.063 -1.256 1.205 1.00 95.00 374 GLU A CA 1
ATOM 2908 C C . GLU A 1 374 ? 7.588 -1.130 1.175 1.00 95.00 374 GLU A C 1
ATOM 2910 O O . GLU A 1 374 ? 8.276 -1.875 1.868 1.00 95.00 374 GLU A O 1
ATOM 2915 N N . LEU A 1 375 ? 8.099 -0.202 0.365 1.00 95.25 375 LEU A N 1
ATOM 2916 C CA . LEU A 1 375 ? 9.528 0.035 0.167 1.00 95.25 375 LEU A CA 1
ATOM 2917 C C . LEU A 1 375 ? 10.126 1.046 1.156 1.00 95.25 375 LEU A C 1
ATOM 2919 O O . LEU A 1 375 ? 11.336 1.233 1.166 1.00 95.25 375 LEU A O 1
ATOM 2923 N N . SER A 1 376 ? 9.310 1.681 1.999 1.00 95.12 376 SER A N 1
ATOM 2924 C CA . SER A 1 376 ? 9.796 2.629 3.008 1.00 95.12 376 SER A CA 1
ATOM 2925 C C . SER A 1 376 ? 10.541 1.889 4.124 1.00 95.12 376 SER A C 1
ATOM 2927 O O . SER A 1 376 ? 9.961 0.989 4.728 1.00 95.12 376 SER A O 1
ATOM 2929 N N . ASN A 1 377 ? 11.778 2.280 4.454 1.00 93.44 377 ASN A N 1
ATOM 2930 C CA . ASN A 1 377 ? 12.579 1.617 5.498 1.00 93.44 377 ASN A CA 1
ATOM 2931 C C . ASN A 1 377 ? 12.063 1.933 6.906 1.00 93.44 377 ASN A C 1
ATOM 2933 O O . ASN A 1 377 ? 12.134 1.109 7.816 1.00 93.44 377 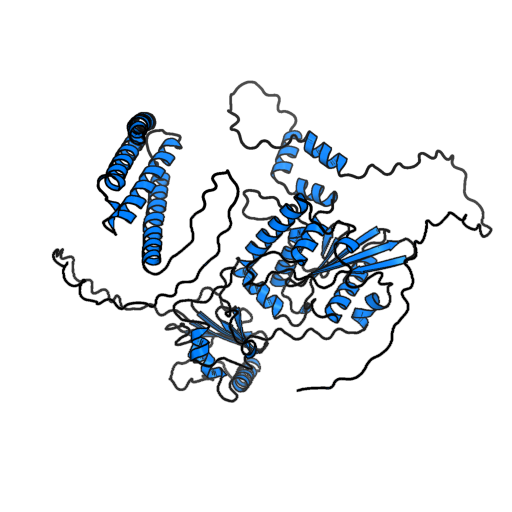ASN A O 1
ATOM 2937 N N . ASP A 1 378 ? 11.515 3.132 7.089 1.00 92.44 378 ASP A N 1
ATOM 2938 C CA . ASP A 1 378 ? 10.981 3.600 8.360 1.00 92.44 378 ASP A CA 1
ATOM 2939 C C . ASP A 1 378 ? 9.693 4.410 8.162 1.00 92.44 378 ASP A C 1
ATOM 2941 O O . ASP A 1 378 ? 9.430 4.986 7.108 1.00 92.44 378 ASP A O 1
ATOM 2945 N N . HIS A 1 379 ? 8.873 4.484 9.207 1.00 90.56 379 HIS A N 1
ATOM 2946 C CA . HIS A 1 379 ? 7.658 5.292 9.233 1.00 90.56 379 HIS A CA 1
ATOM 2947 C C . HIS A 1 379 ? 7.919 6.794 9.018 1.00 90.56 379 HIS A C 1
ATOM 2949 O O . HIS A 1 379 ? 7.018 7.513 8.583 1.00 90.56 379 HIS A O 1
ATOM 2955 N N . ASN A 1 380 ? 9.135 7.275 9.297 1.00 91.06 380 ASN A N 1
ATOM 2956 C CA . ASN A 1 380 ? 9.533 8.656 9.034 1.00 91.06 380 ASN A CA 1
ATOM 2957 C C . ASN A 1 380 ? 9.760 8.946 7.541 1.00 91.06 380 ASN A C 1
ATOM 2959 O O . ASN A 1 380 ? 9.622 10.096 7.127 1.00 91.06 380 ASN A O 1
ATOM 2963 N N . GLU A 1 381 ? 10.054 7.925 6.730 1.00 93.00 381 GLU A N 1
ATOM 2964 C CA . GLU A 1 381 ? 10.261 8.060 5.279 1.00 93.00 381 GLU A CA 1
ATOM 2965 C C . GLU A 1 381 ? 8.944 8.134 4.498 1.00 93.00 381 GLU A C 1
ATOM 2967 O O . GLU A 1 381 ? 8.924 8.578 3.350 1.00 93.00 381 GLU A O 1
ATOM 2972 N N . VAL A 1 382 ? 7.829 7.762 5.134 1.00 94.25 382 VAL A N 1
ATOM 2973 C CA . VAL A 1 382 ? 6.496 7.833 4.534 1.00 94.25 382 VAL A CA 1
ATOM 2974 C C . VAL A 1 382 ? 6.167 9.288 4.187 1.00 94.25 382 VAL A C 1
ATOM 2976 O O . VAL A 1 382 ? 6.177 10.182 5.047 1.00 94.25 382 VAL A O 1
ATOM 2979 N N . THR A 1 383 ? 5.862 9.537 2.915 1.00 93.50 383 THR A N 1
ATOM 2980 C CA . THR A 1 383 ? 5.511 10.873 2.414 1.00 93.50 383 THR A CA 1
ATOM 2981 C C . THR A 1 383 ? 4.120 11.302 2.884 1.00 93.50 383 THR A C 1
ATOM 2983 O O . THR A 1 383 ? 3.313 10.485 3.326 1.00 93.50 383 THR A O 1
ATOM 2986 N N . ASP A 1 384 ? 3.789 12.588 2.765 1.00 93.00 384 ASP A N 1
ATOM 2987 C CA . ASP A 1 384 ? 2.461 13.083 3.158 1.00 93.00 384 ASP A CA 1
ATOM 2988 C C . ASP A 1 384 ? 1.329 12.461 2.324 1.00 93.00 384 ASP A C 1
ATOM 2990 O O . ASP A 1 384 ? 0.245 12.203 2.852 1.00 93.00 384 ASP A O 1
ATOM 2994 N N . ASN A 1 385 ? 1.584 12.164 1.043 1.00 92.62 385 ASN A N 1
ATOM 2995 C CA . ASN A 1 385 ? 0.621 11.489 0.172 1.00 92.62 385 ASN A CA 1
ATOM 2996 C C . ASN A 1 385 ? 0.379 10.045 0.634 1.00 92.62 385 ASN A C 1
ATOM 2998 O O . ASN A 1 385 ? -0.757 9.627 0.846 1.00 92.62 385 ASN A O 1
ATOM 3002 N N . GLN A 1 386 ? 1.462 9.309 0.881 1.00 95.25 386 GLN A N 1
ATOM 3003 C CA . GLN A 1 386 ? 1.421 7.934 1.375 1.00 95.25 386 GLN A CA 1
ATOM 3004 C C . GLN A 1 386 ? 0.754 7.832 2.747 1.00 95.25 386 GLN A C 1
ATOM 3006 O O . GLN A 1 386 ? -0.099 6.973 2.971 1.00 95.25 386 GLN A O 1
ATOM 3011 N N . TRP A 1 387 ? 1.094 8.748 3.656 1.00 95.44 387 TRP A N 1
ATOM 3012 C CA . TRP A 1 387 ? 0.471 8.844 4.970 1.00 95.44 387 TRP A CA 1
ATOM 3013 C C . TRP A 1 387 ? -1.029 9.128 4.844 1.00 95.44 387 TRP A C 1
ATOM 3015 O O . TRP A 1 387 ? -1.834 8.472 5.502 1.00 95.44 387 TRP A O 1
ATOM 3025 N N . SER A 1 388 ? -1.422 10.041 3.949 1.00 93.31 388 SER A N 1
ATOM 3026 C CA . SER A 1 388 ? -2.832 10.361 3.699 1.00 93.31 388 SER A CA 1
ATOM 3027 C C . SER A 1 388 ? -3.604 9.156 3.164 1.00 93.31 388 SER A C 1
ATOM 3029 O O . SER A 1 388 ? -4.702 8.882 3.645 1.00 93.31 388 SER A O 1
ATOM 3031 N N . ILE A 1 389 ? -3.020 8.392 2.235 1.00 94.81 389 ILE A N 1
ATOM 3032 C CA . ILE A 1 389 ? -3.594 7.141 1.718 1.00 94.81 389 ILE A CA 1
ATOM 3033 C C . ILE A 1 389 ? -3.745 6.108 2.841 1.00 94.81 389 ILE A C 1
ATOM 3035 O O . ILE A 1 389 ? -4.828 5.547 3.018 1.00 94.81 389 ILE A O 1
ATOM 3039 N N . ALA A 1 390 ? -2.702 5.892 3.646 1.00 96.19 390 ALA A N 1
ATOM 3040 C CA . ALA A 1 390 ? -2.741 4.954 4.764 1.00 96.19 390 ALA A CA 1
ATOM 3041 C C . ALA A 1 390 ? -3.812 5.343 5.798 1.00 96.19 390 ALA A C 1
ATOM 3043 O O . ALA A 1 390 ? -4.607 4.503 6.227 1.00 96.19 390 ALA A O 1
ATOM 3044 N N . CYS A 1 391 ? -3.891 6.625 6.160 1.00 95.00 391 CYS A N 1
ATOM 3045 C CA . CYS A 1 391 ? -4.921 7.136 7.055 1.00 95.00 391 CYS A CA 1
ATOM 3046 C C . CYS A 1 391 ? -6.322 7.015 6.469 1.00 95.00 391 CYS A C 1
ATOM 3048 O O . CYS A 1 391 ? -7.244 6.647 7.199 1.00 95.00 391 CYS A O 1
ATOM 3050 N N . PHE A 1 392 ? -6.500 7.303 5.181 1.00 93.31 392 PHE A N 1
ATOM 3051 C CA . PHE A 1 392 ? -7.772 7.137 4.489 1.00 93.31 392 PHE A CA 1
ATOM 3052 C C . PHE A 1 392 ? -8.240 5.676 4.552 1.00 93.31 392 PHE A C 1
ATOM 3054 O O . PHE A 1 392 ? -9.349 5.410 5.018 1.00 93.31 392 PHE A O 1
ATOM 3061 N N . MET A 1 393 ? -7.368 4.725 4.204 1.00 95.44 393 MET A N 1
ATOM 3062 C CA . MET A 1 393 ? -7.671 3.290 4.248 1.00 95.44 393 MET A CA 1
ATOM 3063 C C . MET A 1 393 ? -7.968 2.782 5.664 1.00 95.44 393 MET A C 1
ATOM 3065 O O . MET A 1 393 ? -8.862 1.960 5.843 1.00 95.44 393 MET A O 1
ATOM 3069 N N . ALA A 1 394 ? -7.272 3.284 6.685 1.00 96.00 394 ALA A N 1
ATOM 3070 C CA . ALA A 1 394 ? -7.586 2.949 8.074 1.00 96.00 394 ALA A CA 1
ATOM 3071 C C . ALA A 1 394 ? -8.930 3.552 8.522 1.00 96.00 394 ALA A C 1
ATOM 3073 O O . ALA A 1 394 ? -9.709 2.916 9.235 1.00 96.00 394 ALA A O 1
ATOM 3074 N N . SER A 1 395 ? -9.215 4.786 8.098 1.00 92.88 395 SER A N 1
ATOM 3075 C CA . SER A 1 395 ? -10.387 5.558 8.529 1.00 92.88 395 SER A CA 1
ATOM 3076 C C . SER A 1 395 ? -11.683 5.100 7.871 1.00 92.88 395 SER A C 1
ATOM 3078 O O . SER A 1 395 ? -12.753 5.276 8.451 1.00 92.88 395 SER A O 1
ATOM 3080 N N . ILE A 1 396 ? -11.614 4.478 6.695 1.00 91.88 396 ILE A N 1
ATOM 3081 C CA . ILE A 1 396 ? -12.787 4.028 5.933 1.00 91.88 396 ILE A CA 1
ATOM 3082 C C . ILE A 1 396 ? -13.651 3.021 6.716 1.00 91.88 396 ILE A C 1
ATOM 3084 O O . ILE A 1 396 ? -14.868 2.983 6.561 1.00 91.88 396 ILE A O 1
ATOM 3088 N N . ALA A 1 397 ? -13.061 2.292 7.669 1.00 92.75 397 ALA A N 1
ATOM 3089 C CA . ALA A 1 397 ? -13.794 1.410 8.574 1.00 92.75 397 ALA A CA 1
ATOM 3090 C C . ALA A 1 397 ? -14.630 2.153 9.638 1.00 92.75 397 ALA A C 1
ATOM 3092 O O . ALA A 1 397 ? -15.533 1.559 10.233 1.00 92.75 397 ALA A O 1
ATOM 3093 N N . PHE A 1 398 ? -14.342 3.432 9.891 1.00 91.69 398 PHE A N 1
ATOM 3094 C CA . PHE A 1 398 ? -14.936 4.247 10.958 1.00 91.69 398 PHE A CA 1
ATOM 3095 C C . PHE A 1 398 ? -15.824 5.374 10.445 1.00 91.69 398 PHE A C 1
ATOM 3097 O O . PHE A 1 398 ? -16.613 5.912 11.216 1.00 91.69 398 PHE A O 1
ATOM 3104 N N . VAL A 1 399 ? -15.711 5.741 9.171 1.00 84.69 399 VAL A N 1
ATOM 3105 C CA . VAL A 1 399 ? -16.537 6.789 8.571 1.00 84.69 399 VAL A CA 1
ATOM 3106 C C . VAL A 1 399 ? -17.884 6.193 8.131 1.00 84.69 399 VAL A C 1
ATOM 3108 O O . VAL A 1 399 ? -17.909 5.099 7.562 1.00 84.69 399 VAL A O 1
ATOM 3111 N N . PRO A 1 400 ? -19.019 6.870 8.392 1.00 79.69 400 PRO A N 1
ATOM 3112 C CA . PRO A 1 400 ? -20.309 6.490 7.833 1.00 79.69 400 PRO A CA 1
ATOM 3113 C C . PRO A 1 400 ? -20.223 6.492 6.312 1.00 79.69 400 PRO A C 1
ATOM 3115 O O . PRO A 1 400 ? -19.899 7.514 5.708 1.00 79.69 400 PRO A O 1
ATOM 3118 N N . GLN A 1 401 ? -20.513 5.347 5.705 1.00 77.06 401 GLN A N 1
ATOM 3119 C CA . GLN A 1 401 ? -20.482 5.212 4.258 1.00 77.06 401 GLN A CA 1
ATOM 3120 C C . GLN A 1 401 ? -21.743 5.838 3.676 1.00 77.06 401 GLN A C 1
ATOM 3122 O O . GLN A 1 401 ? -22.828 5.261 3.721 1.00 77.06 401 GLN A O 1
ATOM 3127 N N . MET A 1 402 ? -21.592 7.075 3.215 1.00 69.31 402 MET A N 1
ATOM 3128 C CA . MET A 1 402 ? -22.641 7.850 2.581 1.00 69.31 402 MET A CA 1
ATOM 3129 C C . MET A 1 402 ? -22.410 7.856 1.074 1.00 69.31 402 MET A C 1
ATOM 3131 O O . MET A 1 402 ? -21.500 8.519 0.587 1.00 69.31 402 MET A O 1
ATOM 3135 N N . PHE A 1 403 ? -23.241 7.109 0.352 1.00 66.94 403 PHE A N 1
ATOM 3136 C CA . PHE A 1 403 ? -23.263 7.102 -1.107 1.00 66.94 403 PHE A CA 1
ATOM 3137 C C . PHE A 1 403 ? -24.210 8.206 -1.566 1.00 66.94 403 PHE A C 1
ATOM 3139 O O . PHE A 1 403 ? -25.404 7.973 -1.730 1.00 66.94 403 PHE A O 1
ATOM 3146 N N . ASP A 1 404 ? -23.690 9.425 -1.665 1.00 59.12 404 ASP A N 1
ATOM 3147 C CA . ASP A 1 404 ? -24.389 10.506 -2.357 1.00 59.12 404 ASP A CA 1
ATOM 3148 C C . ASP A 1 404 ? -23.873 10.585 -3.801 1.00 59.12 404 ASP A C 1
ATOM 3150 O O . ASP A 1 404 ? -22.752 10.157 -4.078 1.00 59.12 404 ASP A O 1
ATOM 3154 N N . ASP A 1 405 ? -24.662 11.153 -4.714 1.00 53.00 405 ASP A N 1
ATOM 3155 C CA . ASP A 1 405 ? -24.351 11.279 -6.160 1.00 53.00 405 ASP A CA 1
ATOM 3156 C C . ASP A 1 405 ? -23.141 12.206 -6.442 1.00 53.00 405 ASP A C 1
ATOM 3158 O O . ASP A 1 405 ? -22.745 12.494 -7.572 1.00 53.00 405 ASP A O 1
ATOM 3162 N N . ILE A 1 406 ? -22.517 12.710 -5.378 1.00 47.88 406 ILE A N 1
ATOM 3163 C CA . ILE A 1 406 ? -21.392 13.622 -5.429 1.00 47.88 406 ILE A CA 1
ATOM 3164 C C . ILE A 1 406 ? -20.119 12.780 -5.422 1.00 47.88 406 ILE A C 1
ATOM 3166 O O . ILE A 1 406 ? -19.776 12.159 -4.420 1.00 47.88 406 ILE A O 1
ATOM 3170 N N . GLN A 1 407 ? -19.390 12.832 -6.536 1.00 53.25 407 GLN A N 1
ATOM 3171 C CA . GLN A 1 407 ? -18.100 12.182 -6.839 1.00 53.25 407 GLN A CA 1
ATOM 3172 C C . GLN A 1 407 ? -16.952 12.437 -5.830 1.00 53.25 407 GLN A C 1
ATOM 3174 O O . GLN A 1 407 ? -15.796 12.133 -6.106 1.00 53.25 407 GLN A O 1
ATOM 3179 N N . HIS A 1 408 ? -17.238 13.007 -4.664 1.00 56.31 408 HIS A N 1
ATOM 3180 C CA . HIS A 1 408 ? -16.275 13.403 -3.655 1.00 56.31 408 HIS A CA 1
ATOM 3181 C C . HIS A 1 408 ? -16.751 12.853 -2.315 1.00 56.31 408 HIS A C 1
ATOM 3183 O O . HIS A 1 408 ? -17.523 13.498 -1.604 1.00 56.31 408 HIS A O 1
ATOM 3189 N N . ALA A 1 409 ? -16.286 11.654 -1.958 1.00 56.09 409 ALA A N 1
ATOM 3190 C CA . ALA A 1 409 ? -16.378 11.209 -0.577 1.00 56.09 409 ALA A CA 1
ATOM 3191 C C . ALA A 1 409 ? -15.708 12.289 0.289 1.00 56.09 409 ALA A C 1
ATOM 3193 O O . ALA A 1 409 ? -14.519 12.579 0.132 1.00 56.09 409 ALA A O 1
ATOM 3194 N N . TYR A 1 410 ? -16.492 12.971 1.127 1.00 57.38 410 TYR A N 1
ATOM 3195 C CA . TYR A 1 410 ? -15.979 14.066 1.941 1.00 57.38 410 TYR A CA 1
ATOM 3196 C C . TYR A 1 410 ? -15.104 13.478 3.044 1.00 57.38 410 TYR A C 1
ATOM 3198 O O . TYR A 1 410 ? -15.590 13.065 4.099 1.00 57.38 410 TYR A O 1
ATOM 3206 N N . HIS A 1 411 ? -13.800 13.441 2.799 1.00 64.81 411 HIS A N 1
ATOM 3207 C CA . HIS A 1 411 ? -12.820 13.169 3.833 1.00 64.81 411 HIS A CA 1
ATOM 3208 C C . HIS A 1 411 ? -12.297 14.510 4.342 1.00 64.81 411 HIS A C 1
ATOM 3210 O O . HIS A 1 411 ? -11.853 15.329 3.535 1.00 64.81 411 HIS A O 1
ATOM 3216 N N . PRO A 1 412 ? -12.382 14.785 5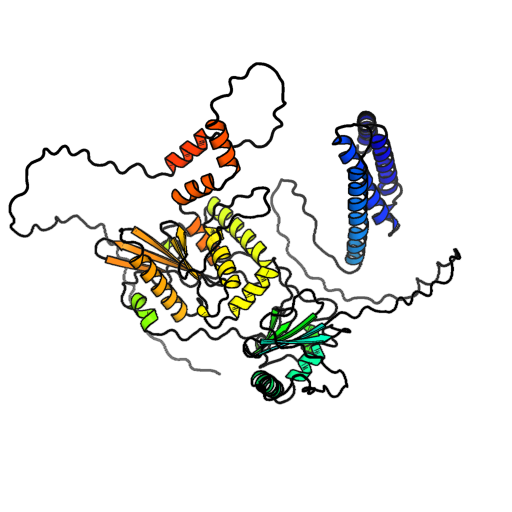.657 1.00 65.62 412 PRO A N 1
ATOM 3217 C CA . PRO A 1 412 ? -11.777 15.987 6.207 1.00 65.62 412 PRO A CA 1
ATOM 3218 C C . PRO A 1 412 ? -10.293 15.996 5.843 1.00 65.62 412 PRO A C 1
ATOM 3220 O O . PRO A 1 412 ? -9.644 14.954 5.914 1.00 65.62 412 PRO A O 1
ATOM 3223 N N . GLU A 1 413 ? -9.770 17.160 5.461 1.00 71.50 413 GLU A N 1
ATOM 3224 C CA . GLU A 1 413 ? -8.355 17.320 5.134 1.00 71.50 413 GLU A CA 1
ATOM 3225 C C . GLU A 1 413 ? -7.502 16.824 6.312 1.00 71.50 413 GLU A C 1
ATOM 3227 O O . GLU A 1 413 ? -7.540 17.370 7.424 1.00 71.50 413 GLU A O 1
ATOM 3232 N N . LEU A 1 414 ? -6.787 15.721 6.094 1.00 75.62 414 LEU A N 1
ATOM 3233 C CA . LEU A 1 414 ? -6.002 15.076 7.132 1.00 75.62 414 LEU A CA 1
ATOM 3234 C C . LEU A 1 414 ? -4.658 15.791 7.230 1.00 75.62 414 LEU A C 1
ATOM 3236 O O . LEU A 1 414 ? -3.783 15.631 6.387 1.00 75.62 414 LEU A O 1
ATOM 3240 N N . LYS A 1 415 ? -4.476 16.581 8.289 1.00 83.81 415 LYS A N 1
ATOM 3241 C CA . LYS A 1 415 ? -3.147 17.095 8.636 1.00 83.81 415 LYS A CA 1
ATOM 3242 C C . LYS A 1 415 ? -2.307 15.945 9.173 1.00 83.81 415 LYS A C 1
ATOM 3244 O O . LYS A 1 415 ? -2.783 15.242 10.068 1.00 83.81 415 LYS A O 1
ATOM 3249 N N . ARG A 1 416 ? -1.070 15.803 8.683 1.00 89.75 416 ARG A N 1
ATOM 3250 C CA . ARG A 1 416 ? -0.117 14.801 9.175 1.00 89.75 416 ARG A CA 1
ATOM 3251 C C . ARG A 1 416 ? 0.006 14.912 10.689 1.00 89.75 416 ARG A C 1
ATOM 3253 O O . ARG A 1 416 ? 0.455 15.922 11.229 1.00 89.75 416 ARG A O 1
ATOM 3260 N N . LYS A 1 417 ? -0.447 13.864 11.364 1.00 90.88 417 LYS A N 1
ATOM 3261 C CA . LYS A 1 417 ? -0.352 13.682 12.808 1.00 90.88 417 LYS A CA 1
ATOM 3262 C C . LYS A 1 417 ? 0.107 12.263 13.051 1.00 90.88 417 LYS A C 1
ATOM 3264 O O . LYS A 1 417 ? -0.364 11.340 12.401 1.00 90.88 417 LYS A O 1
ATOM 3269 N N . GLU A 1 418 ? 0.986 12.079 14.019 1.00 89.94 418 GLU A N 1
ATOM 3270 C CA . GLU A 1 418 ? 1.379 10.732 14.428 1.00 89.94 418 GLU A CA 1
ATOM 3271 C C . GLU A 1 418 ? 0.158 9.904 14.866 1.00 89.94 418 GLU A C 1
ATOM 3273 O O . GLU A 1 418 ? 0.012 8.742 14.489 1.00 89.94 418 GLU A O 1
ATOM 3278 N N . PHE A 1 419 ? -0.775 10.550 15.575 1.00 95.38 419 PHE A N 1
ATOM 3279 C CA . PHE A 1 419 ? -1.990 9.936 16.097 1.00 95.38 419 PHE A CA 1
ATOM 3280 C C . PHE A 1 419 ? -3.245 10.643 15.586 1.00 95.38 419 PHE A C 1
ATOM 3282 O O . PHE A 1 419 ? -3.393 11.863 15.715 1.00 95.38 419 PHE A O 1
ATOM 3289 N N . THR A 1 420 ? -4.187 9.861 15.060 1.00 94.94 420 THR A N 1
ATOM 3290 C CA . THR A 1 420 ? -5.483 10.353 14.577 1.00 94.94 420 THR A CA 1
ATOM 3291 C C . THR A 1 420 ? -6.621 9.671 15.328 1.00 94.94 420 THR A C 1
ATOM 3293 O O . THR A 1 420 ? -6.845 8.470 15.185 1.00 94.94 420 THR A O 1
ATOM 3296 N N . TRP A 1 421 ? -7.367 10.433 16.130 1.00 94.19 421 TRP A N 1
ATOM 3297 C CA . TRP A 1 421 ? -8.574 9.941 16.798 1.00 94.19 421 TRP A CA 1
ATOM 3298 C C . TRP A 1 421 ? -9.732 9.866 15.808 1.00 94.19 421 TRP A C 1
ATOM 3300 O O . TRP A 1 421 ? -10.332 10.881 15.458 1.00 94.19 421 TRP A O 1
ATOM 3310 N N . VAL A 1 422 ? -10.041 8.650 15.363 1.00 92.75 422 VAL A N 1
ATOM 3311 C CA . VAL A 1 422 ? -11.161 8.372 14.451 1.00 92.75 422 VAL A CA 1
ATOM 3312 C C . VAL A 1 422 ? -12.498 8.285 15.195 1.00 92.75 422 VAL A C 1
ATOM 3314 O O . VAL A 1 422 ? -13.556 8.482 14.598 1.00 92.75 422 VAL A O 1
ATOM 3317 N N . ARG A 1 423 ? -12.456 8.029 16.511 1.00 92.62 423 ARG A N 1
ATOM 3318 C CA . ARG A 1 423 ? -13.600 8.017 17.441 1.00 92.62 423 ARG A CA 1
ATOM 3319 C C . ARG A 1 423 ? -13.189 8.603 18.787 1.00 92.62 423 ARG A C 1
ATOM 3321 O O . ARG A 1 423 ? -12.006 8.808 19.041 1.00 92.62 423 ARG A O 1
ATOM 3328 N N . GLU A 1 424 ? -14.147 8.820 19.684 1.00 92.69 424 GLU A N 1
ATOM 3329 C CA . GLU A 1 424 ? -13.841 9.275 21.051 1.00 92.69 424 GLU A CA 1
ATOM 3330 C C . GLU A 1 424 ? -12.978 8.282 21.842 1.00 92.69 424 GLU A C 1
ATOM 3332 O O . GLU A 1 424 ? -12.195 8.698 22.701 1.00 92.69 424 GLU A O 1
ATOM 3337 N N . ASP A 1 425 ? -13.110 6.991 21.536 1.00 95.62 425 ASP A N 1
ATOM 3338 C CA . ASP A 1 425 ? -12.434 5.883 22.207 1.00 95.62 425 ASP A CA 1
ATOM 3339 C C . ASP A 1 425 ? -11.379 5.189 21.337 1.00 95.62 425 ASP A C 1
ATOM 3341 O O . ASP A 1 425 ? -10.745 4.256 21.818 1.00 95.62 425 ASP A O 1
ATOM 3345 N N . THR A 1 426 ? -11.194 5.603 20.077 1.00 96.75 426 THR A N 1
ATOM 3346 C CA . THR A 1 426 ? -10.340 4.892 19.112 1.00 96.75 426 THR A CA 1
ATOM 3347 C C . THR A 1 426 ? -9.339 5.827 18.440 1.00 96.75 426 THR A C 1
ATOM 3349 O O . THR A 1 426 ? -9.731 6.801 17.789 1.00 96.75 426 THR A O 1
ATOM 3352 N N . VAL A 1 427 ? -8.053 5.492 18.551 1.00 97.31 427 VAL A N 1
ATOM 3353 C CA . VAL A 1 427 ? -6.930 6.211 17.936 1.00 97.31 427 VAL A CA 1
ATOM 3354 C C . VAL A 1 427 ? -6.198 5.328 16.926 1.00 97.31 427 VAL A C 1
ATOM 3356 O O . VAL A 1 427 ? -5.985 4.141 17.160 1.00 97.31 427 VAL A O 1
ATOM 3359 N N . VAL A 1 428 ? -5.813 5.909 15.792 1.00 97.50 428 VAL A N 1
ATOM 3360 C CA . VAL A 1 428 ? -5.014 5.270 14.740 1.00 97.50 428 VAL A CA 1
ATOM 3361 C C . VAL A 1 428 ? -3.600 5.842 14.768 1.00 97.50 428 VAL A C 1
ATOM 3363 O O . VAL A 1 428 ? -3.431 7.059 14.845 1.00 97.50 428 VAL A O 1
ATOM 3366 N N . CYS A 1 429 ? -2.606 4.963 14.671 1.00 97.38 429 CYS A N 1
ATOM 3367 C CA . CYS A 1 429 ? -1.199 5.277 14.448 1.00 97.38 429 CYS A CA 1
ATOM 3368 C C . CYS A 1 429 ? -0.753 4.605 13.144 1.00 97.38 429 CYS A C 1
ATOM 3370 O O . CYS A 1 429 ? -0.934 3.394 12.977 1.00 97.38 429 CYS A O 1
ATOM 3372 N N . ILE A 1 430 ? -0.193 5.390 12.222 1.00 97.12 430 ILE A N 1
ATOM 3373 C CA . ILE A 1 430 ? 0.396 4.858 10.989 1.00 97.12 430 ILE A CA 1
ATOM 3374 C C . ILE A 1 430 ? 1.808 4.366 11.301 1.00 97.12 430 ILE A C 1
ATOM 3376 O O . ILE A 1 430 ? 2.630 5.107 11.832 1.00 97.12 430 ILE A O 1
ATOM 3380 N N . ALA A 1 431 ? 2.068 3.107 10.976 1.00 97.00 431 ALA A N 1
ATOM 3381 C CA . ALA A 1 431 ? 3.310 2.402 11.247 1.00 97.00 431 ALA A CA 1
ATOM 3382 C C . ALA A 1 431 ? 3.817 1.709 9.976 1.00 97.00 431 ALA A C 1
ATOM 3384 O O . ALA A 1 431 ? 3.111 1.618 8.976 1.00 97.00 431 ALA A O 1
ATOM 3385 N N . THR A 1 432 ? 5.025 1.164 10.023 1.00 96.44 432 THR A N 1
ATOM 3386 C CA . THR A 1 432 ? 5.571 0.279 8.986 1.00 96.44 432 THR A CA 1
ATOM 3387 C C . THR A 1 432 ? 5.970 -1.052 9.625 1.00 96.44 432 THR A C 1
ATOM 3389 O O . THR A 1 432 ? 6.032 -1.167 10.850 1.00 96.44 432 THR A O 1
ATOM 3392 N N . HIS A 1 433 ? 6.170 -2.091 8.810 1.00 97.06 433 HIS A N 1
ATOM 3393 C CA . HIS A 1 433 ? 6.743 -3.370 9.257 1.00 97.06 433 HIS A CA 1
ATOM 3394 C C . HIS A 1 433 ? 6.046 -4.052 10.449 1.00 97.06 433 HIS A C 1
ATOM 3396 O O . HIS A 1 433 ? 6.693 -4.733 11.234 1.00 97.06 433 HIS A O 1
ATOM 3402 N N . LEU A 1 434 ? 4.720 -3.937 10.601 1.00 97.56 434 LEU A N 1
ATOM 3403 C CA . LEU A 1 434 ? 4.013 -4.538 11.750 1.00 97.56 434 LEU A CA 1
ATOM 3404 C C . LEU A 1 434 ? 4.106 -6.071 11.822 1.00 97.56 434 LEU A C 1
ATOM 3406 O O . LEU A 1 434 ? 3.786 -6.649 12.856 1.00 97.56 434 LEU A O 1
ATOM 3410 N N . TYR A 1 435 ? 4.528 -6.733 10.743 1.00 96.88 435 TYR A N 1
ATOM 3411 C CA . TYR A 1 435 ? 4.841 -8.161 10.762 1.00 96.88 435 TYR A CA 1
ATOM 3412 C C . TYR A 1 435 ? 6.080 -8.481 11.616 1.00 96.88 435 TYR A C 1
ATOM 3414 O O . TYR A 1 435 ? 6.199 -9.603 12.106 1.00 96.88 435 TYR A O 1
ATOM 3422 N N . ASP A 1 436 ? 6.983 -7.514 11.818 1.00 97.88 436 ASP A N 1
ATOM 3423 C CA . ASP A 1 436 ? 8.086 -7.634 12.763 1.00 97.88 436 ASP A CA 1
ATOM 3424 C C . ASP A 1 436 ? 7.593 -7.436 14.201 1.00 97.88 436 ASP A C 1
ATOM 3426 O O . ASP A 1 436 ? 6.849 -6.506 14.532 1.00 97.88 436 ASP A O 1
ATOM 3430 N N . LYS A 1 437 ? 8.039 -8.325 15.090 1.00 97.81 437 LYS A N 1
ATOM 3431 C CA . LYS A 1 437 ? 7.582 -8.354 16.479 1.00 97.81 437 LYS A CA 1
ATOM 3432 C C . LYS A 1 437 ? 7.993 -7.099 17.253 1.00 97.81 437 LYS A C 1
ATOM 3434 O O . LYS A 1 437 ? 7.194 -6.623 18.060 1.00 97.81 437 LYS A O 1
ATOM 3439 N N . ARG A 1 438 ? 9.207 -6.574 17.053 1.00 97.88 438 ARG A N 1
ATOM 3440 C CA . ARG A 1 438 ? 9.682 -5.384 17.777 1.00 97.88 438 ARG A CA 1
ATOM 3441 C C . ARG A 1 438 ? 9.001 -4.128 17.243 1.00 97.88 438 ARG A C 1
ATOM 3443 O O . ARG A 1 438 ? 8.553 -3.321 18.054 1.00 97.88 438 ARG A O 1
ATOM 3450 N N . CYS A 1 439 ? 8.830 -4.002 15.925 1.00 97.94 439 CYS A N 1
ATOM 3451 C CA . CYS A 1 439 ? 8.076 -2.898 15.315 1.00 97.94 439 CYS A CA 1
ATOM 3452 C C . CYS A 1 439 ? 6.617 -2.871 15.794 1.00 97.94 439 CYS A C 1
ATOM 3454 O O . CYS A 1 439 ? 6.090 -1.809 16.143 1.00 97.94 439 CYS A O 1
ATOM 3456 N N . LEU A 1 440 ? 5.973 -4.042 15.892 1.00 98.19 440 LEU A N 1
ATOM 3457 C CA . LEU A 1 440 ? 4.641 -4.165 16.483 1.00 98.19 440 LEU A CA 1
ATOM 3458 C C . LEU A 1 440 ? 4.630 -3.692 17.943 1.00 98.19 440 LEU A C 1
ATOM 3460 O O . LEU A 1 440 ? 3.799 -2.864 18.306 1.00 98.19 440 LEU A O 1
ATOM 3464 N N . GLN A 1 441 ? 5.550 -4.176 18.781 1.00 98.19 441 GLN A N 1
ATOM 3465 C CA . GLN A 1 441 ? 5.612 -3.798 20.198 1.00 98.19 441 GLN A CA 1
ATOM 3466 C C . GLN A 1 441 ? 5.872 -2.301 20.404 1.00 98.19 441 GLN A C 1
ATOM 3468 O O . GLN A 1 441 ? 5.217 -1.694 21.250 1.00 98.19 441 GLN A O 1
ATOM 3473 N N . ALA A 1 442 ? 6.752 -1.687 19.609 1.00 97.94 442 ALA A N 1
ATOM 3474 C CA . ALA A 1 442 ? 6.977 -0.242 19.632 1.00 97.94 442 ALA A CA 1
ATOM 3475 C C . ALA A 1 442 ? 5.726 0.539 19.215 1.00 97.94 442 ALA A C 1
ATOM 3477 O O . ALA A 1 442 ? 5.345 1.506 19.871 1.00 97.94 442 ALA A O 1
ATOM 3478 N N . SER A 1 443 ? 5.017 0.082 18.181 1.00 98.00 443 SER A N 1
ATOM 3479 C CA . SER A 1 443 ? 3.756 0.705 17.758 1.00 98.00 443 SER A CA 1
ATOM 3480 C C . SER A 1 443 ? 2.680 0.612 18.848 1.00 98.00 443 SER A C 1
ATOM 3482 O O . SER A 1 443 ? 1.955 1.575 19.097 1.00 98.00 443 SER A O 1
ATOM 3484 N N . VAL A 1 444 ? 2.604 -0.524 19.552 1.00 98.44 444 VAL A N 1
ATOM 3485 C CA . VAL A 1 444 ? 1.722 -0.706 20.716 1.00 98.44 444 VAL A CA 1
ATOM 3486 C C . VAL A 1 444 ? 2.128 0.232 21.859 1.00 98.44 444 VAL A C 1
ATOM 3488 O O . VAL A 1 444 ? 1.267 0.905 22.418 1.00 98.44 444 VAL A O 1
ATOM 3491 N N . SER A 1 445 ? 3.423 0.321 22.174 1.00 98.19 445 SER A N 1
ATOM 3492 C CA . SER A 1 445 ? 3.997 1.223 23.186 1.00 98.19 445 SER A CA 1
ATOM 3493 C C . SER A 1 445 ? 3.604 2.687 22.930 1.00 98.19 445 SER A C 1
ATOM 3495 O O . SER A 1 445 ? 3.049 3.350 23.808 1.00 98.19 445 SER A O 1
ATOM 3497 N N . ARG A 1 446 ? 3.768 3.155 21.684 1.00 97.56 446 ARG A N 1
ATOM 3498 C CA . ARG A 1 446 ? 3.373 4.498 21.222 1.00 97.56 446 ARG A CA 1
ATOM 3499 C C . ARG A 1 446 ? 1.876 4.759 21.375 1.00 97.56 446 ARG A C 1
ATOM 3501 O O . ARG A 1 446 ? 1.485 5.794 21.906 1.00 97.56 446 ARG A O 1
ATOM 3508 N N . LEU A 1 447 ? 1.030 3.813 20.960 1.00 98.12 447 LEU A N 1
ATOM 3509 C CA . LEU A 1 447 ? -0.426 3.927 21.109 1.00 98.12 447 LEU A CA 1
ATOM 3510 C C . LEU A 1 447 ? -0.856 4.016 22.576 1.00 98.12 447 LEU A C 1
ATOM 3512 O O . LEU A 1 447 ? -1.744 4.798 22.909 1.00 98.12 447 LEU A O 1
ATOM 3516 N N . ILE A 1 448 ? -0.232 3.227 23.453 1.00 97.94 448 ILE A N 1
ATOM 3517 C CA . ILE A 1 448 ? -0.499 3.260 24.892 1.00 97.94 448 ILE A CA 1
ATOM 3518 C C . ILE A 1 448 ? -0.157 4.643 25.458 1.00 97.94 448 ILE A C 1
ATOM 3520 O O . ILE A 1 448 ? -1.006 5.236 26.122 1.00 97.94 448 ILE A O 1
ATOM 3524 N N . ASN A 1 449 ? 1.028 5.180 25.146 1.00 97.50 449 ASN A N 1
ATOM 3525 C CA . ASN A 1 449 ? 1.435 6.524 25.574 1.00 97.50 449 ASN A CA 1
ATOM 3526 C C . ASN A 1 449 ? 0.447 7.593 25.088 1.00 97.50 449 ASN A C 1
ATOM 3528 O O . ASN A 1 449 ? -0.072 8.358 25.899 1.00 97.50 449 ASN A O 1
ATOM 3532 N N . ALA A 1 450 ? 0.078 7.569 23.804 1.00 97.25 450 ALA A N 1
ATOM 3533 C CA . ALA A 1 450 ? -0.873 8.523 23.236 1.00 97.25 450 ALA A CA 1
ATOM 3534 C C . ALA A 1 450 ? -2.255 8.478 23.917 1.00 97.25 450 ALA A C 1
ATOM 3536 O O . ALA A 1 450 ? -2.895 9.514 24.108 1.00 97.25 450 ALA A O 1
ATOM 3537 N N . ILE A 1 451 ? -2.728 7.287 24.303 1.00 97.38 451 ILE A N 1
ATOM 3538 C CA . ILE A 1 451 ? -3.985 7.129 25.048 1.00 97.38 451 ILE A CA 1
ATOM 3539 C C . ILE A 1 451 ? -3.851 7.701 26.465 1.00 97.38 451 ILE A C 1
ATOM 3541 O O . ILE A 1 451 ? -4.770 8.376 26.926 1.00 97.38 451 ILE A O 1
ATOM 3545 N N . ILE A 1 452 ? -2.733 7.459 27.155 1.00 95.81 452 ILE A N 1
ATOM 3546 C CA . ILE A 1 452 ? -2.500 7.963 28.521 1.00 95.81 452 ILE A CA 1
ATOM 3547 C C . ILE A 1 452 ? -2.489 9.478 28.547 1.00 95.81 452 ILE A C 1
ATOM 3549 O O . ILE A 1 452 ? -3.169 10.067 29.383 1.00 95.81 452 ILE A O 1
ATOM 3553 N N . GLU A 1 453 ? -1.729 10.078 27.637 1.00 95.88 453 GLU A N 1
ATOM 3554 C CA . GLU A 1 453 ? -1.505 11.520 27.584 1.00 95.88 453 GLU A CA 1
ATOM 3555 C C . GLU A 1 453 ? -2.779 12.297 27.251 1.00 95.88 453 GLU A C 1
ATOM 3557 O O . GLU A 1 453 ? -2.954 13.420 27.713 1.00 95.88 453 GLU A O 1
ATOM 3562 N N . GLN A 1 454 ? -3.676 11.719 26.448 1.00 94.25 454 GLN A N 1
ATOM 3563 C CA . GLN A 1 454 ? -4.839 12.443 25.924 1.00 94.25 454 GLN A CA 1
ATOM 3564 C C . GLN A 1 454 ? -6.163 12.084 26.607 1.00 94.25 454 GLN A C 1
ATOM 3566 O O . GLN A 1 454 ? -7.175 12.746 26.358 1.00 94.25 454 GLN A O 1
ATOM 3571 N N . LYS A 1 455 ? -6.209 11.026 27.426 1.00 92.94 455 LYS A N 1
ATOM 3572 C CA . LYS A 1 455 ? -7.450 10.543 28.047 1.00 92.94 455 LYS A CA 1
ATOM 3573 C C . LYS A 1 455 ? -7.274 10.318 29.538 1.00 92.94 455 LYS A C 1
ATOM 3575 O O . LYS A 1 455 ? -6.860 9.246 29.970 1.00 92.94 455 LYS A O 1
ATOM 3580 N N . ASP A 1 456 ? -7.700 11.284 30.345 1.00 92.69 456 ASP A N 1
ATOM 3581 C CA . ASP A 1 456 ? -7.635 11.185 31.810 1.00 92.69 456 ASP A CA 1
ATOM 3582 C C . ASP A 1 456 ? -8.702 10.269 32.415 1.00 92.69 456 ASP A C 1
ATO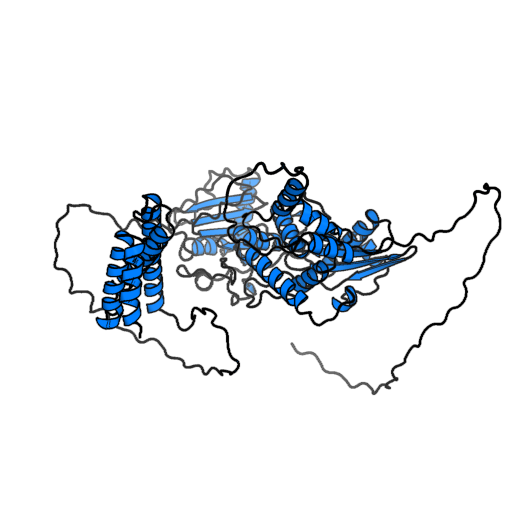M 3584 O O . ASP A 1 456 ? -8.478 9.638 33.448 1.00 92.69 456 ASP A O 1
ATOM 3588 N N . ASN A 1 457 ? -9.846 10.141 31.745 1.00 94.75 457 ASN A N 1
ATOM 3589 C CA . ASN A 1 457 ? -11.000 9.436 32.290 1.00 94.75 457 ASN A CA 1
ATOM 3590 C C . ASN A 1 457 ? -10.811 7.907 32.278 1.00 94.75 457 ASN A C 1
ATOM 3592 O O . ASN A 1 457 ? -10.285 7.363 31.298 1.00 94.75 457 ASN A O 1
ATOM 3596 N N . PRO A 1 458 ? -11.292 7.186 33.310 1.00 96.38 458 PRO A N 1
ATOM 3597 C CA . PRO A 1 458 ? -11.403 5.733 33.268 1.00 96.38 458 PRO A CA 1
ATOM 3598 C C . PRO A 1 458 ? -12.256 5.272 32.082 1.00 96.38 458 PRO A C 1
ATOM 3600 O O . PRO A 1 458 ? -13.252 5.912 31.742 1.00 96.38 458 PRO A O 1
ATOM 3603 N N . GLY A 1 459 ? -11.883 4.160 31.455 1.00 96.31 459 GLY A N 1
ATOM 3604 C CA . GLY A 1 459 ? -12.596 3.653 30.289 1.00 96.31 459 GLY A CA 1
ATOM 3605 C C . GLY A 1 459 ? -11.851 2.573 29.513 1.00 96.31 459 GLY A C 1
ATOM 3606 O O . GLY A 1 459 ? -10.734 2.173 29.852 1.00 96.31 459 GLY A O 1
ATOM 3607 N N . HIS A 1 460 ? -12.505 2.109 28.451 1.00 96.75 460 HIS A N 1
ATOM 3608 C CA . HIS A 1 460 ? -11.930 1.207 27.462 1.00 96.75 460 HIS A CA 1
ATOM 3609 C C . HIS A 1 460 ? -11.567 2.011 26.220 1.00 96.75 460 HIS A C 1
ATOM 3611 O O . HIS A 1 460 ? -12.451 2.541 25.550 1.00 96.75 460 HIS A O 1
ATOM 3617 N N . TYR A 1 461 ? -10.279 2.072 25.920 1.00 97.44 461 TYR A N 1
ATOM 3618 C CA . TYR A 1 461 ? -9.744 2.757 24.754 1.00 97.44 461 TYR A CA 1
ATOM 3619 C C . TYR A 1 461 ? -9.145 1.745 23.788 1.00 97.44 461 TYR A C 1
ATOM 3621 O O . TYR A 1 461 ? -8.674 0.678 24.191 1.00 97.44 461 TYR A O 1
ATOM 3629 N N . PHE A 1 462 ? -9.164 2.091 22.510 1.00 98.06 462 PHE A N 1
ATOM 3630 C CA . PHE A 1 462 ? -8.688 1.253 21.429 1.00 98.06 462 PHE A CA 1
ATOM 3631 C C . PHE A 1 462 ? -7.626 2.003 20.632 1.00 98.06 462 PHE A C 1
ATOM 3633 O O . PHE A 1 462 ? -7.802 3.161 20.263 1.00 98.06 462 PHE A O 1
ATOM 3640 N N . GLY A 1 463 ? -6.513 1.333 20.379 1.00 98.25 463 GLY A N 1
ATOM 3641 C CA . GLY A 1 463 ? -5.462 1.781 19.481 1.00 98.25 463 GLY A CA 1
ATOM 3642 C C . GLY A 1 463 ? -5.424 0.893 18.245 1.00 98.25 463 GLY A C 1
ATOM 3643 O O . GLY A 1 463 ? -5.655 -0.311 18.342 1.00 98.25 463 GLY A O 1
ATOM 3644 N N . ILE A 1 464 ? -5.121 1.472 17.090 1.00 98.50 464 ILE A N 1
ATOM 3645 C CA . ILE A 1 464 ? -4.917 0.742 15.841 1.00 98.50 464 ILE A CA 1
ATOM 3646 C C . ILE A 1 464 ? -3.532 1.100 15.330 1.00 98.50 464 ILE A C 1
ATOM 3648 O O . ILE A 1 464 ? -3.301 2.237 14.926 1.00 98.50 464 ILE A O 1
ATOM 3652 N N . ALA A 1 465 ? -2.619 0.134 15.344 1.00 98.44 465 ALA A N 1
ATOM 3653 C CA . ALA A 1 465 ? -1.362 0.255 14.617 1.00 98.44 465 ALA A CA 1
ATOM 3654 C C . ALA A 1 465 ? -1.630 -0.201 13.181 1.00 98.44 465 ALA A C 1
ATOM 3656 O O . ALA A 1 465 ? -2.116 -1.317 12.995 1.00 98.44 465 ALA A O 1
ATOM 3657 N N . PHE A 1 466 ? -1.365 0.640 12.183 1.00 98.44 466 PHE A N 1
ATOM 3658 C CA . PHE A 1 466 ? -1.760 0.388 10.794 1.00 98.44 466 PHE A CA 1
ATOM 3659 C C . PHE A 1 466 ? -0.609 0.634 9.814 1.00 98.44 466 PHE A C 1
ATOM 3661 O O . PHE A 1 466 ? -0.079 1.737 9.775 1.00 98.44 466 PHE A O 1
ATOM 3668 N N . SER A 1 467 ? -0.252 -0.363 8.996 1.00 95.56 467 SER A N 1
ATOM 3669 C CA . SER A 1 467 ? 0.866 -0.285 8.039 1.00 95.56 467 SER A CA 1
ATOM 3670 C C . SER A 1 467 ? 0.482 -0.534 6.585 1.00 95.56 467 SER A C 1
ATOM 3672 O O . SER A 1 467 ? 1.307 -1.027 5.817 1.00 95.56 467 SER A O 1
ATOM 3674 N N . VAL A 1 468 ? -0.781 -0.279 6.227 1.00 97.06 468 VAL A N 1
ATOM 3675 C CA . VAL A 1 468 ? -1.414 -0.627 4.941 1.00 97.06 468 VAL A CA 1
ATOM 3676 C C . VAL A 1 468 ? -1.474 -2.142 4.693 1.00 97.06 468 VAL A C 1
ATOM 3678 O O . VAL A 1 468 ? -2.548 -2.683 4.498 1.00 97.06 468 VAL A O 1
ATOM 3681 N N . PHE A 1 469 ? -0.379 -2.885 4.803 1.00 97.69 469 PHE A N 1
ATOM 3682 C CA . PHE A 1 469 ? -0.368 -4.345 4.657 1.00 97.69 469 PHE A CA 1
ATOM 3683 C C . PHE A 1 469 ? -0.890 -5.095 5.880 1.00 97.69 469 PHE A C 1
ATOM 3685 O O . PHE A 1 469 ? -1.417 -6.198 5.747 1.00 97.69 469 PHE A O 1
ATOM 3692 N N . HIS A 1 470 ? -0.764 -4.506 7.067 1.00 98.38 470 HIS A N 1
ATOM 3693 C CA . HIS A 1 470 ? -1.168 -5.122 8.323 1.00 98.38 470 HIS A CA 1
ATOM 3694 C C . HIS A 1 470 ? -1.841 -4.102 9.238 1.00 98.38 470 HIS A C 1
ATOM 3696 O O . HIS A 1 470 ? -1.613 -2.895 9.135 1.00 98.38 470 HIS A O 1
ATOM 3702 N N . CYS A 1 471 ? -2.631 -4.602 10.180 1.00 98.69 471 CYS A N 1
ATOM 3703 C CA . CYS A 1 471 ? -3.111 -3.828 11.311 1.00 98.69 471 CYS A CA 1
ATOM 3704 C C . CYS A 1 471 ? -3.054 -4.647 12.603 1.00 98.69 471 CYS A C 1
ATOM 3706 O O . CYS A 1 471 ? -3.202 -5.868 12.578 1.00 98.69 471 CYS A O 1
ATOM 3708 N N . ALA A 1 472 ? -2.906 -3.983 13.742 1.00 98.69 472 ALA A N 1
ATOM 3709 C CA . ALA A 1 472 ? -3.079 -4.592 15.055 1.00 98.69 472 ALA A CA 1
ATOM 3710 C C . ALA A 1 472 ? -4.005 -3.730 15.910 1.00 98.69 472 ALA A C 1
ATOM 3712 O O . ALA A 1 472 ? -3.891 -2.503 15.910 1.00 98.69 472 ALA A O 1
ATOM 3713 N N . ILE A 1 473 ? -4.912 -4.377 16.645 1.00 98.62 473 ILE A N 1
ATOM 3714 C CA . ILE A 1 473 ? -5.824 -3.693 17.563 1.00 98.62 473 ILE A CA 1
ATOM 3715 C C . ILE A 1 473 ? -5.281 -3.845 18.977 1.00 98.62 473 ILE A C 1
ATOM 3717 O O . ILE A 1 473 ? -5.032 -4.955 19.445 1.00 98.62 473 ILE A O 1
ATOM 3721 N N . VAL A 1 474 ? -5.135 -2.716 19.658 1.00 98.56 474 VAL A N 1
ATOM 3722 C CA . VAL A 1 474 ? -4.729 -2.601 21.056 1.00 98.56 474 VAL A CA 1
ATOM 3723 C C . VAL A 1 474 ? -5.947 -2.192 21.861 1.00 98.56 474 VAL A C 1
ATOM 3725 O O . VAL A 1 474 ? -6.615 -1.224 21.517 1.00 98.56 474 VAL A O 1
ATOM 3728 N N . LYS A 1 475 ? -6.238 -2.897 22.947 1.00 98.31 475 LYS A N 1
ATOM 3729 C CA . LYS A 1 475 ? -7.238 -2.495 23.932 1.00 98.31 475 LYS A CA 1
ATOM 3730 C C . LYS A 1 475 ? -6.530 -2.072 25.201 1.00 98.31 475 LYS A C 1
ATOM 3732 O O . LYS A 1 475 ? -5.805 -2.859 25.803 1.00 98.31 475 LYS A O 1
ATOM 3737 N N . VAL A 1 476 ? -6.799 -0.849 25.620 1.00 98.19 476 VAL A N 1
ATOM 3738 C CA . VAL A 1 476 ? -6.294 -0.251 26.846 1.00 98.19 476 VAL A CA 1
ATOM 3739 C C . VAL A 1 476 ? -7.455 -0.097 27.817 1.00 98.19 476 VAL A C 1
ATOM 3741 O O . VAL A 1 476 ? -8.452 0.556 27.514 1.00 98.19 476 VAL A O 1
ATOM 3744 N N . VAL A 1 477 ? -7.338 -0.712 28.990 1.00 97.56 477 VAL A N 1
ATOM 3745 C CA . VAL A 1 477 ? -8.320 -0.585 30.069 1.00 97.56 477 VAL A CA 1
ATOM 3746 C C . VAL A 1 477 ? -7.718 0.298 31.147 1.00 97.56 477 VAL A C 1
ATOM 3748 O O . VAL A 1 477 ? -6.776 -0.104 31.835 1.00 97.56 477 VAL A O 1
ATOM 3751 N N . LYS A 1 478 ? -8.268 1.505 31.280 1.00 96.81 478 LYS A N 1
ATOM 3752 C CA . LYS A 1 478 ? -7.872 2.483 32.290 1.00 96.81 478 LYS A CA 1
ATOM 3753 C C . LYS A 1 478 ? -8.878 2.443 33.436 1.00 96.81 478 LYS A C 1
ATOM 3755 O O . LYS A 1 478 ? -10.015 2.879 33.277 1.00 96.81 478 LYS A O 1
ATOM 3760 N N . ASN A 1 479 ? -8.453 1.929 34.586 1.00 94.62 479 ASN A N 1
ATOM 3761 C CA . ASN A 1 479 ? -9.189 2.012 35.848 1.00 94.62 479 ASN A CA 1
ATOM 3762 C C . ASN A 1 479 ? -8.556 3.086 36.747 1.00 94.62 479 ASN A C 1
ATOM 3764 O O . ASN A 1 479 ? -7.451 3.546 36.478 1.00 94.62 479 ASN A O 1
ATOM 3768 N N . ALA A 1 480 ? -9.224 3.458 37.845 1.00 92.88 480 ALA A N 1
ATOM 3769 C CA . ALA A 1 480 ? -8.755 4.516 38.754 1.00 92.88 480 ALA A CA 1
ATOM 3770 C C . ALA A 1 480 ? -7.333 4.298 39.316 1.00 92.88 480 ALA A C 1
ATOM 3772 O O . ALA A 1 480 ? -6.663 5.260 39.678 1.00 92.88 480 ALA A O 1
ATOM 3773 N N . HIS A 1 481 ? -6.874 3.046 39.393 1.00 92.19 481 HIS A N 1
ATOM 3774 C CA . HIS A 1 481 ? -5.590 2.690 40.010 1.00 92.19 481 HIS A CA 1
ATOM 3775 C C . HIS A 1 481 ? -4.696 1.816 39.135 1.00 92.19 481 HIS A C 1
ATOM 3777 O O . HIS A 1 481 ? -3.516 1.663 39.429 1.00 92.19 481 HIS A O 1
ATOM 3783 N N . ILE A 1 482 ? -5.255 1.192 38.099 1.00 93.81 482 ILE A N 1
ATOM 3784 C CA . ILE A 1 482 ? -4.554 0.184 37.311 1.00 93.81 482 ILE A CA 1
ATOM 3785 C C . ILE A 1 482 ? -4.836 0.448 35.844 1.00 93.81 482 ILE A C 1
ATOM 3787 O O . ILE A 1 482 ? -5.988 0.616 35.435 1.00 93.81 482 ILE A O 1
ATOM 3791 N N . MET A 1 483 ? -3.769 0.435 35.059 1.00 96.19 483 MET A N 1
ATOM 3792 C CA . MET A 1 483 ? -3.831 0.449 33.615 1.00 96.19 483 MET A CA 1
ATOM 3793 C C . MET A 1 483 ? -3.326 -0.890 33.095 1.00 96.19 483 MET A C 1
ATOM 3795 O O . MET A 1 483 ? -2.242 -1.342 33.456 1.00 96.19 483 MET A O 1
ATOM 3799 N N . THR A 1 484 ? -4.133 -1.534 32.263 1.00 97.25 484 THR A N 1
ATOM 3800 C CA . THR A 1 484 ? -3.759 -2.787 31.605 1.00 97.25 484 THR A CA 1
ATOM 3801 C C . THR A 1 484 ? -3.982 -2.664 30.114 1.00 97.25 484 THR A C 1
ATOM 3803 O O . THR A 1 484 ? -4.810 -1.867 29.664 1.00 97.25 484 THR A O 1
ATOM 3806 N N . PHE A 1 485 ? -3.264 -3.471 29.342 1.00 98.31 485 PHE A N 1
ATOM 3807 C CA . PHE A 1 485 ? -3.492 -3.547 27.908 1.00 98.31 485 PHE A CA 1
ATOM 3808 C C . PHE A 1 485 ? -3.473 -4.987 27.405 1.00 98.31 485 PHE A C 1
ATOM 3810 O O . PHE A 1 485 ? -2.976 -5.903 28.064 1.00 98.31 485 PHE A O 1
ATOM 3817 N N . SER A 1 486 ? -4.056 -5.182 26.232 1.00 98.25 486 SER A N 1
ATOM 3818 C CA . SER A 1 486 ? -3.991 -6.411 25.440 1.00 98.25 486 SER A CA 1
ATOM 3819 C C . SER A 1 486 ? -4.006 -6.040 23.963 1.00 98.25 486 SER A C 1
ATOM 3821 O O . SER A 1 486 ? -4.462 -4.953 23.607 1.00 98.25 486 SER A O 1
ATOM 3823 N N . HIS A 1 487 ? -3.494 -6.905 23.093 1.00 98.50 487 HIS A N 1
ATOM 3824 C CA . HIS A 1 487 ? -3.507 -6.636 21.656 1.00 98.50 487 HIS A CA 1
ATOM 3825 C C . HIS A 1 487 ? -3.576 -7.915 20.819 1.00 98.50 487 HIS A C 1
ATOM 3827 O O . HIS A 1 487 ? -3.183 -8.994 21.275 1.00 98.50 487 HIS A O 1
ATOM 3833 N N . THR A 1 488 ? -4.055 -7.787 19.581 1.00 98.62 488 THR A N 1
ATOM 3834 C CA . THR A 1 488 ? -3.993 -8.858 18.574 1.00 98.62 488 THR A CA 1
ATOM 3835 C C . THR A 1 488 ? -2.562 -9.062 18.068 1.00 98.62 488 THR A C 1
ATOM 3837 O O . THR A 1 488 ? -1.679 -8.230 18.288 1.00 98.62 488 THR A O 1
ATOM 3840 N N . SER A 1 489 ? -2.313 -10.148 17.336 1.00 98.25 489 SER A N 1
ATOM 3841 C CA . SER A 1 489 ? -1.163 -10.195 16.427 1.00 98.25 489 SER A CA 1
ATOM 3842 C C . SER A 1 489 ? -1.316 -9.142 15.315 1.00 98.25 489 SER A C 1
ATOM 3844 O O . SER A 1 489 ? -2.369 -8.506 15.186 1.00 98.25 489 SER A O 1
ATOM 3846 N N . ALA A 1 490 ? -0.276 -8.958 14.502 1.00 98.38 490 ALA A N 1
ATOM 3847 C CA . ALA A 1 490 ? -0.416 -8.239 13.244 1.00 98.38 490 ALA A CA 1
ATOM 3848 C C . ALA A 1 490 ? -1.312 -9.052 12.300 1.00 98.38 490 ALA A C 1
ATOM 3850 O O . ALA A 1 490 ? -0.967 -10.155 11.880 1.00 98.38 490 ALA A O 1
ATOM 3851 N N . LEU A 1 491 ? -2.491 -8.516 12.012 1.00 98.44 491 LEU A N 1
ATOM 3852 C CA . LEU A 1 491 ? -3.469 -9.100 11.109 1.00 98.44 491 LEU A CA 1
ATOM 3853 C C . LEU A 1 491 ? -3.206 -8.552 9.712 1.00 98.44 491 LEU A C 1
ATOM 3855 O O . LEU A 1 491 ? -3.105 -7.338 9.548 1.00 98.44 491 LEU A O 1
ATOM 3859 N N . GLN A 1 492 ? -3.122 -9.423 8.708 1.00 98.44 492 GLN A N 1
ATOM 3860 C CA . GLN A 1 492 ? -3.054 -8.990 7.313 1.00 98.44 492 GLN A CA 1
ATOM 3861 C C . GLN A 1 492 ? -4.266 -8.110 6.993 1.00 98.44 492 GLN A C 1
ATOM 3863 O O . GLN A 1 492 ? -5.396 -8.553 7.182 1.00 98.44 492 GLN A O 1
ATOM 3868 N N . PHE A 1 493 ? -4.036 -6.882 6.533 1.00 98.50 493 PHE A N 1
ATOM 3869 C CA . PHE A 1 493 ? -5.086 -5.937 6.162 1.00 98.50 493 PHE A CA 1
ATOM 3870 C C . PHE A 1 493 ? -5.308 -5.931 4.654 1.00 98.50 493 PHE A C 1
ATOM 3872 O O . PHE A 1 493 ? -6.386 -6.306 4.204 1.00 98.50 493 PHE A O 1
ATOM 3879 N N . LEU A 1 494 ? -4.300 -5.567 3.862 1.00 97.75 494 LEU A N 1
ATOM 3880 C CA . LEU A 1 494 ? -4.436 -5.644 2.414 1.00 97.75 494 LEU A CA 1
ATOM 3881 C C . LEU A 1 494 ? -4.388 -7.101 1.930 1.00 97.75 494 LEU A C 1
ATOM 3883 O O . LEU A 1 494 ? -3.485 -7.852 2.333 1.00 97.75 494 LEU A O 1
ATOM 3887 N N . PRO A 1 495 ? -5.315 -7.518 1.047 1.00 97.25 495 PRO A N 1
ATOM 3888 C CA . PRO A 1 495 ? -5.151 -8.767 0.323 1.00 97.25 495 PRO A CA 1
ATOM 3889 C C . PRO A 1 495 ? -3.910 -8.682 -0.573 1.00 97.25 495 PRO A C 1
ATOM 3891 O O . PRO A 1 495 ? -3.440 -7.603 -0.935 1.00 97.25 495 PRO A O 1
ATOM 3894 N N . SER A 1 496 ? -3.363 -9.837 -0.952 1.00 95.50 496 SER A N 1
ATOM 3895 C CA . SER A 1 496 ? -2.350 -9.856 -2.011 1.00 95.50 496 SER A CA 1
ATOM 3896 C C . SER A 1 496 ? -2.952 -9.297 -3.304 1.00 95.50 496 SER A C 1
ATOM 3898 O O . SER A 1 496 ? -4.106 -9.588 -3.620 1.00 95.50 496 SER A O 1
ATOM 3900 N N . PHE A 1 497 ? -2.157 -8.577 -4.097 1.00 95.12 497 PHE A N 1
ATOM 3901 C CA . PHE A 1 497 ? -2.544 -8.140 -5.443 1.00 95.12 497 PHE A CA 1
ATOM 3902 C C . PHE A 1 497 ? -2.915 -9.314 -6.377 1.00 95.12 497 PHE A C 1
ATOM 3904 O O . PHE A 1 497 ? -3.656 -9.136 -7.339 1.00 95.12 497 PHE A O 1
ATOM 3911 N N . HIS A 1 498 ? -2.480 -10.537 -6.049 1.00 94.94 498 HIS A N 1
ATOM 3912 C CA . HIS A 1 498 ? -2.843 -11.776 -6.749 1.00 94.94 498 HIS A CA 1
ATOM 3913 C C . HIS A 1 498 ? -3.827 -12.663 -5.964 1.00 94.94 498 HIS A C 1
ATOM 3915 O O . HIS A 1 498 ? -4.026 -13.827 -6.312 1.00 94.94 498 HIS A O 1
ATOM 3921 N N . ALA A 1 499 ? -4.420 -12.172 -4.872 1.00 95.06 499 ALA A N 1
ATOM 3922 C CA . ALA A 1 499 ? -5.399 -12.947 -4.118 1.00 95.06 499 ALA A CA 1
ATOM 3923 C C . ALA A 1 499 ? -6.707 -13.069 -4.907 1.00 95.06 499 ALA A C 1
ATOM 3925 O O . ALA A 1 499 ? -7.211 -12.089 -5.448 1.00 95.06 499 ALA A O 1
ATOM 3926 N N . TYR A 1 500 ? -7.287 -14.268 -4.941 1.00 94.75 500 TYR A N 1
ATOM 3927 C CA . TYR A 1 500 ? -8.624 -14.496 -5.511 1.00 94.75 500 TYR A CA 1
ATOM 3928 C C . TYR A 1 500 ? -9.759 -14.075 -4.571 1.00 94.75 500 TYR A C 1
ATOM 3930 O O . TYR A 1 500 ? -10.918 -14.063 -4.972 1.00 94.75 500 TYR A O 1
ATOM 3938 N N . SER A 1 501 ? -9.431 -13.768 -3.316 1.00 95.88 501 SER A N 1
ATOM 3939 C CA . SER A 1 501 ? -10.374 -13.281 -2.320 1.00 95.88 501 SER A CA 1
ATOM 3940 C C . SER A 1 501 ? -9.884 -11.943 -1.767 1.00 95.88 501 SER A C 1
ATOM 3942 O O . SER A 1 501 ? -8.702 -11.845 -1.420 1.00 95.88 501 SER A O 1
ATOM 3944 N N . PRO A 1 502 ? -10.763 -10.932 -1.650 1.00 95.81 502 PRO A N 1
ATOM 3945 C CA . PRO A 1 502 ? -10.429 -9.679 -0.984 1.00 95.81 502 PRO A CA 1
ATOM 3946 C C . PRO A 1 502 ? -10.432 -9.818 0.547 1.00 95.81 502 PRO A C 1
ATOM 3948 O O . PRO A 1 502 ? -9.977 -8.913 1.242 1.00 95.81 502 PRO A O 1
ATOM 3951 N N . SER A 1 503 ? -10.939 -10.934 1.083 1.00 97.12 503 SER A N 1
ATOM 3952 C CA . SER A 1 503 ? -11.114 -11.128 2.518 1.00 97.12 503 SER A CA 1
ATOM 3953 C C . SER A 1 503 ? -9.790 -11.286 3.248 1.00 97.12 503 SER A C 1
ATOM 3955 O O . SER A 1 503 ? -9.004 -12.195 2.974 1.00 97.12 503 SER A O 1
ATOM 3957 N N . THR A 1 504 ? -9.591 -10.446 4.260 1.00 98.31 504 THR A N 1
ATOM 3958 C CA . THR A 1 504 ? -8.448 -10.528 5.167 1.00 98.31 504 THR A CA 1
ATOM 3959 C C . THR A 1 504 ? -8.891 -10.407 6.629 1.00 98.31 504 THR A C 1
ATOM 3961 O O . THR A 1 504 ? -9.923 -9.786 6.937 1.00 98.31 504 THR A O 1
ATOM 3964 N N . PRO A 1 505 ? -8.125 -10.981 7.576 1.00 98.44 505 PRO A N 1
ATOM 3965 C CA . PRO A 1 505 ? -8.434 -10.853 8.997 1.00 98.44 505 PRO A CA 1
ATOM 3966 C C . PRO A 1 505 ? -8.383 -9.397 9.482 1.00 98.44 505 PRO A C 1
ATOM 3968 O O . PRO A 1 505 ? -9.140 -9.030 10.376 1.00 98.44 505 PRO A O 1
ATOM 3971 N N . GLY A 1 506 ? -7.536 -8.551 8.893 1.00 98.50 506 GLY A N 1
ATOM 3972 C CA . GLY A 1 506 ? -7.412 -7.137 9.235 1.00 98.50 506 GLY A CA 1
ATOM 3973 C C . GLY A 1 506 ? -8.609 -6.306 8.773 1.00 98.50 506 GLY A C 1
ATOM 3974 O O . GLY A 1 506 ? -9.123 -5.515 9.563 1.00 98.50 506 GLY A O 1
ATOM 3975 N N . ILE A 1 507 ? -9.116 -6.529 7.551 1.00 98.44 507 ILE A N 1
ATOM 3976 C CA . ILE A 1 507 ? -10.367 -5.899 7.086 1.00 98.44 507 ILE A CA 1
ATOM 3977 C C . ILE A 1 507 ? -11.516 -6.290 8.019 1.00 98.44 507 ILE A C 1
ATOM 3979 O O . ILE A 1 507 ? -12.235 -5.423 8.517 1.00 98.44 507 ILE A O 1
ATOM 3983 N N . THR A 1 508 ? -11.628 -7.581 8.345 1.00 98.31 508 THR A N 1
ATOM 3984 C CA . THR A 1 508 ? -12.642 -8.079 9.286 1.00 98.31 508 THR A CA 1
ATOM 3985 C C . THR A 1 508 ? -12.516 -7.413 10.658 1.00 98.31 508 THR A C 1
ATOM 3987 O O . THR A 1 508 ? -13.509 -6.977 11.243 1.00 98.31 508 THR A O 1
ATOM 3990 N N . ALA A 1 509 ? -11.293 -7.281 11.171 1.00 98.38 509 ALA A N 1
ATOM 3991 C CA . ALA A 1 509 ? -11.030 -6.676 12.468 1.00 98.38 509 ALA A CA 1
ATOM 3992 C C . ALA A 1 509 ? -11.424 -5.196 12.527 1.00 98.38 509 ALA A C 1
ATOM 3994 O O . ALA A 1 509 ? -12.108 -4.786 13.469 1.00 98.38 509 ALA A O 1
ATOM 3995 N N . LEU A 1 510 ? -11.052 -4.404 11.515 1.00 98.06 510 LEU A N 1
ATOM 3996 C CA . LEU A 1 510 ? -11.433 -2.993 11.456 1.00 98.06 510 LEU A CA 1
ATOM 3997 C C . LEU A 1 510 ? -12.935 -2.815 11.222 1.00 98.06 510 LEU A C 1
ATOM 3999 O O . LEU A 1 510 ? -13.540 -1.956 11.862 1.00 98.06 510 LEU A O 1
ATOM 4003 N N . ALA A 1 511 ? -13.562 -3.649 10.387 1.00 97.19 511 ALA A N 1
ATOM 4004 C CA . ALA A 1 511 ? -15.008 -3.627 10.184 1.00 97.19 511 ALA A CA 1
ATOM 4005 C C . ALA A 1 511 ? -15.766 -3.847 11.503 1.00 97.19 511 ALA A C 1
ATOM 4007 O O . ALA A 1 511 ? -16.660 -3.063 11.828 1.00 97.19 511 ALA A O 1
ATOM 4008 N N . ARG A 1 512 ? -15.375 -4.857 12.296 1.00 97.19 512 ARG A N 1
ATOM 4009 C CA . ARG A 1 512 ? -16.005 -5.168 13.593 1.00 97.19 512 ARG A CA 1
ATOM 4010 C C . ARG A 1 512 ? -15.728 -4.107 14.653 1.00 97.19 512 ARG A C 1
ATOM 4012 O O . ARG A 1 512 ? -16.639 -3.714 15.378 1.00 97.19 512 ARG A O 1
ATOM 4019 N N . LEU A 1 513 ? -14.503 -3.581 14.720 1.00 97.00 513 LEU A N 1
ATOM 4020 C CA . LEU A 1 513 ? -14.186 -2.470 15.621 1.00 97.00 513 LEU A CA 1
ATOM 4021 C C . LEU A 1 513 ? -14.990 -1.211 15.252 1.00 97.00 513 LEU A C 1
ATOM 4023 O O . LEU A 1 513 ? -15.540 -0.544 16.130 1.00 97.00 513 LEU A O 1
ATOM 4027 N N . GLY A 1 514 ? -15.111 -0.920 13.956 1.00 94.88 514 GLY A N 1
ATOM 4028 C CA . GLY A 1 514 ? -15.907 0.178 13.416 1.00 94.88 514 GLY A CA 1
ATOM 4029 C C . GLY A 1 514 ? -17.416 0.008 13.606 1.00 94.88 514 GLY A C 1
ATOM 4030 O O . GLY A 1 514 ? -18.120 1.010 13.710 1.00 94.88 514 GLY A O 1
ATOM 4031 N N . TYR A 1 515 ? -17.915 -1.229 13.706 1.00 92.56 515 TYR A N 1
ATOM 4032 C CA . TYR A 1 515 ? -19.337 -1.533 13.916 1.00 92.56 515 TYR A CA 1
ATOM 4033 C C . TYR A 1 515 ? -19.863 -1.095 15.290 1.00 92.56 515 TYR A C 1
ATOM 4035 O O . TYR A 1 515 ? -21.066 -0.928 15.479 1.00 92.56 515 TYR A O 1
ATOM 4043 N N . ARG A 1 516 ? -18.974 -0.860 16.263 1.00 91.00 516 ARG A N 1
ATOM 4044 C CA . ARG A 1 516 ? -19.365 -0.365 17.588 1.00 91.00 516 ARG A CA 1
ATOM 4045 C C . ARG A 1 516 ? -20.055 0.994 17.463 1.00 91.00 516 ARG A C 1
ATOM 4047 O O . ARG A 1 516 ? -19.581 1.869 16.745 1.00 91.00 516 ARG A O 1
ATOM 4054 N N . ILE A 1 517 ? -21.123 1.222 18.213 1.00 85.31 517 ILE A N 1
ATOM 4055 C CA . ILE A 1 517 ? -21.885 2.480 18.162 1.00 85.31 517 ILE A CA 1
ATOM 4056 C C . ILE A 1 517 ? -21.011 3.650 18.656 1.00 85.31 517 ILE A C 1
ATOM 4058 O O . ILE A 1 517 ? -20.421 3.568 19.731 1.00 85.31 517 ILE A O 1
ATOM 4062 N N . ASP A 1 518 ? -20.904 4.723 17.864 1.00 84.19 518 ASP A N 1
ATOM 4063 C CA . ASP A 1 518 ? -20.334 6.021 18.267 1.00 84.19 518 ASP A CA 1
ATOM 4064 C C . ASP A 1 518 ? -21.407 7.109 18.075 1.00 84.19 518 ASP A C 1
ATOM 4066 O O . ASP A 1 518 ? -21.629 7.562 16.946 1.00 84.19 518 ASP A O 1
ATOM 4070 N N . PRO A 1 519 ? -22.091 7.548 19.147 1.00 82.00 519 PRO A N 1
ATOM 4071 C CA . PRO A 1 519 ? -23.114 8.587 19.048 1.00 82.00 519 PRO A CA 1
ATOM 4072 C C . PRO A 1 519 ? -22.580 9.914 18.485 1.00 82.00 519 PRO A C 1
ATOM 4074 O O . PRO A 1 519 ? -23.300 10.629 17.781 1.00 82.00 519 PRO A O 1
ATOM 4077 N N . ALA A 1 520 ? -21.313 10.248 18.752 1.00 83.88 520 ALA A N 1
ATOM 4078 C CA . ALA A 1 520 ? -20.694 11.464 18.239 1.00 83.88 520 ALA A CA 1
ATOM 4079 C C . ALA A 1 520 ? -20.466 11.375 16.726 1.00 83.88 520 ALA A C 1
ATOM 4081 O O . ALA A 1 520 ? -20.649 12.368 16.018 1.00 83.88 520 ALA A O 1
ATOM 4082 N N . LEU A 1 521 ? -20.128 10.189 16.214 1.00 80.00 521 LEU A N 1
ATOM 4083 C CA . LEU A 1 521 ? -19.999 9.945 14.779 1.00 80.00 521 LEU A CA 1
ATOM 4084 C C . LEU A 1 521 ? -21.325 10.163 14.047 1.00 80.00 521 LEU A C 1
ATOM 4086 O O . LEU A 1 521 ? -21.340 10.874 13.047 1.00 80.00 521 LEU A O 1
ATOM 4090 N N . PHE A 1 522 ? -22.437 9.627 14.560 1.00 76.69 522 PHE A N 1
ATOM 4091 C CA . PHE A 1 522 ? -23.763 9.849 13.968 1.00 76.69 522 PHE A CA 1
ATOM 4092 C C . PHE A 1 522 ? -24.128 11.334 13.936 1.00 76.69 522 PHE A C 1
ATOM 4094 O O . PHE A 1 522 ? -24.593 11.841 12.916 1.00 76.69 522 PHE A O 1
ATOM 4101 N N . LYS A 1 523 ? -23.850 12.063 15.022 1.00 81.19 523 LYS A N 1
ATOM 4102 C CA . LYS A 1 523 ? -24.063 13.513 15.068 1.00 81.19 523 LYS A CA 1
ATOM 4103 C C . LYS A 1 523 ? -23.237 14.245 14.003 1.00 81.19 523 LYS A C 1
ATOM 4105 O O . LYS A 1 523 ? -23.775 15.124 13.334 1.00 81.19 523 LYS A O 1
ATOM 4110 N N . ARG A 1 524 ? -21.962 13.875 13.817 1.00 77.19 524 ARG A N 1
ATOM 4111 C CA . ARG A 1 524 ? -21.097 14.428 12.756 1.00 77.19 524 ARG A CA 1
ATOM 4112 C C . ARG A 1 524 ? -21.624 14.087 11.360 1.00 77.19 524 ARG A C 1
ATOM 4114 O O . ARG A 1 524 ? -21.699 14.973 10.517 1.00 77.19 524 ARG A O 1
ATOM 4121 N N . ALA A 1 525 ? -22.050 12.845 11.133 1.00 75.50 525 ALA A N 1
ATOM 4122 C CA . ALA A 1 525 ? -22.606 12.388 9.858 1.00 75.50 525 ALA A CA 1
ATOM 4123 C C . ALA A 1 525 ? -23.818 13.231 9.433 1.00 75.50 525 ALA A C 1
ATOM 4125 O O . ALA A 1 525 ? -23.877 13.742 8.317 1.00 75.50 525 ALA A O 1
ATOM 4126 N N . ILE A 1 526 ? -24.743 13.454 10.371 1.00 74.75 526 ILE A N 1
ATOM 4127 C CA . ILE A 1 526 ? -25.943 14.271 10.155 1.00 74.75 526 ILE A CA 1
ATOM 4128 C C . ILE A 1 526 ? -25.577 15.730 9.833 1.00 74.75 526 ILE A C 1
ATOM 4130 O O . ILE A 1 526 ? -26.256 16.368 9.038 1.00 74.75 526 ILE A O 1
ATOM 4134 N N . GLN A 1 527 ? -24.505 16.275 10.417 1.00 72.81 527 GLN A N 1
ATOM 4135 C CA . GLN A 1 527 ? -24.058 17.650 10.145 1.00 72.81 527 GLN A CA 1
ATOM 4136 C C . GLN A 1 527 ? -23.408 17.827 8.765 1.00 72.81 527 GLN A C 1
ATOM 4138 O O . GLN A 1 527 ? -23.468 18.925 8.195 1.00 72.81 527 GLN A O 1
ATOM 4143 N N . VAL A 1 528 ? -22.754 16.776 8.262 1.00 69.00 528 VAL A N 1
ATOM 4144 C CA . VAL A 1 528 ? -22.060 16.777 6.966 1.00 69.00 528 VAL A CA 1
ATOM 4145 C C . VAL A 1 528 ? -23.024 16.479 5.823 1.00 69.00 528 VAL A C 1
ATOM 4147 O O . VAL A 1 528 ? -22.862 17.059 4.756 1.00 69.00 528 VAL A O 1
ATOM 4150 N N . CYS A 1 5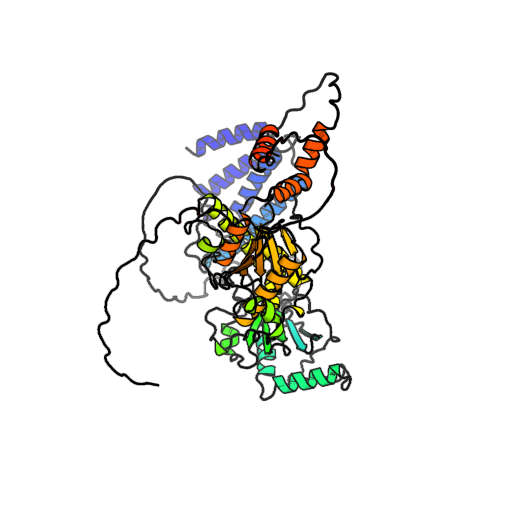29 ? -24.051 15.652 6.046 1.00 69.38 529 CYS A N 1
ATOM 4151 C CA . CYS A 1 529 ? -25.052 15.321 5.035 1.00 69.38 529 CYS A CA 1
ATOM 4152 C C . CYS A 1 529 ? -25.781 16.586 4.531 1.00 69.38 529 CYS A C 1
ATOM 4154 O O . CYS A 1 529 ? -26.584 17.163 5.277 1.00 69.38 529 CYS A O 1
ATOM 4156 N N . PRO A 1 530 ? -25.551 17.020 3.273 1.00 67.94 530 PRO A N 1
ATOM 4157 C CA . PRO A 1 530 ? -26.172 18.226 2.728 1.00 67.94 530 PRO A CA 1
ATOM 4158 C C . PRO A 1 530 ? -27.697 18.125 2.736 1.00 67.94 530 PRO A C 1
ATOM 4160 O O . PRO A 1 530 ? -28.382 19.095 3.047 1.00 67.94 530 PRO A O 1
ATOM 4163 N N . TYR A 1 531 ? -28.228 16.924 2.491 1.00 66.44 531 TYR A N 1
ATOM 4164 C CA . TYR A 1 531 ? -29.659 16.649 2.542 1.00 66.44 531 TYR A CA 1
ATOM 4165 C C . TYR A 1 531 ? -30.243 16.820 3.950 1.00 66.44 531 TYR A C 1
ATOM 4167 O O . TYR A 1 531 ? -31.300 17.427 4.120 1.00 66.44 531 TYR A O 1
ATOM 4175 N N . ALA A 1 532 ? -29.534 16.364 4.986 1.00 63.22 532 ALA A N 1
ATOM 4176 C CA . ALA A 1 532 ? -29.955 16.593 6.365 1.00 63.22 532 ALA A CA 1
ATOM 4177 C C . ALA A 1 532 ? -29.916 18.087 6.720 1.00 63.22 532 ALA A C 1
ATOM 4179 O O . ALA A 1 532 ? -30.827 18.581 7.382 1.00 63.22 532 ALA A O 1
ATOM 4180 N N . ARG A 1 533 ? -28.908 18.828 6.236 1.00 64.88 533 ARG A N 1
ATOM 4181 C CA . ARG A 1 533 ? -28.845 20.287 6.398 1.00 64.88 533 ARG A CA 1
ATOM 4182 C C . ARG A 1 533 ? -30.019 20.978 5.703 1.00 64.88 533 ARG A C 1
ATOM 4184 O O . ARG A 1 533 ? -30.688 21.779 6.346 1.00 64.88 533 ARG A O 1
ATOM 4191 N N . TYR A 1 534 ? -30.321 20.603 4.461 1.00 71.19 534 TYR A N 1
ATOM 4192 C CA . TYR A 1 534 ? -31.477 21.097 3.713 1.00 71.19 534 TYR A CA 1
ATOM 4193 C C . TYR A 1 534 ? -32.799 20.829 4.449 1.00 71.19 534 TYR A C 1
ATOM 4195 O O . TYR A 1 534 ? -33.620 21.733 4.584 1.00 71.19 534 TYR A O 1
ATOM 4203 N N . LEU A 1 535 ? -33.000 19.623 4.994 1.00 66.94 535 LEU A N 1
ATOM 4204 C CA . LEU A 1 535 ? -34.191 19.299 5.788 1.00 66.94 535 LEU A CA 1
ATOM 4205 C C . LEU A 1 535 ? -34.285 20.135 7.075 1.00 66.94 535 LEU A C 1
ATOM 4207 O O . LEU A 1 535 ? -35.356 20.646 7.398 1.00 66.94 535 LEU A O 1
ATOM 4211 N N . ILE A 1 536 ? -33.167 20.317 7.787 1.00 72.00 536 ILE A N 1
ATOM 4212 C CA . ILE A 1 536 ? -33.106 21.145 9.003 1.00 72.00 536 ILE A CA 1
ATOM 4213 C C . ILE A 1 536 ? -33.387 22.621 8.679 1.00 72.00 536 ILE A C 1
ATOM 4215 O O . ILE A 1 536 ? -34.066 23.303 9.445 1.00 72.00 536 ILE A O 1
ATOM 4219 N N . GLU A 1 537 ? -32.863 23.135 7.568 1.00 76.81 537 GLU A N 1
ATOM 4220 C CA . GLU A 1 537 ? -33.085 24.514 7.120 1.00 76.81 537 GLU A CA 1
ATOM 4221 C C . GLU A 1 537 ? -34.524 24.731 6.640 1.00 76.81 537 GLU A C 1
ATOM 4223 O O . GLU A 1 537 ? -35.125 25.758 6.957 1.00 76.81 537 GLU A O 1
ATOM 4228 N N . ARG A 1 538 ? -35.124 23.735 5.978 1.00 71.38 538 ARG A N 1
ATOM 4229 C CA . ARG A 1 538 ? -36.533 23.759 5.569 1.00 71.38 538 ARG A CA 1
ATOM 4230 C C . ARG A 1 538 ? -37.492 23.764 6.764 1.00 71.38 538 ARG A C 1
ATOM 4232 O O . ARG A 1 538 ? -38.470 24.499 6.718 1.00 71.38 538 ARG A O 1
ATOM 4239 N N . GLU A 1 539 ? -37.211 23.012 7.834 1.00 67.62 539 GLU A N 1
ATOM 4240 C CA . GLU A 1 539 ? -37.997 23.072 9.085 1.00 67.62 539 GLU A CA 1
ATOM 4241 C C . GLU A 1 539 ? -37.842 24.414 9.819 1.00 67.62 539 GLU A C 1
ATOM 4243 O O . GLU A 1 539 ? -38.773 24.875 10.478 1.00 67.62 539 GLU A O 1
ATOM 4248 N N . LYS A 1 540 ? -36.665 25.047 9.729 1.00 75.12 540 LYS A N 1
ATOM 4249 C CA . LYS A 1 540 ? -36.407 26.352 10.357 1.00 75.12 540 LYS A CA 1
ATOM 4250 C C . LYS A 1 540 ? -37.002 27.520 9.588 1.00 75.12 540 LYS A C 1
ATOM 4252 O O . LYS A 1 540 ? -37.136 28.592 10.176 1.00 75.12 540 LYS A O 1
ATOM 4257 N N . SER A 1 541 ? -37.338 27.336 8.314 1.00 70.25 541 SER A N 1
ATOM 4258 C CA . SER A 1 541 ? -38.080 28.334 7.558 1.00 70.25 541 SER A CA 1
ATOM 4259 C C . SER A 1 541 ? -39.514 28.350 8.100 1.00 70.25 541 SER A C 1
ATOM 4261 O O . SER A 1 541 ? -40.246 27.379 7.890 1.00 70.25 541 SER A O 1
ATOM 4263 N N . PRO A 1 542 ? -39.919 29.382 8.871 1.00 60.56 542 PRO A N 1
ATOM 4264 C CA . PRO A 1 542 ? -41.259 29.440 9.432 1.00 60.56 542 PRO A CA 1
ATOM 4265 C C . PRO A 1 542 ? -42.227 29.346 8.268 1.00 60.56 542 PRO A C 1
ATOM 4267 O O . PRO A 1 542 ? -42.097 30.140 7.338 1.00 60.56 542 PRO A O 1
ATOM 4270 N N . ALA A 1 543 ? -43.125 28.355 8.318 1.00 58.59 543 ALA A N 1
ATOM 4271 C CA . ALA A 1 543 ? -44.114 28.067 7.290 1.00 58.59 543 ALA A CA 1
ATOM 4272 C C . ALA A 1 543 ? -44.553 29.371 6.621 1.00 58.59 543 ALA A C 1
ATOM 4274 O O . ALA A 1 543 ? -45.316 30.148 7.206 1.00 58.59 543 ALA A O 1
ATOM 4275 N N . GLN A 1 544 ? -44.010 29.636 5.427 1.00 54.47 544 GLN A N 1
ATOM 4276 C CA . GLN A 1 544 ? -44.567 30.640 4.544 1.00 54.47 544 GLN A CA 1
ATOM 4277 C C . GLN A 1 544 ? -45.996 30.167 4.367 1.00 54.47 544 GLN A C 1
ATOM 4279 O O . GLN A 1 544 ? -46.234 29.111 3.782 1.00 54.47 544 GLN A O 1
ATOM 4284 N N . LYS A 1 545 ? -46.918 30.867 5.039 1.00 51.34 545 LYS A N 1
ATOM 4285 C CA . LYS A 1 545 ? -48.348 30.618 4.943 1.00 51.34 545 LYS A CA 1
ATOM 4286 C C . LYS A 1 545 ? -48.635 30.540 3.457 1.00 51.34 545 LYS A C 1
ATOM 4288 O O . LYS A 1 545 ? -48.441 31.530 2.758 1.00 51.34 545 LYS A O 1
ATOM 4293 N N . ALA A 1 546 ? -48.983 29.338 3.014 1.00 50.09 546 ALA A N 1
ATOM 4294 C CA . ALA A 1 546 ? -49.400 29.076 1.659 1.00 50.09 546 ALA A CA 1
ATOM 4295 C C . ALA A 1 546 ? -50.578 30.006 1.378 1.00 50.09 546 ALA A C 1
ATOM 4297 O O . ALA A 1 546 ? -51.675 29.797 1.897 1.00 50.09 546 ALA A O 1
ATOM 4298 N N . ASP A 1 547 ? -50.306 31.072 0.634 1.00 51.59 547 ASP A N 1
ATOM 4299 C CA . ASP A 1 547 ? -51.336 31.708 -0.158 1.00 51.59 547 ASP A CA 1
ATOM 4300 C C . ASP A 1 547 ? -51.591 30.781 -1.352 1.00 51.59 547 ASP A C 1
ATOM 4302 O O . ASP A 1 547 ? -50.666 30.159 -1.881 1.00 51.59 547 ASP A O 1
ATOM 4306 N N . GLY A 1 548 ? -52.867 30.558 -1.636 1.00 59.22 548 GLY A N 1
ATOM 4307 C CA . GLY A 1 548 ? -53.354 29.418 -2.404 1.00 59.22 548 GLY A CA 1
ATOM 4308 C C . GLY A 1 548 ? -52.919 29.398 -3.873 1.00 59.22 548 GLY A C 1
ATOM 4309 O O . GLY A 1 548 ? -52.639 30.431 -4.472 1.00 59.22 548 GLY A O 1
ATOM 4310 N N . SER A 1 549 ? -52.993 28.194 -4.456 1.00 58.81 549 SER A N 1
ATOM 4311 C CA . SER A 1 549 ? -52.621 27.807 -5.833 1.00 58.81 549 SER A CA 1
ATOM 4312 C C . SER A 1 549 ? -51.100 27.814 -6.074 1.00 58.81 549 SER A C 1
ATOM 4314 O O . SER A 1 549 ? -50.418 28.778 -5.782 1.00 58.81 549 SER A O 1
ATOM 4316 N N . ASP A 1 550 ? -50.456 26.742 -6.525 1.00 46.19 550 ASP A N 1
ATOM 4317 C CA . ASP A 1 550 ? -50.862 25.899 -7.636 1.00 46.19 550 ASP A CA 1
ATOM 4318 C C . ASP A 1 550 ? -50.119 24.551 -7.622 1.00 46.19 550 ASP A C 1
ATOM 4320 O O . ASP A 1 550 ? -49.067 24.378 -7.003 1.00 46.19 550 ASP A O 1
ATOM 4324 N N . ASN A 1 551 ? -50.711 23.590 -8.321 1.00 53.22 551 ASN A N 1
ATOM 4325 C CA . ASN A 1 551 ? -50.302 22.193 -8.418 1.00 53.22 551 ASN A CA 1
ATOM 4326 C C . ASN A 1 551 ? -48.869 22.008 -8.952 1.00 53.22 551 ASN A C 1
ATOM 4328 O O . ASN A 1 551 ? -48.617 22.216 -10.138 1.00 53.22 551 ASN A O 1
ATOM 4332 N N . MET A 1 552 ? -47.958 21.489 -8.121 1.00 38.06 552 MET A N 1
ATOM 4333 C CA . MET A 1 552 ? -46.744 20.822 -8.605 1.00 38.06 552 MET A CA 1
ATOM 4334 C C . MET A 1 552 ? -46.820 19.326 -8.268 1.00 38.06 552 MET A C 1
ATOM 4336 O O . MET A 1 552 ? -47.024 18.983 -7.099 1.00 38.06 552 MET A O 1
ATOM 4340 N N . PRO A 1 553 ? -46.679 18.415 -9.249 1.00 47.97 553 PRO A N 1
ATOM 4341 C CA . PRO A 1 553 ? -46.713 16.990 -8.974 1.00 47.97 553 PRO A CA 1
ATOM 4342 C C . PRO A 1 553 ? -45.414 16.593 -8.269 1.00 47.97 553 PRO A C 1
ATOM 4344 O O . PRO A 1 553 ? -44.323 16.713 -8.825 1.00 47.97 553 PRO A O 1
ATOM 4347 N N . LEU A 1 554 ? -45.546 16.110 -7.032 1.00 39.59 554 LEU A N 1
ATOM 4348 C CA . LEU A 1 554 ? -44.495 15.397 -6.313 1.00 39.59 554 LEU A CA 1
ATOM 4349 C C . LEU A 1 554 ? -44.112 14.151 -7.119 1.00 39.59 554 LEU A C 1
ATOM 4351 O O . LEU A 1 554 ? -44.741 13.100 -6.999 1.00 39.59 554 LEU A O 1
ATOM 4355 N N . SER A 1 555 ? -43.079 14.266 -7.950 1.00 35.84 555 SER A N 1
ATOM 4356 C CA . SER A 1 555 ? -42.417 13.107 -8.527 1.00 35.84 555 SER A CA 1
ATOM 4357 C C . SER A 1 555 ? -41.717 12.347 -7.403 1.00 35.84 555 SER A C 1
ATOM 4359 O O . SER A 1 555 ? -40.755 12.826 -6.804 1.00 35.84 555 SER A O 1
ATOM 4361 N N . THR A 1 556 ? -42.250 11.164 -7.122 1.00 42.84 556 THR A N 1
ATOM 4362 C CA . THR A 1 556 ? -41.628 10.004 -6.479 1.00 42.84 556 THR A CA 1
ATOM 4363 C C . THR A 1 556 ? -40.099 9.983 -6.573 1.00 42.84 556 THR A C 1
ATOM 4365 O O . THR A 1 556 ? -39.552 9.486 -7.552 1.00 42.84 556 THR A O 1
ATOM 4368 N N . ILE A 1 557 ? -39.407 10.453 -5.530 1.00 36.12 557 ILE A N 1
ATOM 4369 C CA . ILE A 1 557 ? -38.006 10.103 -5.267 1.00 36.12 557 ILE A CA 1
ATOM 4370 C C . ILE A 1 557 ? -37.853 9.802 -3.769 1.00 36.12 557 ILE A C 1
ATOM 4372 O O . ILE A 1 557 ? -37.916 10.694 -2.930 1.00 36.12 557 ILE A O 1
ATOM 4376 N N . CYS A 1 558 ? -37.623 8.511 -3.504 1.00 37.53 558 CYS A N 1
ATOM 4377 C CA . CYS A 1 558 ? -37.092 7.876 -2.292 1.00 37.53 558 CYS A CA 1
ATOM 4378 C C . CYS A 1 558 ? -37.973 7.878 -1.015 1.00 37.53 558 CYS A C 1
ATOM 4380 O O . CYS A 1 558 ? -38.261 8.940 -0.465 1.00 37.53 558 CYS A O 1
ATOM 4382 N N . PRO A 1 559 ? -38.361 6.702 -0.466 1.00 39.56 559 PRO A N 1
ATOM 4383 C CA . PRO A 1 559 ? -39.024 6.616 0.830 1.00 39.56 559 PRO A CA 1
ATOM 4384 C C . PRO A 1 559 ? -37.966 6.782 1.926 1.00 39.56 559 PRO A C 1
ATOM 4386 O O . PRO A 1 559 ? -37.438 5.815 2.474 1.00 39.56 559 PRO A O 1
ATOM 4389 N N . THR A 1 560 ? -37.601 8.021 2.225 1.00 48.50 560 THR A N 1
ATOM 4390 C CA . THR A 1 560 ? -36.783 8.327 3.394 1.00 48.50 560 THR A CA 1
ATOM 4391 C C . THR A 1 560 ? -37.589 8.061 4.664 1.00 48.50 560 THR A C 1
ATOM 4393 O O . THR A 1 560 ? -38.760 8.428 4.775 1.00 48.50 560 THR A O 1
ATOM 4396 N N . LEU A 1 561 ? -36.959 7.388 5.632 1.00 44.38 561 LEU A N 1
ATOM 4397 C CA . LEU A 1 561 ? -37.518 7.208 6.971 1.00 44.38 561 LEU A CA 1
ATOM 4398 C C . LEU A 1 561 ? -37.920 8.580 7.551 1.00 44.38 561 LEU A C 1
ATOM 4400 O O . LEU A 1 561 ? -37.095 9.500 7.510 1.00 44.38 561 LEU A O 1
ATOM 4404 N N . PRO A 1 562 ? -39.139 8.720 8.109 1.00 55.12 562 PRO A N 1
ATOM 4405 C CA . PRO A 1 562 ? -39.576 9.938 8.781 1.00 55.12 562 PRO A CA 1
ATOM 4406 C C . PRO A 1 562 ? -38.547 10.412 9.812 1.00 55.12 562 PRO A C 1
ATOM 4408 O O . PRO A 1 562 ? -37.923 9.609 10.512 1.00 55.12 562 PRO A O 1
ATOM 4411 N N . LEU A 1 563 ? -38.353 11.725 9.915 1.00 47.06 563 LEU A N 1
ATOM 4412 C CA . LEU A 1 563 ? -37.359 12.332 10.804 1.00 47.06 563 LEU A CA 1
ATOM 4413 C C . LEU A 1 563 ? -37.595 11.958 12.277 1.00 47.06 563 LEU A C 1
ATOM 4415 O O . LEU A 1 563 ? -36.654 11.904 13.066 1.00 47.06 563 LEU A O 1
ATOM 4419 N N . GLU A 1 564 ? -38.837 11.655 12.645 1.00 54.06 564 GLU A N 1
ATOM 4420 C CA . GLU A 1 564 ? -39.236 11.141 13.952 1.00 54.06 564 GLU A CA 1
ATOM 4421 C C . GLU A 1 564 ? -38.571 9.798 14.244 1.00 54.06 564 GLU A C 1
ATOM 4423 O O . GLU A 1 564 ? -38.070 9.608 15.347 1.00 54.06 564 GLU A O 1
ATOM 4428 N N . LEU A 1 565 ? -38.481 8.906 13.253 1.00 51.84 565 LEU A N 1
ATOM 4429 C CA . LEU A 1 565 ? -37.796 7.621 13.379 1.00 51.84 565 LEU A CA 1
ATOM 4430 C C . LEU A 1 565 ? -36.281 7.805 13.467 1.00 51.84 565 LEU A C 1
ATOM 4432 O O . LEU A 1 565 ? -35.649 7.146 14.285 1.00 51.84 565 LEU A O 1
ATOM 4436 N N . TRP A 1 566 ? -35.694 8.752 12.730 1.00 58.78 566 TRP A N 1
ATOM 4437 C CA . TRP A 1 566 ? -34.273 9.092 12.895 1.00 58.78 566 TRP A CA 1
ATOM 4438 C C . TRP A 1 566 ? -33.962 9.692 14.271 1.00 58.78 566 TRP A C 1
ATOM 4440 O O . TRP A 1 566 ? -32.957 9.337 14.888 1.00 58.78 566 TRP A O 1
ATOM 4450 N N . ARG A 1 567 ? -34.830 10.571 14.788 1.00 50.66 567 ARG A N 1
ATOM 4451 C CA . ARG A 1 567 ? -34.722 11.129 16.147 1.00 50.66 567 ARG A CA 1
ATOM 4452 C C . ARG A 1 567 ? -34.906 10.046 17.206 1.00 50.66 567 ARG A C 1
ATOM 4454 O O . ARG A 1 567 ? -34.203 10.076 18.212 1.00 50.66 567 ARG A O 1
ATOM 4461 N N . GLU A 1 568 ? -35.805 9.096 16.980 1.00 50.28 568 GLU A N 1
ATOM 4462 C CA . GLU A 1 568 ? -36.057 8.003 17.912 1.00 50.28 568 GLU A CA 1
ATOM 4463 C C . GLU A 1 568 ? -34.906 6.992 17.914 1.00 50.28 568 GLU A C 1
ATOM 4465 O O . GLU A 1 568 ? -34.395 6.667 18.980 1.00 50.28 568 GLU A O 1
ATOM 4470 N N . ILE A 1 569 ? -34.375 6.614 16.746 1.00 54.69 569 ILE A N 1
ATOM 4471 C CA . ILE A 1 569 ? -33.140 5.824 16.623 1.00 54.69 569 ILE A CA 1
ATOM 4472 C C . ILE A 1 569 ? -31.983 6.534 17.342 1.00 54.69 569 ILE A C 1
ATOM 4474 O O . ILE A 1 569 ? -31.284 5.919 18.143 1.00 54.69 569 ILE A O 1
ATOM 4478 N N . ALA A 1 570 ? -31.813 7.845 17.144 1.00 52.16 570 ALA A N 1
ATOM 4479 C CA . ALA A 1 570 ? -30.786 8.617 17.844 1.00 52.16 570 ALA A CA 1
ATOM 4480 C C . ALA A 1 570 ? -30.997 8.657 19.371 1.00 52.16 570 ALA A C 1
ATOM 4482 O O . ALA A 1 570 ? -30.021 8.617 20.117 1.00 52.16 570 ALA A O 1
ATOM 4483 N N . ARG A 1 571 ? -32.248 8.702 19.853 1.00 53.50 571 ARG A N 1
ATOM 4484 C CA . ARG A 1 571 ? -32.574 8.620 21.289 1.00 53.50 571 ARG A CA 1
ATOM 4485 C C . ARG A 1 571 ? -32.300 7.239 21.877 1.00 53.50 571 ARG A C 1
ATOM 4487 O O . ARG A 1 571 ? -31.793 7.179 22.989 1.00 53.50 571 ARG A O 1
ATOM 4494 N N . TYR A 1 572 ? -32.590 6.164 21.145 1.00 50.25 572 TYR A N 1
ATOM 4495 C CA . TYR A 1 572 ? -32.298 4.789 21.569 1.00 50.25 572 TYR A CA 1
ATOM 4496 C C . TYR A 1 572 ? -30.796 4.466 21.563 1.00 50.25 572 TYR A C 1
ATOM 4498 O O . TYR A 1 572 ? -30.349 3.632 22.346 1.00 50.25 572 TYR A O 1
ATOM 4506 N N . LEU A 1 573 ? -30.012 5.125 20.703 1.00 42.72 573 LEU A N 1
ATOM 4507 C CA . LEU A 1 573 ? -28.557 4.947 20.614 1.00 42.72 573 LEU A CA 1
ATOM 4508 C C . LEU A 1 573 ? -27.763 5.815 21.605 1.00 42.72 573 LEU A C 1
ATOM 4510 O O . LEU A 1 573 ? -26.572 5.573 21.811 1.00 42.72 573 LEU A O 1
ATOM 4514 N N . LEU A 1 574 ? -28.390 6.820 22.222 1.00 40.59 574 LEU A N 1
ATOM 4515 C CA . LEU A 1 574 ? -27.791 7.578 23.318 1.00 40.59 574 LEU A CA 1
ATOM 4516 C C . LEU A 1 574 ? -28.007 6.812 24.634 1.00 40.59 574 LEU A C 1
ATOM 4518 O O . LEU A 1 574 ? -29.141 6.439 24.936 1.00 40.59 574 LEU A O 1
ATOM 4522 N N . PRO A 1 575 ? -26.961 6.584 25.451 1.00 37.50 575 PRO A N 1
ATOM 4523 C CA . PRO A 1 575 ? -27.162 5.991 26.765 1.00 37.50 575 PRO A CA 1
ATOM 4524 C C . PRO A 1 575 ? -28.089 6.899 27.592 1.00 37.50 575 PRO A C 1
ATOM 4526 O O . PRO A 1 575 ? -27.972 8.128 27.502 1.00 37.50 575 PRO A O 1
ATOM 4529 N N . PRO A 1 576 ? -29.012 6.331 28.394 1.00 38.69 576 PRO A N 1
ATOM 4530 C CA . PRO A 1 576 ? -29.888 7.132 29.234 1.00 38.69 576 PRO A CA 1
ATOM 4531 C C . PRO A 1 576 ? -29.030 8.041 30.122 1.00 38.69 576 PRO A C 1
ATOM 4533 O O . PRO A 1 576 ? -27.981 7.600 30.606 1.00 38.69 576 PRO A O 1
ATOM 4536 N N . PRO A 1 577 ? -29.432 9.308 30.337 1.00 39.62 577 PRO A N 1
ATOM 4537 C CA . PRO A 1 577 ? -28.689 10.201 31.209 1.00 39.62 577 PRO A CA 1
ATOM 4538 C C . PRO A 1 577 ? -28.529 9.504 32.555 1.00 39.62 577 PRO A C 1
ATOM 4540 O O . PRO A 1 577 ? -29.528 9.110 33.161 1.00 39.62 577 PRO A O 1
ATOM 4543 N N . ALA A 1 578 ? -27.276 9.317 32.984 1.00 38.25 578 ALA A N 1
ATOM 4544 C CA . ALA A 1 578 ? -26.964 8.730 34.276 1.00 38.25 578 ALA A CA 1
ATOM 4545 C C . ALA A 1 578 ? -27.850 9.417 35.314 1.00 38.25 578 ALA A C 1
ATOM 4547 O O . ALA A 1 578 ? -27.755 10.635 35.503 1.00 38.25 578 ALA A O 1
ATOM 4548 N N . HIS A 1 579 ? -28.770 8.656 35.912 1.00 35.09 579 HIS A N 1
ATOM 4549 C CA . HIS A 1 579 ? -29.633 9.164 36.961 1.00 35.09 579 HIS A CA 1
ATOM 4550 C C . HIS A 1 579 ? -28.722 9.724 38.049 1.00 35.09 579 HIS A C 1
ATOM 4552 O O . HIS A 1 579 ? -28.126 8.974 38.818 1.00 35.09 579 HIS A O 1
ATOM 4558 N N . ARG A 1 580 ? -28.590 11.056 38.103 1.00 34.09 580 ARG A N 1
ATOM 4559 C CA . ARG A 1 580 ? -28.036 11.722 39.276 1.00 34.09 580 ARG A CA 1
ATOM 4560 C C . ARG A 1 580 ? -28.923 11.287 40.438 1.00 34.09 580 ARG A C 1
ATOM 4562 O O . ARG A 1 580 ? -30.125 11.572 40.381 1.00 34.09 580 ARG A O 1
ATOM 4569 N N . PRO A 1 581 ? -28.392 10.610 41.469 1.00 33.09 581 PRO A N 1
ATOM 4570 C CA . PRO A 1 581 ? -29.171 10.376 42.667 1.00 33.09 581 PRO A CA 1
ATOM 4571 C C . PRO A 1 581 ? -29.574 11.748 43.199 1.00 33.09 581 PRO A C 1
ATOM 4573 O O . PRO A 1 581 ? -28.737 12.612 43.470 1.00 33.09 581 PRO A O 1
ATOM 4576 N N . ARG A 1 582 ? -30.885 11.973 43.263 1.00 39.38 582 ARG A N 1
ATOM 4577 C CA . ARG A 1 582 ? -31.488 13.184 43.806 1.00 39.38 582 ARG A CA 1
ATOM 4578 C C . ARG A 1 582 ? -31.361 13.119 45.328 1.00 39.38 582 ARG A C 1
ATOM 4580 O O . ARG A 1 582 ? -32.345 12.929 46.029 1.00 39.38 582 ARG A O 1
ATOM 4587 N N . ASN A 1 583 ? -30.137 13.244 45.831 1.00 35.31 583 ASN A N 1
ATOM 4588 C CA . ASN A 1 583 ? -29.888 13.406 47.253 1.00 35.31 583 ASN A CA 1
ATOM 4589 C C . ASN A 1 583 ? -30.080 14.882 47.583 1.00 35.31 583 ASN A C 1
ATOM 4591 O O . ASN A 1 583 ? -29.233 15.724 47.290 1.00 35.31 583 ASN A O 1
ATOM 4595 N N . GLY A 1 584 ? -31.231 15.193 48.175 1.00 46.91 584 GLY A N 1
ATOM 4596 C CA . GLY A 1 584 ? -31.387 16.424 48.927 1.00 46.91 584 GLY A CA 1
ATOM 4597 C C . GLY A 1 584 ? -30.448 16.376 50.127 1.00 46.91 584 GLY A C 1
ATOM 4598 O O . GLY A 1 584 ? -30.682 15.609 51.055 1.00 46.91 584 GLY A O 1
ATOM 4599 N N . LEU A 1 585 ? -29.400 17.197 50.115 1.00 32.31 585 LEU A N 1
ATOM 4600 C CA . LEU A 1 585 ? -28.667 17.542 51.324 1.00 32.31 585 LEU A CA 1
ATOM 4601 C C . LEU A 1 585 ? -28.656 19.057 51.499 1.00 32.31 585 LEU A C 1
ATOM 4603 O O . LEU A 1 585 ? -28.222 19.813 50.631 1.00 32.31 585 LEU A O 1
ATOM 4607 N N . LYS A 1 586 ? -29.171 19.457 52.661 1.00 34.59 586 LYS A N 1
ATOM 4608 C CA . LYS A 1 586 ? -29.048 20.786 53.245 1.00 34.59 586 LYS A CA 1
ATOM 4609 C C . LYS A 1 586 ? -27.568 21.135 53.409 1.00 34.59 586 LYS A C 1
ATOM 4611 O O . LYS A 1 586 ? -26.764 20.307 53.826 1.00 34.59 586 LYS A O 1
ATOM 4616 N N . THR A 1 587 ? -27.256 22.387 53.119 1.00 36.16 587 THR A N 1
ATOM 4617 C CA . THR A 1 587 ? -26.001 23.068 53.434 1.00 36.16 587 THR A CA 1
ATOM 4618 C C . THR A 1 587 ? -25.687 22.996 54.932 1.00 36.16 587 THR A C 1
ATOM 4620 O O . THR A 1 587 ? -26.485 23.477 55.737 1.00 36.16 587 THR A O 1
ATOM 4623 N N . VAL A 1 588 ? -24.517 22.463 55.296 1.00 33.12 588 VAL A N 1
ATOM 4624 C CA . VAL A 1 588 ? -23.855 22.683 56.596 1.00 33.12 588 VAL A CA 1
ATOM 4625 C C . VAL A 1 588 ? -22.351 22.893 56.330 1.00 33.12 588 VAL A C 1
ATOM 4627 O O . VAL A 1 588 ? -21.821 22.239 55.427 1.00 33.12 588 VAL A O 1
ATOM 4630 N N . PRO A 1 589 ? -21.672 23.831 57.022 1.00 34.53 589 PRO A N 1
ATOM 4631 C CA . PRO A 1 589 ? -20.346 24.314 56.645 1.00 34.53 589 PRO A CA 1
ATOM 4632 C C . PRO A 1 589 ? -19.220 23.382 57.100 1.00 34.53 589 PRO A C 1
ATOM 4634 O O . PRO A 1 589 ? -19.344 22.650 58.078 1.00 34.53 589 PRO A O 1
ATOM 4637 N N . TRP A 1 590 ? -18.103 23.468 56.383 1.00 29.91 590 TRP A N 1
ATOM 4638 C CA . TRP A 1 590 ? -16.856 22.756 56.638 1.00 29.91 590 TRP A CA 1
ATOM 4639 C C . TRP A 1 590 ? -16.142 23.248 57.903 1.00 29.91 590 TRP A C 1
ATOM 4641 O O . TRP A 1 590 ? -15.782 24.421 57.988 1.00 29.91 590 TRP A O 1
ATOM 4651 N N . SER A 1 591 ? -15.816 22.324 58.809 1.00 29.83 591 SER A N 1
ATOM 4652 C CA . SER A 1 591 ? -14.654 22.438 59.695 1.00 29.83 591 SER A CA 1
ATOM 4653 C C . SER A 1 591 ? -14.173 21.066 60.192 1.00 29.83 591 SER A C 1
ATOM 4655 O O . SER A 1 591 ? -14.982 20.221 60.567 1.00 29.83 591 SER A O 1
ATOM 4657 N N . SER A 1 592 ? -12.841 20.946 60.252 1.00 30.86 592 SER A N 1
ATOM 4658 C CA . SER A 1 592 ? -11.975 20.005 60.996 1.00 30.86 592 SER A CA 1
ATOM 4659 C C . SER A 1 592 ? -11.827 18.537 60.557 1.00 30.86 592 SER A C 1
ATOM 4661 O O . SER A 1 592 ? -12.790 17.798 60.388 1.00 30.86 592 SER A O 1
ATOM 4663 N N . LEU A 1 593 ? -10.541 18.173 60.434 1.00 35.75 593 LEU A N 1
ATOM 4664 C CA . LEU A 1 593 ? -9.929 16.855 60.255 1.00 35.75 593 LEU A CA 1
ATOM 4665 C C . LEU A 1 593 ? -10.151 15.917 61.458 1.00 35.75 593 LEU A C 1
ATOM 4667 O O . LEU A 1 593 ? -10.213 16.399 62.584 1.00 35.75 593 LEU A O 1
ATOM 4671 N N . ASP A 1 594 ? -10.182 14.599 61.213 1.00 30.08 594 ASP A N 1
ATOM 4672 C CA . ASP A 1 594 ? -9.184 13.612 61.695 1.00 30.08 594 ASP A CA 1
ATOM 4673 C C . ASP A 1 594 ? -9.681 12.155 61.545 1.00 30.08 594 ASP A C 1
ATOM 4675 O O . ASP A 1 594 ? -10.864 11.868 61.712 1.00 30.08 594 ASP A O 1
ATOM 4679 N N . GLY A 1 595 ? -8.745 11.223 61.303 1.00 30.59 595 GLY A N 1
ATOM 4680 C CA . GLY A 1 595 ? -8.863 9.821 61.743 1.00 30.59 595 GLY A CA 1
ATOM 4681 C C . GLY A 1 595 ? -9.137 8.739 60.684 1.00 30.59 595 GLY A C 1
ATOM 4682 O O . GLY A 1 595 ? -10.203 8.667 60.089 1.00 30.59 595 GLY A O 1
ATOM 4683 N N . THR A 1 596 ? -8.157 7.850 60.515 1.00 32.72 596 THR A N 1
ATOM 4684 C CA . THR A 1 596 ? -8.079 6.595 59.730 1.00 32.72 596 THR A CA 1
ATOM 4685 C C . THR A 1 596 ? -9.024 5.462 60.226 1.00 32.72 596 THR A C 1
ATOM 4687 O O . THR A 1 596 ? -9.787 5.660 61.165 1.00 32.72 596 THR A O 1
ATOM 4690 N N . PRO A 1 597 ? -8.935 4.214 59.711 1.00 34.47 597 PRO A N 1
ATOM 4691 C CA . PRO A 1 597 ? -9.431 3.710 58.429 1.00 34.47 597 PRO A CA 1
ATOM 4692 C C . PRO A 1 597 ? -10.537 2.638 58.621 1.00 34.47 597 PRO A C 1
ATOM 4694 O O . PRO A 1 597 ? -10.486 1.841 59.557 1.00 34.47 597 PRO A O 1
ATOM 4697 N N . LEU A 1 598 ? -11.509 2.540 57.707 1.00 28.42 598 LEU A N 1
ATOM 4698 C CA . LEU A 1 598 ? -12.497 1.450 57.719 1.00 28.42 598 LEU A CA 1
ATOM 4699 C C . LEU A 1 598 ? -12.263 0.471 56.564 1.00 28.42 598 LEU A C 1
ATOM 4701 O O . LEU A 1 598 ? -12.281 0.839 55.390 1.00 28.42 598 LEU A O 1
ATOM 4705 N N . SER A 1 599 ? -12.041 -0.786 56.945 1.00 30.62 599 SER A N 1
ATOM 4706 C CA . SER A 1 599 ? -11.928 -1.973 56.097 1.00 30.62 599 SER A CA 1
ATOM 4707 C C . SER A 1 599 ? -13.156 -2.178 55.195 1.00 30.62 599 SER A C 1
ATOM 4709 O O . SER A 1 599 ? -14.278 -1.904 55.626 1.00 30.62 599 SER A O 1
ATOM 4711 N N . PRO A 1 600 ? -12.993 -2.729 53.979 1.00 37.09 600 PRO A N 1
ATOM 4712 C CA . PRO A 1 600 ? -14.120 -3.060 53.116 1.00 37.09 600 PRO A CA 1
ATOM 4713 C C . PRO A 1 600 ? -14.771 -4.401 53.512 1.00 37.09 600 PRO A C 1
ATOM 4715 O O . PRO A 1 600 ? -14.084 -5.306 53.997 1.00 37.09 600 PRO A O 1
ATOM 4718 N N . PRO A 1 601 ? -16.084 -4.573 53.277 1.00 33.59 601 PRO A N 1
ATOM 4719 C CA . PRO A 1 601 ? -16.773 -5.824 53.549 1.00 33.59 601 PRO A CA 1
ATOM 4720 C C . PRO A 1 601 ? -16.479 -6.872 52.468 1.00 33.59 601 PRO A C 1
ATOM 4722 O O . PRO A 1 601 ? -16.558 -6.607 51.268 1.00 33.59 601 PRO A O 1
ATOM 4725 N N . LEU A 1 602 ? -16.188 -8.089 52.934 1.00 32.34 602 LEU A N 1
ATOM 4726 C CA . LEU A 1 602 ? -16.166 -9.325 52.157 1.00 32.34 602 LEU A CA 1
ATOM 4727 C C . LEU A 1 602 ? -17.485 -9.520 51.397 1.00 32.34 602 LEU A C 1
ATOM 4729 O O . LEU A 1 602 ? -18.534 -9.664 52.023 1.00 32.34 602 LEU A O 1
ATOM 4733 N N . TRP A 1 603 ? -17.408 -9.647 50.071 1.00 33.62 603 TRP A N 1
ATOM 4734 C CA . TRP A 1 603 ? -18.440 -10.307 49.274 1.00 33.62 603 TRP A CA 1
ATOM 4735 C C . TRP A 1 603 ? -17.830 -11.358 48.335 1.00 33.62 603 TRP A C 1
ATOM 4737 O O . TRP A 1 603 ? -16.956 -11.095 47.515 1.00 33.62 603 TRP A O 1
ATOM 4747 N N . LEU A 1 604 ? -18.331 -12.568 48.571 1.00 29.25 604 LEU A N 1
ATOM 4748 C CA . LEU A 1 604 ? -18.326 -13.840 47.851 1.00 29.25 604 LEU A CA 1
ATOM 4749 C C . LEU A 1 604 ? -17.838 -13.851 46.387 1.00 29.25 604 LEU A C 1
ATOM 4751 O O . LEU A 1 604 ? -18.438 -13.266 45.489 1.00 29.25 604 LEU A O 1
ATOM 4755 N N . SER A 1 605 ? -16.806 -14.664 46.150 1.00 29.12 605 SER A N 1
ATOM 4756 C CA . SER A 1 605 ? -16.394 -15.170 44.836 1.00 29.12 605 SER A CA 1
ATOM 4757 C C . SER A 1 605 ? -17.342 -16.270 44.325 1.00 29.12 605 SER A C 1
ATOM 4759 O O . SER A 1 605 ? -17.713 -17.144 45.112 1.00 29.12 605 SER A O 1
ATOM 4761 N N . PRO A 1 606 ? -17.647 -16.351 43.016 1.00 33.88 606 PRO A N 1
ATOM 4762 C CA . PRO A 1 606 ? -18.226 -17.548 42.427 1.00 33.88 606 PRO A CA 1
ATOM 4763 C C . PRO A 1 606 ? -17.142 -18.485 41.864 1.00 33.88 606 PRO A C 1
ATOM 4765 O O . PRO A 1 606 ? -16.427 -18.158 40.922 1.00 33.88 606 PRO A O 1
ATOM 4768 N N . GLY A 1 607 ? -17.060 -19.676 42.463 1.00 28.73 607 GLY A N 1
ATOM 4769 C CA . GLY A 1 607 ? -16.868 -20.977 41.807 1.00 28.73 607 GLY A CA 1
ATOM 4770 C C . GLY A 1 607 ? -15.784 -21.138 40.734 1.00 28.73 607 GLY A C 1
ATOM 4771 O O . GLY A 1 607 ? -16.078 -21.126 39.541 1.00 28.73 607 GLY A O 1
ATOM 4772 N N . ARG A 1 608 ? -14.563 -21.498 41.153 1.00 30.52 608 ARG A N 1
ATOM 4773 C CA . ARG A 1 608 ? -13.602 -22.231 40.307 1.00 30.52 608 ARG A CA 1
ATOM 4774 C C . ARG A 1 608 ? -14.097 -23.668 40.095 1.00 30.52 608 ARG A C 1
ATOM 4776 O O . ARG A 1 608 ? -14.137 -24.447 41.044 1.00 30.52 608 ARG A O 1
ATOM 4783 N N . ARG A 1 609 ? -14.409 -24.047 38.851 1.00 32.19 609 ARG A N 1
ATOM 4784 C CA . ARG A 1 609 ? -14.414 -25.455 38.418 1.00 32.19 609 ARG A CA 1
ATOM 4785 C C . ARG A 1 609 ? -12.993 -25.841 38.003 1.00 32.19 609 ARG A C 1
ATOM 4787 O O . ARG A 1 609 ? -12.427 -25.238 37.098 1.00 32.19 609 ARG A O 1
ATOM 4794 N N . SER A 1 610 ? -12.434 -26.835 38.685 1.00 32.88 610 SER A N 1
ATOM 4795 C CA . SER A 1 610 ? -11.221 -27.555 38.286 1.00 32.88 610 SER A CA 1
ATOM 4796 C C . SER A 1 610 ? -11.538 -28.518 37.134 1.00 32.88 610 SER A C 1
ATOM 4798 O O . SER A 1 610 ? -12.559 -29.209 37.200 1.00 32.88 610 SER A O 1
ATOM 4800 N N . PRO A 1 611 ? -10.661 -28.642 36.126 1.00 44.06 611 PRO A N 1
ATOM 4801 C CA . PRO A 1 611 ? -10.516 -29.870 35.373 1.00 44.06 611 PRO A CA 1
ATOM 4802 C C . PRO A 1 611 ? -9.322 -30.683 35.893 1.00 44.06 611 PRO A C 1
ATOM 4804 O O . PRO A 1 611 ? -8.211 -30.184 36.056 1.00 44.06 611 PRO A O 1
ATOM 4807 N N . ARG A 1 612 ? -9.646 -31.951 36.147 1.00 34.50 612 ARG A N 1
ATOM 4808 C CA . ARG A 1 612 ? -8.817 -33.143 36.356 1.00 34.50 612 ARG A CA 1
ATOM 4809 C C . ARG A 1 612 ? -7.364 -33.066 35.876 1.00 34.50 612 ARG A C 1
ATOM 4811 O O . ARG A 1 612 ? -7.095 -32.874 34.695 1.00 34.50 612 ARG A O 1
ATOM 4818 N N . GLU A 1 613 ? -6.476 -33.411 36.805 1.00 31.83 613 GLU A N 1
ATOM 4819 C CA . GLU A 1 613 ? -5.152 -33.978 36.556 1.00 31.83 613 GLU A CA 1
ATOM 4820 C C . GLU A 1 613 ? -5.237 -35.212 35.646 1.00 31.83 613 GLU A C 1
ATOM 4822 O O . GLU A 1 613 ? -5.904 -36.201 35.963 1.00 31.83 613 GLU A O 1
ATOM 4827 N N . THR A 1 614 ? -4.487 -35.190 34.550 1.00 40.06 614 THR A N 1
ATOM 4828 C CA . THR A 1 614 ? -4.002 -36.393 33.870 1.00 40.06 614 THR A CA 1
ATOM 4829 C C . THR A 1 614 ? -2.517 -36.546 34.178 1.00 40.06 614 THR A C 1
ATOM 4831 O O . THR A 1 614 ? -1.728 -35.635 33.938 1.00 40.06 614 THR A O 1
ATOM 4834 N N . ARG A 1 615 ? -2.163 -37.699 34.756 1.00 39.34 615 ARG A N 1
ATOM 4835 C CA . ARG A 1 615 ? -0.794 -38.116 35.092 1.00 39.34 615 ARG A CA 1
ATOM 4836 C C . ARG A 1 615 ? 0.102 -38.243 33.847 1.00 39.34 615 ARG A C 1
ATOM 4838 O O . ARG A 1 615 ? -0.422 -38.521 32.768 1.00 39.34 615 ARG A O 1
ATOM 4845 N N . PRO A 1 616 ? 1.434 -38.126 34.008 1.00 45.72 616 PRO A N 1
ATOM 4846 C CA . PRO A 1 616 ? 2.396 -38.273 32.925 1.00 45.72 616 PRO A CA 1
ATOM 4847 C C . PRO A 1 616 ? 2.735 -39.750 32.668 1.00 45.72 616 PRO A C 1
ATOM 4849 O O . PRO A 1 616 ? 2.743 -40.570 33.588 1.00 45.72 616 PRO A O 1
ATOM 4852 N N . VAL A 1 617 ? 3.048 -40.072 31.414 1.00 39.88 617 VAL A N 1
ATOM 4853 C CA . VAL A 1 617 ? 3.651 -41.338 30.959 1.00 39.88 617 VAL A CA 1
ATOM 4854 C C . VAL A 1 617 ? 4.890 -40.963 30.122 1.00 39.88 617 VAL A C 1
ATOM 4856 O O . VAL A 1 617 ? 4.865 -39.903 29.495 1.00 39.88 617 VAL A O 1
ATOM 4859 N N . PRO A 1 618 ? 5.994 -41.734 30.192 1.00 48.38 618 PRO A N 1
ATOM 4860 C CA . PRO A 1 618 ? 7.347 -41.186 30.148 1.00 48.38 618 PRO A CA 1
ATOM 4861 C C . PRO A 1 618 ? 8.023 -41.228 28.771 1.00 48.38 618 PRO A C 1
ATOM 4863 O O . PRO A 1 618 ? 7.556 -41.881 27.840 1.00 48.38 618 PRO A O 1
ATOM 4866 N N . ASP A 1 619 ? 9.164 -40.537 28.739 1.00 42.72 619 ASP A N 1
ATOM 4867 C CA . ASP A 1 619 ? 10.208 -40.456 27.716 1.00 42.72 619 ASP A CA 1
ATOM 4868 C C . ASP A 1 619 ? 10.418 -41.693 26.834 1.00 42.72 619 ASP A C 1
ATOM 4870 O O . ASP A 1 619 ? 10.640 -42.808 27.315 1.00 42.72 619 ASP A O 1
ATOM 4874 N N . ALA A 1 620 ? 10.549 -41.429 25.531 1.00 36.78 620 ALA A N 1
ATOM 4875 C CA . ALA A 1 620 ? 11.325 -42.252 24.615 1.00 36.78 620 ALA A CA 1
ATOM 4876 C C . ALA A 1 620 ? 11.975 -41.386 23.515 1.00 36.78 620 ALA A C 1
ATOM 4878 O O . ALA A 1 620 ? 11.309 -40.962 22.580 1.00 36.78 620 ALA A O 1
ATOM 4879 N N . ARG A 1 621 ? 13.286 -41.169 23.695 1.00 34.94 621 ARG A N 1
ATOM 4880 C CA . ARG A 1 621 ? 14.401 -41.288 22.730 1.00 34.94 621 ARG A CA 1
ATOM 4881 C C . ARG A 1 621 ? 14.374 -40.538 21.387 1.00 34.94 621 ARG A C 1
ATOM 4883 O O . ARG A 1 621 ? 13.519 -40.760 20.546 1.00 34.94 621 ARG A O 1
ATOM 4890 N N . ASP A 1 622 ? 15.464 -39.788 21.203 1.00 38.44 622 ASP A N 1
ATOM 4891 C CA . ASP A 1 622 ? 16.422 -39.839 20.085 1.00 38.44 622 ASP A CA 1
ATOM 4892 C C . ASP A 1 622 ? 15.904 -40.136 18.670 1.00 38.44 622 ASP A C 1
ATOM 4894 O O . ASP A 1 622 ? 15.600 -41.279 18.356 1.00 38.44 622 ASP A O 1
ATOM 4898 N N . GLU A 1 623 ? 16.026 -39.145 17.782 1.00 35.19 623 GLU A N 1
ATOM 4899 C CA . GLU A 1 623 ? 16.535 -39.298 16.403 1.00 35.19 623 GLU A CA 1
ATOM 4900 C C . GLU A 1 623 ? 16.831 -37.889 15.843 1.00 35.19 623 GLU A C 1
ATOM 4902 O O . GLU A 1 623 ? 15.954 -37.041 15.730 1.00 35.19 623 GLU A O 1
ATOM 4907 N N . LYS A 1 624 ? 18.105 -37.478 15.842 1.00 37.41 624 LYS A N 1
ATOM 4908 C CA . LYS A 1 624 ? 19.012 -37.451 14.678 1.00 37.41 624 LYS A CA 1
ATOM 4909 C C . LYS A 1 624 ? 18.523 -36.614 13.486 1.00 37.41 624 LYS A C 1
ATOM 4911 O O . LYS A 1 624 ? 17.699 -37.043 12.692 1.00 37.41 624 LYS A O 1
ATOM 4916 N N . SER A 1 625 ? 19.164 -35.450 13.360 1.00 41.84 625 SER A N 1
ATOM 4917 C CA . SER A 1 625 ? 19.810 -34.927 12.146 1.00 41.84 625 SER A CA 1
ATOM 4918 C C . SER A 1 625 ? 19.611 -35.721 10.850 1.00 41.84 625 SER A C 1
ATOM 4920 O O . SER A 1 625 ? 20.075 -36.858 10.785 1.00 41.84 625 SER A O 1
ATOM 4922 N N . PHE A 1 626 ? 19.123 -35.057 9.801 1.00 42.91 626 PHE A N 1
ATOM 4923 C CA . PHE A 1 626 ? 19.700 -35.161 8.458 1.00 42.91 626 PHE A CA 1
ATOM 4924 C C . PHE A 1 626 ? 19.480 -33.861 7.664 1.00 42.91 626 PHE A C 1
ATOM 4926 O O . PHE A 1 626 ? 18.412 -33.261 7.755 1.00 42.91 626 PHE A O 1
ATOM 4933 N N . GLU A 1 627 ? 20.585 -33.481 7.016 1.00 44.78 627 GLU A N 1
ATOM 4934 C CA . GLU A 1 627 ? 20.871 -32.573 5.885 1.00 44.78 627 GLU A CA 1
ATOM 4935 C C . GLU A 1 627 ? 19.768 -31.699 5.276 1.00 44.78 627 GLU A C 1
ATOM 4937 O O . GLU A 1 627 ? 18.709 -32.227 4.869 1.00 44.78 627 GLU A O 1
#

pLDDT: mean 77.27, std 24.48, range [21.56, 98.69]

Secondary structure (DSSP, 8-state):
-GGGHHHHHHHHHHHT-HHHHHHHHHHHHHHHHHHTS-GGGSHHHHHHHHHHHHHHHHHHHHHHHSSSTT---HHHHHHHHHHHHHHHHHHHHHHHHHTT--------------------------PPPP----SSS---------------TT---PPPEEEEEEETTEEEEEEESS--SIIIIIHHHHHHHHSTTHHHHHHHHHHHHHTTSS-TTS-----TTS----BPPPBSSPPPTTSSEEEEEETTTTEEEETTEEEEEGGG---HHHHHHHS-TT-PPB-TTS-B---TTS-TTTBPPPPPPPPPPTGGGHHHHHSEEEEES--HHHHHT--SSPPHHHHHHHHHHHHHHHHHHH-HHHHHHHHHHHT-SSTTT--HHHHHHHHHHHHTTTS-----SSS----------SEEESSSSEEEEE-S-TTSHHHHHHHHHHHHHHHHHH--S-EEEEEEEE-SSEEEEEEEEE-SS-EEEEE---EE-SPPTT-S----HHHHHHHHHHHS--HHHHHHHHHH-HHHHHHHHHHHS------S-----------PPPHHHHHHHHHHHSPPP---------------------PPPP-----PPPP----------------

Organism: NCBI:txid48579

Sequence (627 aa):
MCWVMVPVCLILSLWYGTQALLASIVCAALTIWYNELHGDKLGVSKNVLTAILYGCLEIGGTVAAGSRNSCIDEAGALAVALSSTVFATTLHKIDALSTTAFVGTRFVMYDTVGADKQRKFYSLNIAPHKTNSKLVKQLTLGTLTVGQLSLDLTASMGTYGYHVVRYRNMYFESHHSHDGYPTWLGLKVLQLIRQPNGIATYRQVFGEMLDGLKSPSHSLLVIEDGDNFDLQPPSRRRPPSSCGWIYEIDLDHDIFHVNEMPFFSLDCLPDDDAFLQYIPDEYIHKDHYGHTACPSRNPPEHKYKKPTPPIVDNSDLATYQSMMCTGSQVALSGLLAINDILSQDEHVRVTLLEVMIGQCMVSSAIGKEIYQIELSNDHNEVTDNQWSIACFMASIAFVPQMFDDIQHAYHPELKRKEFTWVREDTVVCIATHLYDKRCLQASVSRLINAIIEQKDNPGHYFGIAFSVFHCAIVKVVKNAHIMTFSHTSALQFLPSFHAYSPSTPGITALARLGYRIDPALFKRAIQVCPYARYLIEREKSPAQKADGSDNMPLSTICPTLPLELWREIARYLLPPPAHRPRNGLKTVPWSSLDGTPLSPPLWLSPGRRSPRETRPVPDARDEKSFE